Protein AF-0000000070494685 (afdb_homodimer)

Sequence (486 aa):
MKCISCQDLYDEDAAGTCKECYEEANETEEELKREIDELKAKVAFLKFWSPTPSARSHPASFSDVVLVASEDTSAGAPVPVPAHKAVLVSRSPVFRAMLENEMEESLSGTIKIGDVSYDALRTFVNYLYTAEVCLDEDMACDLLILAEKYQVQHLKDYCEKFLVSKLNWDNSVMKYAFAHQHNAKHIIDAALTLITDNMDKLTTREHYVELVEKDPRLVVEIYEAYLSKQVNTAAQKDSSRKTMKCISCQDLYDEDAAGTCKECYEEANETEEELKREIDELKAKVAFLKFWSPTPSARSHPASFSDVVLVASEDTSAGAPVPVPAHKAVLVSRSPVFRAMLENEMEESLSGTIKIGDVSYDALRTFVNYLYTAEVCLDEDMACDLLILAEKYQVQHLKDYCEKFLVSKLNWDNSVMKYAFAHQHNAKHIIDAALTLITDNMDKLTTREHYVELVEKDPRLVVEIYEAYLSKQVNTAAQKDSSRKT

Radius of gyration: 30.68 Å; Cα contacts (8 Å, |Δi|>4): 627; chains: 2; bounding box: 76×85×50 Å

Organism: Prunus dulcis (NCBI:txid3755)

pLDDT: mean 87.47, std 14.83, range [33.97, 98.25]

Secondary structure (DSSP, 8-state):
-B-TTT--B--GGGEEEEHHHHHHHHHHHHHHHHHHHHHHHHHHHHS-----SSSS--TTTT--EEEEE--TTSSSS--EEEE-HHHHHHH-HHHHHHHHTT-HHHHHTEEEE-S--HHHHHHHHHHHHHS-----HHHHHHHHHHHHHTT-HHHHHHHHHHHHHT--HHHHHHHHHHHHHTT-HHHHHHHHHHHHHTGGGGGG-HHHHHHHHH-HHHHHHHHHHHHHHHHHHHHHHHHHS--/-B-TTT--B--GGGEEEEHHHHHHHHHHHHHHHHHHHHHHHHHHHHS-----SSSS--TTTT--EEEEE--TTSSSS--EEEE-HHHHHHH-HHHHHHHHTT-HHHHHSEEEE-S--HHHHHHHHHHHHHS-----HHHHHHHHHHHHHTT-HHHHHHHHHHHHHT--HHHHHHHHHHHHHTT-HHHHHHHHHHHHHTGGGGGG-HHHHHHHHH-HHHHHHHHHHHHHHHHHHHHHHHHHTT-

Foldseek 3Di:
DADPVPRDDDDPVPDDDDPVVVVVVVVVVVVVVVVVVVVVVVLVVQFDPDPDPDDDPPLPVPFQAWEFEPPVVPDDDTDIDTDHLVLLLVQFVQSVCCCVVPHPRVVVRYHYDYDADPVLVNQLRSCSRRVDDDDDLVSLLRNLQVCLVRVRVSSNVVSLVVVLVVDDPQCLLVQLVSCVVRVNVSSVVSSLVRCLVVVVCQVVHPSNVVCCVPPVVVVVVSVVVSVVVVVVVVVVVVVVVVD/DADPVPRDDDDPVPDDDDPVVVVVVVVVVVVVVVVVVVVVVVLVVQFDPPPPPDDDPPCPVPFQAWEFEPPVPPDDDTDIDTDHLVLLLVQFVQSVCCCVVPHPRVVVRYHYDYDADPVLVNQLRSCSRRVDDDDDLVSLLRNLQVCLVRVRVSSNVVSLVVVLVVDDPQCLLVQLVSCVVRVNVSSVVSSLVRCLVVVVCQVVHPVNVVCCVPPVPVVVVSVVVSVVVVVVVVVVVVVVVVD

Structure (mmCIF, N/CA/C/O backbone):
data_AF-0000000070494685-model_v1
#
loop_
_entity.id
_entity.type
_entity.pdbx_description
1 polymer 'PREDICTED: speckle-type POZ'
#
loop_
_atom_site.group_PDB
_atom_site.id
_atom_site.type_symbol
_atom_site.label_atom_id
_atom_site.label_alt_id
_atom_site.label_comp_id
_atom_site.label_asym_id
_atom_site.label_entity_id
_atom_site.label_seq_id
_atom_site.pdbx_PDB_ins_code
_atom_site.Cartn_x
_atom_site.Cartn_y
_atom_site.Cartn_z
_atom_site.occupancy
_atom_site.B_iso_or_equiv
_atom_site.auth_seq_id
_atom_site.auth_comp_id
_atom_site.auth_asym_id
_atom_site.auth_atom_id
_atom_site.pdbx_PDB_model_num
ATOM 1 N N . MET A 1 1 ? -43.406 -6.102 5.883 1 89.25 1 MET A N 1
ATOM 2 C CA . MET A 1 1 ? -42.281 -6.742 5.238 1 89.25 1 MET A CA 1
ATOM 3 C C . MET A 1 1 ? -41.125 -6.953 6.227 1 89.25 1 MET A C 1
ATOM 5 O O . MET A 1 1 ? -41.031 -6.234 7.223 1 89.25 1 MET A O 1
ATOM 9 N N . LYS A 1 2 ? -40.344 -7.977 6.004 1 93.31 2 LYS A N 1
ATOM 10 C CA . LYS A 1 2 ? -39.219 -8.258 6.891 1 93.31 2 LYS A CA 1
ATOM 11 C C . LYS A 1 2 ? -37.906 -7.848 6.254 1 93.31 2 LYS A C 1
ATOM 13 O O . LYS A 1 2 ? -37.594 -8.25 5.129 1 93.31 2 LYS A O 1
ATOM 18 N N . CYS A 1 3 ? -37.281 -7.012 6.957 1 95.31 3 CYS A N 1
ATOM 19 C CA . CYS A 1 3 ? -36 -6.562 6.477 1 95.31 3 CYS A CA 1
ATOM 20 C C . CYS A 1 3 ? -34.969 -7.703 6.477 1 95.31 3 CYS A C 1
ATOM 22 O O . CYS A 1 3 ? -34.812 -8.391 7.484 1 95.31 3 CYS A O 1
ATOM 24 N N . ILE A 1 4 ? -34.219 -7.832 5.434 1 93.75 4 ILE A N 1
ATOM 25 C CA . ILE A 1 4 ? -33.281 -8.945 5.301 1 93.7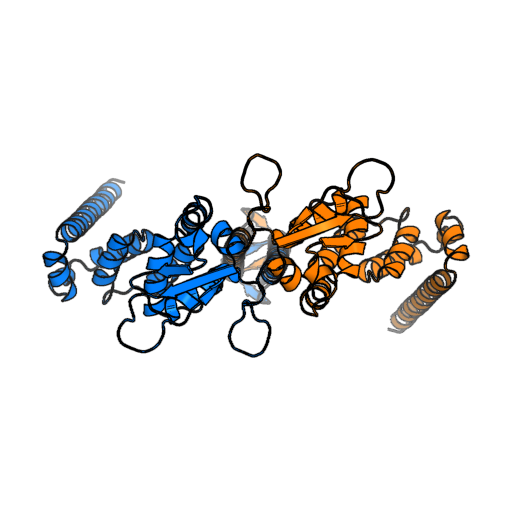5 4 ILE A CA 1
ATOM 26 C C . ILE A 1 4 ? -32.031 -8.68 6.145 1 93.75 4 ILE A C 1
ATOM 28 O O . ILE A 1 4 ? -31.422 -9.617 6.652 1 93.75 4 ILE A O 1
ATOM 32 N N . SER A 1 5 ? -31.75 -7.477 6.375 1 92.88 5 SER A N 1
ATOM 33 C CA . SER A 1 5 ? -30.531 -7.086 7.07 1 92.88 5 SER A CA 1
ATOM 34 C C . SER A 1 5 ? -30.719 -7.129 8.586 1 92.88 5 SER A C 1
ATOM 36 O O . SER A 1 5 ? -30.047 -7.895 9.273 1 92.88 5 SER A O 1
ATOM 38 N N . CYS A 1 6 ? -31.719 -6.379 9.086 1 94 6 CYS A N 1
ATOM 39 C CA . CYS A 1 6 ? -31.859 -6.281 10.531 1 94 6 CYS A CA 1
ATOM 40 C C . CYS A 1 6 ? -32.906 -7.266 11.047 1 94 6 CYS A C 1
ATOM 42 O O . CYS A 1 6 ? -33.031 -7.461 12.258 1 94 6 CYS A O 1
ATOM 44 N N . GLN A 1 7 ? -33.719 -7.832 10.18 1 93.25 7 GLN A N 1
ATOM 45 C CA . GLN A 1 7 ? -34.688 -8.852 10.484 1 93.25 7 GLN A CA 1
ATOM 46 C C . GLN A 1 7 ? -35.906 -8.258 11.211 1 93.25 7 GLN A C 1
ATOM 48 O O . GLN A 1 7 ? -36.75 -8.984 11.703 1 93.25 7 GLN A O 1
ATOM 53 N N . ASP A 1 8 ? -35.969 -6.945 11.227 1 93.62 8 ASP A N 1
ATOM 54 C CA . ASP A 1 8 ? -37.125 -6.266 11.812 1 93.62 8 ASP A CA 1
ATOM 55 C C . ASP A 1 8 ? -38.25 -6.109 10.797 1 93.62 8 ASP A C 1
ATOM 57 O O . ASP A 1 8 ? -38 -6.16 9.586 1 93.62 8 ASP A O 1
ATOM 61 N N . LEU A 1 9 ? -39.438 -5.988 11.312 1 94.69 9 LEU A N 1
ATOM 62 C CA . LEU A 1 9 ? -40.562 -5.68 10.445 1 94.69 9 LEU A CA 1
ATOM 63 C C . LEU A 1 9 ? -40.594 -4.188 10.133 1 94.69 9 LEU A C 1
ATOM 65 O O . LEU A 1 9 ? -40.25 -3.359 10.977 1 94.69 9 LEU A O 1
ATOM 69 N N . TYR A 1 10 ? -40.906 -3.924 8.867 1 93.94 10 TYR A N 1
ATOM 70 C CA . TYR A 1 10 ? -41.062 -2.525 8.484 1 93.94 10 TYR A CA 1
ATOM 71 C C . TYR A 1 10 ? -42.281 -2.344 7.574 1 93.94 10 TYR A C 1
ATOM 73 O O . TYR A 1 10 ? -42.719 -3.297 6.93 1 93.94 10 TYR A O 1
ATOM 81 N N . ASP A 1 11 ? -42.844 -1.093 7.617 1 91.69 11 ASP A N 1
ATOM 82 C CA . ASP A 1 11 ? -44 -0.776 6.793 1 91.69 11 ASP A CA 1
ATOM 83 C C . ASP A 1 11 ? -43.594 -0.224 5.434 1 91.69 11 ASP A C 1
ATOM 85 O O . ASP A 1 11 ? -42.406 -0.024 5.184 1 91.69 11 ASP A O 1
ATOM 89 N N . GLU A 1 12 ? -44.594 0.025 4.531 1 90.56 12 GLU A N 1
ATOM 90 C CA . GLU A 1 12 ? -44.344 0.465 3.16 1 90.56 12 GLU A CA 1
ATOM 91 C C . GLU A 1 12 ? -43.625 1.802 3.127 1 90.56 12 GLU A C 1
ATOM 93 O O . GLU A 1 12 ? -42.781 2.041 2.242 1 90.56 12 GLU A O 1
ATOM 98 N N . ASP A 1 13 ? -43.812 2.602 4.074 1 91.81 13 ASP A N 1
ATOM 99 C CA . ASP A 1 13 ? -43.219 3.93 4.105 1 91.81 13 ASP A CA 1
ATOM 100 C C . ASP A 1 13 ? -41.719 3.844 4.445 1 91.81 13 ASP A C 1
ATOM 102 O O . ASP A 1 13 ? -40.969 4.754 4.121 1 91.81 13 ASP A O 1
ATOM 106 N N . ALA A 1 14 ? -41.406 2.783 5.074 1 93.38 14 ALA A N 1
ATOM 107 C CA . ALA A 1 14 ? -40.031 2.611 5.52 1 93.38 14 ALA A CA 1
ATOM 108 C C . ALA A 1 14 ? -39.281 1.676 4.582 1 93.38 14 ALA A C 1
ATOM 110 O O . ALA A 1 14 ? -38.188 1.193 4.926 1 93.38 14 ALA A O 1
ATOM 111 N N . ALA A 1 15 ? -39.844 1.471 3.42 1 93.25 15 ALA A N 1
ATOM 112 C CA . ALA A 1 15 ? -39.219 0.527 2.486 1 93.25 15 ALA A CA 1
ATOM 113 C C . ALA A 1 15 ? -37.938 1.089 1.899 1 93.25 15 ALA A C 1
ATOM 115 O O . ALA A 1 15 ? -37.875 2.271 1.557 1 93.25 15 ALA A O 1
ATOM 116 N N . GLY A 1 16 ? -36.875 0.271 1.764 1 94.25 16 GLY A N 1
ATOM 117 C CA . GLY A 1 16 ? -35.594 0.662 1.21 1 94.25 16 GLY A CA 1
ATOM 118 C C . GLY A 1 16 ? -35.344 0.11 -0.183 1 94.25 16 GLY A C 1
ATOM 119 O O . GLY A 1 16 ? -35.781 0.708 -1.175 1 94.25 16 GLY A O 1
ATOM 120 N N . THR A 1 17 ? -34.844 -1.156 -0.21 1 95.75 17 THR A N 1
ATOM 121 C CA . THR A 1 17 ? -34.5 -1.706 -1.515 1 95.75 17 THR A CA 1
ATOM 122 C C . THR A 1 17 ? -35.156 -3.068 -1.722 1 95.75 17 THR A C 1
ATOM 124 O O . THR A 1 17 ? -35.625 -3.691 -0.765 1 95.75 17 THR A O 1
ATOM 127 N N . CYS A 1 18 ? -35.219 -3.414 -3.016 1 95.5 18 CYS A N 1
ATOM 128 C CA . CYS A 1 18 ? -35.656 -4.77 -3.332 1 95.5 18 CYS A CA 1
ATOM 129 C C . CYS A 1 18 ? -34.562 -5.781 -3.031 1 95.5 18 CYS A C 1
ATOM 131 O O . CYS A 1 18 ? -33.406 -5.398 -2.764 1 95.5 18 CYS A O 1
ATOM 133 N N . LYS A 1 19 ? -34.875 -7.051 -3.006 1 94.88 19 LYS A N 1
ATOM 134 C CA . LYS A 1 19 ? -33.969 -8.133 -2.633 1 94.88 19 LYS A CA 1
ATOM 135 C C . LYS A 1 19 ? -32.781 -8.203 -3.582 1 94.88 19 LYS A C 1
ATOM 137 O O . LYS A 1 19 ? -31.641 -8.398 -3.145 1 94.88 19 LYS A O 1
ATOM 142 N N . GLU A 1 20 ? -33 -8.086 -4.812 1 94.56 20 GLU A N 1
ATOM 143 C CA . GLU A 1 20 ? -31.953 -8.156 -5.82 1 94.56 20 GLU A CA 1
ATOM 144 C C . GLU A 1 20 ? -30.906 -7.059 -5.609 1 94.56 20 GLU A C 1
ATOM 146 O O . GLU A 1 20 ? -29.703 -7.32 -5.652 1 94.56 20 GLU A O 1
ATOM 151 N N . CYS A 1 21 ? -31.391 -5.871 -5.414 1 94.06 21 CYS A N 1
ATOM 152 C CA . CYS A 1 21 ? -30.484 -4.746 -5.191 1 94.06 21 CYS A CA 1
ATOM 153 C C . CYS A 1 21 ? -29.688 -4.93 -3.902 1 94.06 21 CYS A C 1
ATOM 155 O O . CYS A 1 21 ? -28.516 -4.547 -3.826 1 94.06 21 CYS A O 1
ATOM 157 N N . TYR A 1 22 ? -30.344 -5.465 -2.93 1 93.44 22 TYR A N 1
ATOM 158 C CA . TYR A 1 22 ? -29.656 -5.738 -1.674 1 93.44 22 TYR A CA 1
ATOM 159 C C . TYR A 1 22 ? -28.547 -6.758 -1.876 1 93.44 22 TYR A C 1
ATOM 161 O O . TYR A 1 22 ? -27.422 -6.582 -1.369 1 93.44 22 TYR A O 1
ATOM 169 N N . GLU A 1 23 ? -28.797 -7.82 -2.564 1 93.38 23 GLU A N 1
ATOM 170 C CA . GLU A 1 23 ? -27.812 -8.852 -2.83 1 93.38 23 GLU A CA 1
ATOM 171 C C . GLU A 1 23 ? -26.625 -8.289 -3.629 1 93.38 23 GLU A C 1
ATOM 173 O O . GLU A 1 23 ? -25.469 -8.609 -3.35 1 93.38 23 GLU A O 1
ATOM 178 N N . GLU A 1 24 ? -26.906 -7.504 -4.539 1 92.56 24 GLU A N 1
ATOM 179 C CA . GLU A 1 24 ? -25.859 -6.871 -5.34 1 92.56 24 GLU A CA 1
ATOM 180 C C . GLU A 1 24 ? -25 -5.953 -4.484 1 92.56 24 GLU A C 1
ATOM 182 O O . GLU A 1 24 ? -23.781 -5.91 -4.66 1 92.56 24 GLU A O 1
ATOM 187 N N . ALA A 1 25 ? -25.656 -5.195 -3.641 1 91.62 25 ALA A N 1
ATOM 188 C CA . ALA A 1 25 ? -24.922 -4.309 -2.738 1 91.62 25 ALA A CA 1
ATOM 189 C C . ALA A 1 25 ? -24.016 -5.102 -1.804 1 91.62 25 ALA A C 1
ATOM 191 O O . ALA A 1 25 ? -22.891 -4.68 -1.516 1 91.62 25 ALA A O 1
ATOM 192 N N . ASN A 1 26 ? -24.5 -6.168 -1.399 1 91.69 26 ASN A N 1
ATOM 193 C CA . ASN A 1 26 ? -23.719 -7.027 -0.526 1 91.69 26 ASN A CA 1
ATOM 194 C C . ASN A 1 26 ? -22.5 -7.605 -1.256 1 91.69 26 ASN A C 1
ATOM 196 O O . ASN A 1 26 ? -21.422 -7.703 -0.683 1 91.69 26 ASN A O 1
ATOM 200 N N . GLU A 1 27 ? -22.719 -8.047 -2.393 1 93.88 27 GLU A N 1
ATOM 201 C CA . GLU A 1 27 ? -21.625 -8.555 -3.205 1 93.88 27 GLU A CA 1
ATOM 202 C C . GLU A 1 27 ? -20.562 -7.477 -3.43 1 93.88 27 GLU A C 1
ATOM 204 O O . GLU A 1 27 ? -19.359 -7.758 -3.365 1 93.88 27 GLU A O 1
ATOM 209 N N . THR A 1 28 ? -20.953 -6.332 -3.705 1 93.44 28 THR A N 1
ATOM 210 C CA . THR A 1 28 ? -20.047 -5.211 -3.904 1 93.44 28 THR A CA 1
ATOM 211 C C . THR A 1 28 ? -19.234 -4.938 -2.637 1 93.44 28 THR A C 1
ATOM 213 O O . THR A 1 28 ? -18.031 -4.695 -2.701 1 93.44 28 THR A O 1
ATOM 216 N N . GLU A 1 29 ? -19.938 -4.918 -1.558 1 93.56 29 GLU A N 1
ATOM 217 C CA . GLU A 1 29 ? -19.266 -4.699 -0.28 1 93.56 29 GLU A CA 1
ATOM 218 C C . GLU A 1 29 ? -18.172 -5.742 -0.045 1 93.56 29 GLU A C 1
ATOM 220 O O . GLU A 1 29 ? -17.078 -5.406 0.412 1 93.56 29 GLU A O 1
ATOM 225 N N . GLU A 1 30 ? -18.469 -6.969 -0.358 1 94.81 30 GLU A N 1
ATOM 226 C CA . GLU A 1 30 ? -17.484 -8.039 -0.201 1 94.81 30 GLU A CA 1
ATOM 227 C C . GLU A 1 30 ? -16.281 -7.828 -1.124 1 94.81 30 GLU A C 1
ATOM 229 O O . GLU A 1 30 ? -15.148 -8.109 -0.747 1 94.81 30 GLU A O 1
ATOM 234 N N . GLU A 1 31 ? -16.531 -7.383 -2.215 1 95.94 31 GLU A N 1
ATOM 235 C CA . GLU A 1 31 ? -15.469 -7.098 -3.17 1 95.94 31 GLU A CA 1
ATOM 236 C C . GLU A 1 31 ? -14.562 -5.969 -2.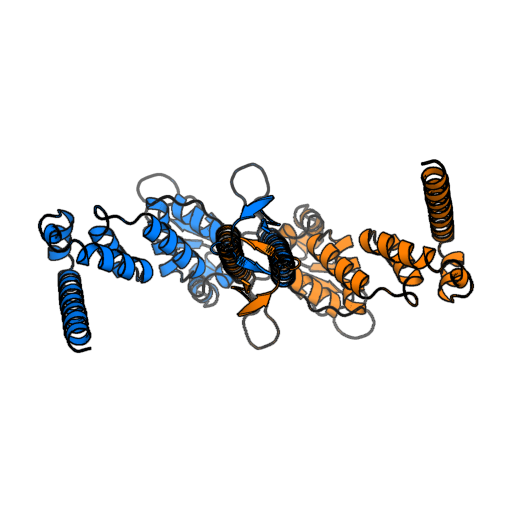674 1 95.94 31 GLU A C 1
ATOM 238 O O . GLU A 1 31 ? -13.344 -6.039 -2.816 1 95.94 31 GLU A O 1
ATOM 243 N N . LEU A 1 32 ? -15.164 -4.977 -2.125 1 97.06 32 LEU A N 1
ATOM 244 C CA . LEU A 1 32 ? -14.391 -3.865 -1.577 1 97.06 32 LEU A CA 1
ATOM 245 C C . LEU A 1 32 ? -13.516 -4.328 -0.419 1 97.06 32 LEU A C 1
ATOM 247 O O . LEU A 1 32 ? -12.359 -3.916 -0.307 1 97.06 32 LEU A O 1
ATOM 251 N N . LYS A 1 33 ? -14.055 -5.191 0.35 1 97.12 33 LYS A N 1
ATOM 252 C CA . LYS A 1 33 ? -13.297 -5.723 1.477 1 97.12 33 LYS A CA 1
ATOM 253 C C . LYS A 1 33 ? -12.109 -6.551 0.996 1 97.12 33 LYS A C 1
ATOM 255 O O . LYS A 1 33 ? -11.023 -6.48 1.575 1 97.12 33 LYS A O 1
ATOM 260 N N . ARG A 1 34 ? -12.273 -7.289 -0.026 1 96.25 34 ARG A N 1
ATOM 261 C CA . ARG A 1 34 ? -11.188 -8.07 -0.609 1 96.25 34 ARG A CA 1
ATOM 262 C C . ARG A 1 34 ? -10.086 -7.164 -1.149 1 96.25 34 ARG A C 1
ATOM 264 O O . ARG A 1 34 ? -8.898 -7.441 -0.965 1 96.25 34 ARG A O 1
ATOM 271 N N . GLU A 1 35 ? -10.523 -6.148 -1.758 1 96.19 35 GLU A N 1
ATOM 272 C CA . GLU A 1 35 ? -9.555 -5.191 -2.287 1 96.19 35 GLU A CA 1
ATOM 273 C C . GLU A 1 35 ? -8.758 -4.535 -1.163 1 96.19 35 GLU A C 1
ATOM 275 O O . GLU A 1 35 ? -7.555 -4.309 -1.303 1 96.19 35 GLU A O 1
ATOM 280 N N . ILE A 1 36 ? -9.422 -4.23 -0.165 1 97.62 36 ILE A N 1
ATOM 281 C CA . ILE A 1 36 ? -8.758 -3.629 0.987 1 97.62 36 ILE A CA 1
ATOM 282 C C . ILE A 1 36 ? -7.711 -4.594 1.541 1 97.62 36 ILE A C 1
ATOM 284 O O . ILE A 1 36 ? -6.582 -4.195 1.837 1 97.62 36 ILE A O 1
ATOM 288 N N . ASP A 1 37 ? -8.062 -5.84 1.648 1 96.69 37 ASP A N 1
ATOM 289 C CA . ASP A 1 37 ? -7.125 -6.844 2.146 1 96.69 37 ASP A CA 1
ATOM 290 C C . ASP A 1 37 ? -5.898 -6.949 1.241 1 96.69 37 ASP A C 1
ATOM 292 O O . ASP A 1 37 ? -4.773 -7.062 1.725 1 96.69 37 ASP A O 1
ATOM 296 N N . GLU A 1 38 ? -6.133 -6.922 0.045 1 95.56 38 GLU A N 1
ATOM 297 C CA . GLU A 1 38 ? -5.039 -6.996 -0.918 1 95.56 38 GLU A CA 1
ATOM 298 C C . GLU A 1 38 ? -4.121 -5.781 -0.804 1 95.56 38 GLU A C 1
ATOM 300 O O . GLU A 1 38 ? -2.895 -5.918 -0.825 1 95.56 38 GLU A O 1
ATOM 305 N N . LEU A 1 39 ? -4.707 -4.664 -0.684 1 96.12 39 LEU A N 1
ATOM 306 C CA . LEU A 1 39 ? -3.934 -3.432 -0.575 1 96.12 39 LEU A CA 1
ATOM 307 C C . LEU A 1 39 ? -3.141 -3.402 0.728 1 96.12 39 LEU A C 1
ATOM 309 O O . LEU A 1 39 ? -1.994 -2.949 0.751 1 96.12 39 LEU A O 1
ATOM 313 N N . LYS A 1 40 ? -3.762 -3.863 1.754 1 96.06 40 LYS A N 1
ATOM 314 C CA . LYS A 1 40 ? -3.059 -3.936 3.031 1 96.06 40 LYS A CA 1
ATOM 315 C C . LYS A 1 40 ? -1.847 -4.859 2.941 1 96.06 40 LYS A C 1
ATOM 317 O O . LYS A 1 40 ? -0.788 -4.559 3.496 1 96.06 40 LYS A O 1
ATOM 322 N N . ALA A 1 41 ? -2.004 -5.914 2.271 1 94.94 41 ALA A N 1
ATOM 323 C CA . ALA A 1 41 ? -0.897 -6.848 2.076 1 94.94 41 ALA A CA 1
ATOM 324 C C . ALA A 1 41 ? 0.228 -6.203 1.271 1 94.94 41 ALA A C 1
ATOM 326 O O . ALA A 1 41 ? 1.407 -6.41 1.565 1 94.94 41 ALA A O 1
ATOM 327 N N . LYS A 1 42 ? -0.121 -5.48 0.277 1 94.25 42 LYS A N 1
ATOM 328 C CA . LYS A 1 42 ? 0.865 -4.781 -0.54 1 94.25 42 LYS A CA 1
ATOM 329 C C . LYS A 1 42 ? 1.641 -3.76 0.289 1 94.25 42 LYS A C 1
ATOM 331 O O . LYS A 1 42 ? 2.865 -3.67 0.185 1 94.25 42 LYS A O 1
ATOM 336 N N . VAL A 1 43 ? 0.877 -3.051 1.052 1 93.75 43 VAL A N 1
ATOM 337 C CA . VAL A 1 43 ? 1.502 -2.055 1.918 1 93.75 43 VAL A CA 1
ATOM 338 C C . VAL A 1 43 ? 2.473 -2.742 2.875 1 93.75 43 VAL A C 1
ATOM 340 O O . VAL A 1 43 ? 3.607 -2.289 3.051 1 93.75 43 VAL A O 1
ATOM 343 N N . ALA A 1 44 ? 2.051 -3.795 3.494 1 92.25 44 ALA A N 1
ATOM 344 C CA . ALA A 1 44 ? 2.891 -4.543 4.426 1 92.25 44 ALA A CA 1
ATOM 345 C C . ALA A 1 44 ? 4.156 -5.047 3.742 1 92.25 44 ALA A C 1
ATOM 347 O O . ALA A 1 44 ? 5.238 -5.035 4.332 1 92.25 44 ALA A O 1
ATOM 348 N N . PHE A 1 45 ? 4.027 -5.414 2.541 1 93.06 45 PHE A N 1
ATOM 349 C CA . PHE A 1 45 ? 5.152 -5.934 1.769 1 93.06 45 PHE A CA 1
ATOM 350 C C . PHE A 1 45 ? 6.145 -4.82 1.445 1 93.06 45 PHE A C 1
ATOM 352 O O . PHE A 1 45 ? 7.355 -5.035 1.474 1 93.06 45 PHE A O 1
ATOM 359 N N . LEU A 1 46 ? 5.602 -3.654 1.156 1 91.31 46 LEU A N 1
ATOM 360 C CA . LEU A 1 46 ? 6.441 -2.568 0.657 1 91.31 46 LEU A CA 1
ATOM 361 C C . LEU A 1 46 ? 7.07 -1.794 1.81 1 91.31 46 LEU A C 1
ATOM 363 O O . LEU A 1 46 ? 8.031 -1.051 1.611 1 91.31 46 LEU A O 1
ATOM 367 N N . LYS A 1 47 ? 6.512 -1.984 2.932 1 86.94 47 LYS A N 1
ATOM 368 C CA . LYS A 1 47 ? 7.086 -1.324 4.098 1 86.94 47 LYS A CA 1
ATOM 369 C C . LYS A 1 47 ? 8.453 -1.903 4.438 1 86.94 47 LYS A C 1
ATOM 371 O O . LYS A 1 47 ? 8.664 -3.113 4.336 1 86.94 47 LYS A O 1
ATOM 376 N N . PHE A 1 48 ? 9.266 -1.014 4.543 1 74.5 48 PHE A N 1
ATOM 377 C CA . PHE A 1 48 ? 10.57 -1.465 5.004 1 74.5 48 PHE A CA 1
ATOM 378 C C . PHE A 1 48 ? 10.539 -1.809 6.488 1 74.5 48 PHE A C 1
ATOM 380 O O . PHE A 1 48 ? 9.812 -1.174 7.258 1 74.5 48 PHE A O 1
ATOM 387 N N . TRP A 1 49 ? 10.891 -2.871 6.75 1 59 49 TRP A N 1
ATOM 388 C CA . TRP A 1 49 ? 11.023 -3.164 8.172 1 59 49 TRP A CA 1
ATOM 389 C C . TRP A 1 49 ? 11.664 -1.996 8.914 1 59 49 TRP A C 1
ATOM 391 O O . TRP A 1 49 ? 12.703 -1.486 8.492 1 59 49 TRP A O 1
ATOM 401 N N . SER A 1 50 ? 10.75 -1.064 9.32 1 46.16 50 SER A N 1
ATOM 402 C CA . SER A 1 50 ? 11.328 0.013 10.125 1 46.16 50 SER A CA 1
ATOM 403 C C . SER A 1 50 ? 12.219 -0.535 11.234 1 46.16 50 SER A C 1
ATOM 405 O O . SER A 1 50 ? 11.898 -1.555 11.844 1 46.16 50 SER A O 1
ATOM 407 N N . PRO A 1 51 ? 13.398 -0.054 11.359 1 40.66 51 PRO A N 1
ATOM 408 C CA . PRO A 1 51 ? 14.18 -0.232 12.586 1 40.66 51 PRO A CA 1
ATOM 409 C C . PRO A 1 51 ? 13.445 0.252 13.828 1 40.66 51 PRO A C 1
ATOM 411 O O . PRO A 1 51 ? 14.078 0.652 14.812 1 40.66 51 PRO A O 1
ATOM 414 N N . THR A 1 52 ? 12.25 0.581 13.906 1 39.22 52 THR A N 1
ATOM 415 C CA . THR A 1 52 ? 12.031 1.112 15.242 1 39.22 52 THR A CA 1
ATOM 416 C C . THR A 1 52 ? 12.781 0.288 16.281 1 39.22 52 THR A C 1
ATOM 418 O O . THR A 1 52 ? 13.039 -0.899 16.078 1 39.22 52 THR A O 1
ATOM 421 N N . PRO A 1 53 ? 13.195 1.071 17.438 1 36.84 53 PRO A N 1
ATOM 422 C CA . PRO A 1 53 ? 13.93 0.493 18.562 1 36.84 53 PRO A CA 1
ATOM 423 C C . PRO A 1 53 ? 13.305 -0.805 19.062 1 36.84 53 PRO A C 1
ATOM 425 O O . PRO A 1 53 ? 13.711 -1.322 20.109 1 36.84 53 PRO A O 1
ATOM 428 N N . SER A 1 54 ? 12.172 -1.377 19 1 37.16 54 SER A N 1
ATOM 429 C CA . SER A 1 54 ? 12.5 -2.607 19.719 1 37.16 54 SER A CA 1
ATOM 430 C C . SER A 1 54 ? 13.734 -3.279 19.109 1 37.16 54 SER A C 1
ATOM 432 O O . SER A 1 54 ? 14.102 -3.002 17.969 1 37.16 54 SER A O 1
ATOM 434 N N . ALA A 1 55 ? 14.07 -4.855 19.344 1 34.16 55 ALA A N 1
ATOM 435 C CA . ALA A 1 55 ? 15.445 -5.277 19.125 1 34.16 55 ALA A CA 1
ATOM 436 C C . ALA A 1 55 ? 15.938 -4.836 17.75 1 34.16 55 ALA A C 1
ATOM 438 O O . ALA A 1 55 ? 16.891 -4.07 17.641 1 34.16 55 ALA A O 1
ATOM 439 N N . ARG A 1 56 ? 16.281 -5.898 16.719 1 34.47 56 ARG A N 1
ATOM 440 C CA . ARG A 1 56 ? 17.422 -6.254 15.867 1 34.47 56 ARG A CA 1
ATOM 441 C C . ARG A 1 56 ? 17.281 -5.633 14.484 1 34.47 56 ARG A C 1
ATOM 443 O O . ARG A 1 56 ? 18.141 -5.848 13.617 1 34.47 56 ARG A O 1
ATOM 450 N N . SER A 1 57 ? 16.125 -5.52 13.773 1 41.47 57 SER A N 1
ATOM 451 C CA . SER A 1 57 ? 16.312 -5.363 12.336 1 41.47 57 SER A CA 1
ATOM 452 C C . SER A 1 57 ? 16.781 -3.955 11.992 1 41.47 57 SER A C 1
ATOM 454 O O . SER A 1 57 ? 16.109 -2.975 12.312 1 41.47 57 SER A O 1
ATOM 456 N N . HIS A 1 58 ? 18.031 -3.436 12.125 1 44.5 58 HIS A N 1
ATOM 457 C CA . HIS A 1 58 ? 18.984 -2.371 11.875 1 44.5 58 HIS A CA 1
ATOM 458 C C . HIS A 1 58 ? 18.734 -1.689 10.539 1 44.5 58 HIS A C 1
ATOM 460 O O . HIS A 1 58 ? 18.969 -2.273 9.477 1 44.5 58 HIS A O 1
ATOM 466 N N . PRO A 1 59 ? 17.484 -1.005 10.289 1 52.22 59 PRO A N 1
ATOM 467 C CA . PRO A 1 59 ? 17.516 -0.17 9.086 1 52.22 59 PRO A CA 1
ATOM 468 C C . PRO A 1 59 ? 18.906 0.346 8.75 1 52.22 59 PRO A C 1
ATOM 470 O O . PRO A 1 59 ? 19.156 0.805 7.633 1 52.22 59 PRO A O 1
ATOM 473 N N . ALA A 1 60 ? 19.578 0.328 9.766 1 61.19 60 ALA A N 1
ATOM 474 C CA . ALA A 1 60 ? 20.922 0.91 9.688 1 61.19 60 ALA A CA 1
ATOM 475 C C . ALA A 1 60 ? 21.828 0.052 8.82 1 61.19 60 ALA A C 1
ATOM 477 O O . ALA A 1 60 ? 22.844 0.537 8.305 1 61.19 60 ALA A O 1
ATOM 478 N N . SER A 1 61 ? 21.078 -1.108 8.617 1 72.44 61 SER A N 1
ATOM 479 C CA . SER A 1 61 ? 22 -1.926 7.852 1 72.44 61 SER A CA 1
ATOM 480 C C . SER A 1 61 ? 22.125 -1.43 6.414 1 72.44 61 SER A C 1
ATOM 482 O O . SER A 1 61 ? 21.109 -1.107 5.781 1 72.44 61 SER A O 1
ATOM 484 N N . PHE A 1 62 ? 23.188 -1.11 6.066 1 79.94 62 PHE A N 1
ATOM 485 C CA . PHE A 1 62 ? 23.609 -0.745 4.723 1 79.94 62 PHE A CA 1
ATOM 486 C C . PHE A 1 62 ? 23.25 0.705 4.414 1 79.94 62 PHE A C 1
ATOM 488 O O . PHE A 1 62 ? 23.047 1.065 3.256 1 79.94 62 PHE A O 1
ATOM 495 N N . SER A 1 63 ? 22.953 1.412 5.531 1 87.5 63 SER A N 1
ATOM 496 C CA . SER A 1 63 ? 22.719 2.838 5.312 1 87.5 63 SER A CA 1
ATOM 497 C C . SER A 1 63 ? 23.906 3.484 4.609 1 87.5 63 SER A C 1
ATOM 499 O O . SER A 1 63 ? 25.047 3.059 4.785 1 87.5 63 SER A O 1
ATOM 501 N N . ASP A 1 64 ? 23.609 4.438 3.771 1 87.19 64 ASP A N 1
ATOM 502 C CA . ASP A 1 64 ? 24.688 5.086 3.021 1 87.19 64 ASP A CA 1
ATOM 503 C C . ASP A 1 64 ? 24.609 6.605 3.172 1 87.19 64 ASP A C 1
ATOM 505 O O . ASP A 1 64 ? 25.359 7.336 2.514 1 87.19 64 ASP A O 1
ATOM 509 N N . VAL A 1 65 ? 23.75 7.07 4.078 1 90 65 VAL A N 1
ATOM 510 C CA . VAL A 1 65 ? 23.656 8.492 4.391 1 90 65 VAL A CA 1
ATOM 511 C C . VAL A 1 65 ? 23.109 8.672 5.809 1 90 65 VAL A C 1
ATOM 513 O O . VAL A 1 65 ? 22.422 7.797 6.332 1 90 65 VAL A O 1
ATOM 516 N N . VAL A 1 66 ? 23.531 9.781 6.344 1 92.06 66 VAL A N 1
ATOM 517 C CA . VAL A 1 66 ? 23.047 10.07 7.691 1 92.06 66 VAL A CA 1
ATOM 518 C C . VAL A 1 66 ? 22.438 11.469 7.734 1 92.06 66 VAL A C 1
ATOM 520 O O . VAL A 1 66 ? 22.969 12.398 7.125 1 92.06 66 VAL A O 1
ATOM 523 N N . LEU A 1 67 ? 21.312 11.578 8.422 1 93.25 67 LEU A N 1
ATOM 524 C CA . LEU A 1 67 ? 20.688 12.875 8.641 1 93.25 67 LEU A CA 1
ATOM 525 C C . LEU A 1 67 ? 20.875 13.344 10.086 1 93.25 67 LEU A C 1
ATOM 527 O O . LEU A 1 67 ? 20.781 12.539 11.016 1 93.25 67 LEU A O 1
ATOM 531 N N . VAL A 1 68 ? 21.172 14.617 10.195 1 92.69 68 VAL A N 1
ATOM 532 C CA . VAL A 1 68 ? 21.438 15.156 11.523 1 92.69 68 VAL A CA 1
ATOM 533 C C . VAL A 1 68 ? 20.609 16.422 11.742 1 92.69 68 VAL A C 1
ATOM 535 O O . VAL A 1 68 ? 20.547 17.297 10.875 1 92.69 68 VAL A O 1
ATOM 538 N N . ALA A 1 69 ? 19.953 16.453 12.914 1 91.38 69 ALA A N 1
ATOM 539 C CA . ALA A 1 69 ? 19.219 17.672 13.297 1 91.38 69 ALA A CA 1
ATOM 540 C C . ALA A 1 69 ? 20.188 18.75 13.797 1 91.38 69 ALA A C 1
ATOM 542 O O . ALA A 1 69 ? 21.031 18.484 14.656 1 91.38 69 ALA A O 1
ATOM 543 N N . SER A 1 70 ? 20.406 19.859 13.211 1 79.5 70 SER A N 1
ATOM 544 C CA . SER A 1 70 ? 21.375 20.891 13.547 1 79.5 70 SER A CA 1
ATOM 545 C C . SER A 1 70 ? 20.906 21.734 14.719 1 79.5 70 SER A C 1
ATOM 547 O O . SER A 1 70 ? 21.719 22.328 15.438 1 79.5 70 SER A O 1
ATOM 549 N N . GLU A 1 71 ? 19.844 22.203 14.977 1 62.75 71 GLU A N 1
ATOM 550 C CA . GLU A 1 71 ? 19.547 23.188 16.016 1 62.75 71 GLU A CA 1
ATOM 551 C C . GLU A 1 71 ? 19.938 22.656 17.391 1 62.75 71 GLU A C 1
ATOM 553 O O . GLU A 1 71 ? 20.031 23.422 18.359 1 62.75 71 GLU A O 1
ATOM 558 N N . ASP A 1 72 ? 19.688 21.5 17.688 1 53.16 72 ASP A N 1
ATOM 559 C CA . ASP A 1 72 ? 19.766 21.297 19.125 1 53.16 72 ASP A CA 1
ATOM 560 C C . ASP A 1 72 ? 21.188 21.547 19.625 1 53.16 72 ASP A C 1
ATOM 562 O O . ASP A 1 72 ? 22.016 20.625 19.641 1 53.16 72 ASP A O 1
ATOM 566 N N . THR A 1 73 ? 21.703 22.641 19.25 1 49.38 73 THR A N 1
ATOM 567 C CA . THR A 1 73 ? 22.984 23.094 19.766 1 49.38 73 THR A CA 1
ATOM 568 C C . THR A 1 73 ? 23.125 22.75 21.25 1 49.38 73 THR A C 1
ATOM 570 O O . THR A 1 73 ? 24.203 22.906 21.828 1 49.38 73 THR A O 1
ATOM 573 N N . SER A 1 74 ? 22.031 23.141 21.953 1 46.97 74 SER A N 1
ATOM 574 C CA . SER A 1 74 ? 22.406 23.109 23.359 1 46.97 74 SER A CA 1
ATOM 575 C C . SER A 1 74 ? 23.188 21.844 23.703 1 46.97 74 SER A C 1
ATOM 577 O O . SER A 1 74 ? 24.016 21.844 24.609 1 46.97 74 SER A O 1
ATOM 579 N N . ALA A 1 75 ? 22.344 20.75 23.812 1 50.88 75 ALA A N 1
ATOM 580 C CA . ALA A 1 75 ? 22.906 19.656 24.609 1 50.88 75 ALA A CA 1
ATOM 581 C C . ALA A 1 75 ? 23.969 18.891 23.828 1 50.88 75 ALA A C 1
ATOM 583 O O . ALA A 1 75 ? 24.453 19.375 22.797 1 50.88 75 ALA A O 1
ATOM 584 N N . GLY A 1 76 ? 24.062 17.469 23.812 1 56.91 76 GLY A N 1
ATOM 585 C CA . GLY A 1 76 ? 25.016 16.406 23.5 1 56.91 76 GLY A CA 1
ATOM 586 C C . GLY A 1 76 ? 25.219 16.203 22.016 1 56.91 76 GLY A C 1
ATOM 587 O O . GLY A 1 76 ? 24.688 16.969 21.188 1 56.91 76 GLY A O 1
ATOM 588 N N . ALA A 1 77 ? 26.188 15.469 21.531 1 63.06 77 ALA A N 1
ATOM 589 C CA . ALA A 1 77 ? 26.578 15.016 20.188 1 63.06 77 ALA A CA 1
ATOM 590 C C . ALA A 1 77 ? 25.359 14.703 19.344 1 63.06 77 ALA A C 1
ATOM 592 O O . ALA A 1 77 ? 24.438 14.023 19.797 1 63.06 77 ALA A O 1
ATOM 593 N N . PRO A 1 78 ? 25.125 15.625 18.188 1 74.38 78 PRO A N 1
ATOM 594 C CA . PRO A 1 78 ? 23.969 15.344 17.328 1 74.38 78 PRO A CA 1
ATOM 595 C C . PRO A 1 78 ? 23.828 13.859 17 1 74.38 78 PRO A C 1
ATOM 597 O O . PRO A 1 78 ? 24.828 13.203 16.688 1 74.38 78 PRO A O 1
ATOM 600 N N . VAL A 1 79 ? 22.703 13.336 17.359 1 84.25 79 VAL A N 1
ATOM 601 C CA . VAL A 1 79 ? 22.453 11.922 17.094 1 84.25 79 VAL A CA 1
ATOM 602 C C . VAL A 1 79 ? 22.078 11.727 15.633 1 84.25 79 VAL A C 1
ATOM 604 O O . VAL A 1 79 ? 21.109 12.328 15.148 1 84.25 79 VAL A O 1
ATOM 607 N N . PRO A 1 80 ? 22.828 11.016 14.961 1 89.25 80 PRO A N 1
ATOM 608 C CA . PRO A 1 80 ? 22.562 10.805 13.539 1 89.25 80 PRO A CA 1
ATOM 609 C C . PRO A 1 80 ? 21.391 9.852 13.297 1 89.25 80 PRO A C 1
ATOM 611 O O . PRO A 1 80 ? 21.156 8.945 14.094 1 89.25 80 PRO A O 1
ATOM 614 N N . VAL A 1 81 ? 20.625 10.078 12.227 1 92.5 81 VAL A N 1
ATOM 615 C CA . VAL A 1 81 ? 19.562 9.195 11.758 1 92.5 81 VAL A CA 1
ATOM 616 C C . VAL A 1 81 ? 19.984 8.531 10.453 1 92.5 81 VAL A C 1
ATOM 618 O O . VAL A 1 81 ? 20 9.18 9.398 1 92.5 81 VAL A O 1
ATOM 621 N N . PRO A 1 82 ? 20.312 7.262 10.57 1 92 82 PRO A N 1
ATOM 622 C CA . PRO A 1 82 ? 20.734 6.574 9.344 1 92 82 PRO A CA 1
ATOM 623 C C . PRO A 1 82 ? 19.594 6.418 8.344 1 92 82 PRO A C 1
ATOM 625 O O . PRO A 1 82 ? 18.438 6.238 8.734 1 92 82 PRO A O 1
ATOM 628 N N . ALA A 1 83 ? 19.906 6.516 7.082 1 91.81 83 ALA A N 1
ATOM 629 C CA . ALA A 1 83 ? 18.938 6.363 6 1 91.81 83 ALA A CA 1
ATOM 630 C C . ALA A 1 83 ? 19.609 5.863 4.727 1 91.81 83 ALA A C 1
ATOM 632 O O . ALA A 1 83 ? 20.812 5.578 4.723 1 91.81 83 ALA A O 1
ATOM 633 N N . HIS A 1 84 ? 18.875 5.57 3.777 1 88.94 84 HIS A N 1
ATOM 634 C CA . HIS A 1 84 ? 19.359 5.156 2.463 1 88.94 84 HIS A CA 1
ATOM 635 C C . HIS A 1 84 ? 19.062 6.215 1.407 1 88.94 84 HIS A C 1
ATOM 637 O O . HIS A 1 84 ? 17.922 6.684 1.297 1 88.94 84 HIS A O 1
ATOM 643 N N . LYS A 1 85 ? 20.078 6.531 0.654 1 88.94 85 LYS A N 1
ATOM 644 C CA . LYS A 1 85 ? 19.906 7.535 -0.392 1 88.94 85 LYS A CA 1
ATOM 645 C C . LYS A 1 85 ? 18.766 7.156 -1.342 1 88.94 85 LYS A C 1
ATOM 647 O O . LYS A 1 85 ? 17.984 8.008 -1.751 1 88.94 85 LYS A O 1
ATOM 652 N N . ALA A 1 86 ? 18.719 5.902 -1.628 1 86.44 86 ALA A N 1
ATOM 653 C CA . ALA A 1 86 ? 17.703 5.414 -2.57 1 86.44 86 ALA A CA 1
ATOM 654 C C . ALA A 1 86 ? 16.297 5.711 -2.072 1 86.44 86 ALA A C 1
ATOM 656 O O . ALA A 1 86 ? 15.422 6.094 -2.854 1 86.44 86 ALA A O 1
ATOM 657 N N . VAL A 1 87 ? 16.062 5.531 -0.797 1 89 87 VAL A N 1
ATOM 658 C CA . VAL A 1 87 ? 14.75 5.781 -0.201 1 89 87 VAL A CA 1
ATOM 659 C C . VAL A 1 87 ? 14.445 7.277 -0.234 1 89 87 VAL A C 1
ATOM 661 O O . VAL A 1 87 ? 13.359 7.684 -0.649 1 89 87 VAL A O 1
ATOM 664 N N . LEU A 1 88 ? 15.398 8.062 0.165 1 91.25 88 LEU A N 1
ATOM 665 C CA . LEU A 1 88 ? 15.203 9.508 0.211 1 91.25 88 LEU A CA 1
ATOM 666 C C . LEU A 1 88 ? 14.898 10.062 -1.177 1 91.25 88 LEU A C 1
ATOM 668 O O . LEU A 1 88 ? 13.953 10.836 -1.345 1 91.25 88 LEU A O 1
ATOM 672 N N . VAL A 1 89 ? 15.664 9.617 -2.141 1 89.38 89 VAL A N 1
ATOM 673 C CA . VAL A 1 89 ? 15.539 10.109 -3.508 1 89.38 89 VAL A CA 1
ATOM 674 C C . VAL A 1 89 ? 14.188 9.688 -4.086 1 89.38 89 VAL A C 1
ATOM 676 O O . VAL A 1 89 ? 13.578 10.438 -4.855 1 89.38 89 VAL A O 1
ATOM 679 N N . SER A 1 90 ? 13.734 8.562 -3.68 1 88.69 90 SER A N 1
ATOM 680 C CA . SER A 1 90 ? 12.484 8.039 -4.23 1 88.69 90 SER A CA 1
ATOM 681 C C . SER A 1 90 ? 11.273 8.742 -3.619 1 88.69 90 SER A C 1
ATOM 683 O O . SER A 1 90 ? 10.227 8.844 -4.254 1 88.69 90 SER A O 1
ATOM 685 N N . ARG A 1 91 ? 11.398 9.281 -2.445 1 92.31 91 ARG A N 1
ATOM 686 C CA . ARG A 1 91 ? 10.234 9.766 -1.702 1 92.31 91 ARG A CA 1
ATOM 687 C C . ARG A 1 91 ? 10.156 11.289 -1.736 1 92.31 91 ARG A C 1
ATOM 689 O O . ARG A 1 91 ? 9.109 11.867 -1.461 1 92.31 91 ARG A O 1
ATOM 696 N N . SER A 1 92 ? 11.219 11.922 -2.084 1 94.62 92 SER A N 1
ATOM 697 C CA . SER A 1 92 ? 11.281 13.375 -2.018 1 94.62 92 SER A CA 1
ATOM 698 C C . SER A 1 92 ? 12.039 13.953 -3.213 1 94.62 92 SER A C 1
ATOM 700 O O . SER A 1 92 ? 13.227 13.688 -3.385 1 94.62 92 SER A O 1
ATOM 702 N N . PRO A 1 93 ? 11.422 14.758 -3.984 1 93.44 93 PRO A N 1
ATOM 703 C CA . PRO A 1 93 ? 12.117 15.422 -5.086 1 93.44 93 PRO A CA 1
ATOM 704 C C . PRO A 1 93 ? 13.273 16.297 -4.609 1 93.44 93 PRO A C 1
ATOM 706 O O . PRO A 1 93 ? 14.273 16.453 -5.316 1 93.44 93 PRO A O 1
ATOM 709 N N . VAL A 1 94 ? 13.141 16.844 -3.473 1 94.56 94 VAL A N 1
ATOM 710 C CA . VAL A 1 94 ? 14.18 17.703 -2.922 1 94.56 94 VAL A CA 1
ATOM 711 C C . VAL A 1 94 ? 15.414 16.875 -2.58 1 94.56 94 VAL A C 1
ATOM 713 O O . VAL A 1 94 ? 16.531 17.234 -2.951 1 94.56 94 VAL A O 1
ATOM 716 N N . PHE A 1 95 ? 15.195 15.766 -1.915 1 92.69 95 PHE A N 1
ATOM 717 C CA . PHE A 1 95 ? 16.328 14.875 -1.647 1 92.69 95 PHE A CA 1
ATOM 718 C C . PHE A 1 95 ? 16.938 14.383 -2.947 1 92.69 95 PHE A C 1
ATOM 720 O O . PHE A 1 95 ? 18.156 14.219 -3.035 1 92.69 95 PHE A O 1
ATOM 727 N N . ARG A 1 96 ? 16.141 14.172 -3.918 1 89.31 96 ARG A N 1
ATOM 728 C CA . ARG A 1 96 ? 16.641 13.719 -5.215 1 89.31 96 ARG A CA 1
ATOM 729 C C . ARG A 1 96 ? 17.578 14.75 -5.828 1 89.31 96 ARG A C 1
ATOM 731 O O . ARG A 1 96 ? 18.688 14.414 -6.246 1 89.31 96 ARG A O 1
ATOM 738 N N . ALA A 1 97 ? 17.172 15.922 -5.824 1 89.06 97 ALA A N 1
ATOM 739 C CA . ALA A 1 97 ? 17.984 17 -6.375 1 89.06 97 ALA A CA 1
ATOM 740 C C . ALA A 1 97 ? 19.266 17.188 -5.57 1 89.06 97 ALA A C 1
ATOM 742 O O . ALA A 1 97 ? 20.344 17.375 -6.141 1 89.06 97 ALA A O 1
ATOM 743 N N . MET A 1 98 ? 19.156 17.031 -4.328 1 88.62 98 MET A N 1
ATOM 744 C CA . MET A 1 98 ? 20.281 17.25 -3.426 1 88.62 98 MET A CA 1
ATOM 745 C C . MET A 1 98 ? 21.344 16.172 -3.602 1 88.62 98 MET A C 1
ATOM 747 O O . MET A 1 98 ? 22.547 16.469 -3.629 1 88.62 98 MET A O 1
ATOM 751 N N . LEU A 1 99 ? 20.906 14.977 -3.75 1 87 99 LEU A N 1
ATOM 752 C CA . LEU A 1 99 ? 21.828 13.844 -3.717 1 87 99 LEU A CA 1
ATOM 753 C C . LEU A 1 99 ? 22.312 13.5 -5.121 1 87 99 LEU A C 1
ATOM 755 O O . LEU A 1 99 ? 23.406 12.945 -5.285 1 87 99 LEU A O 1
ATOM 759 N N . GLU A 1 100 ? 21.562 13.734 -6.086 1 81.62 100 GLU A N 1
ATOM 760 C CA . GLU A 1 100 ? 21.984 13.445 -7.457 1 81.62 100 GLU A CA 1
ATOM 761 C C . GLU A 1 100 ? 22.891 14.539 -7.992 1 81.62 100 GLU A C 1
ATOM 763 O O . GLU A 1 100 ? 23.734 14.289 -8.852 1 81.62 100 GLU A O 1
ATOM 768 N N . ASN A 1 101 ? 22.719 15.734 -7.754 1 73.88 101 ASN A N 1
ATOM 769 C CA . ASN A 1 101 ? 23.531 16.828 -8.281 1 73.88 101 ASN A CA 1
ATOM 770 C C . ASN A 1 101 ? 24.797 17.031 -7.465 1 73.88 101 ASN A C 1
ATOM 772 O O . ASN A 1 101 ? 25.484 18.047 -7.617 1 73.88 101 ASN A O 1
ATOM 776 N N . GLU A 1 102 ? 25.5 15.961 -6.977 1 63.56 102 GLU A N 1
ATOM 777 C CA . GLU A 1 102 ? 26.797 15.922 -6.316 1 63.56 102 GLU A CA 1
ATOM 778 C C . GLU A 1 102 ? 26.969 17.094 -5.355 1 63.56 102 GLU A C 1
ATOM 780 O O . GLU A 1 102 ? 28 17.75 -5.344 1 63.56 102 GLU A O 1
ATOM 785 N N . MET A 1 103 ? 25.969 17.422 -4.781 1 59.53 103 MET A N 1
ATOM 786 C CA . MET A 1 103 ? 26.141 18.469 -3.785 1 59.53 103 MET A CA 1
ATOM 787 C C . MET A 1 103 ? 27 17.984 -2.625 1 59.53 103 MET A C 1
ATOM 789 O O . MET A 1 103 ? 27.234 16.781 -2.482 1 59.53 103 MET A O 1
ATOM 793 N N . GLU A 1 104 ? 27.672 18.844 -2.027 1 55.78 104 GLU A N 1
ATOM 794 C CA . GLU A 1 104 ? 28.562 18.625 -0.895 1 55.78 104 GLU A CA 1
ATOM 795 C C . GLU A 1 104 ? 28.047 17.5 0.01 1 55.78 104 GLU A C 1
ATOM 797 O O . GLU A 1 104 ? 28.812 16.672 0.479 1 55.78 104 GLU A O 1
ATOM 802 N N . GLU A 1 105 ? 26.75 17.422 0.178 1 54.62 105 GLU A N 1
ATOM 803 C CA . GLU A 1 105 ? 26.125 16.469 1.088 1 54.62 105 GLU A CA 1
ATOM 804 C C . GLU A 1 105 ? 26.234 15.039 0.551 1 54.62 105 GLU A C 1
ATOM 806 O O . GLU A 1 105 ? 26.344 14.094 1.324 1 54.62 105 GLU A O 1
ATOM 811 N N . SER A 1 106 ? 26.125 15 -0.833 1 58.41 106 SER A N 1
ATOM 812 C CA . SER A 1 106 ? 26.266 13.711 -1.502 1 58.41 106 SER A CA 1
ATOM 813 C C . SER A 1 106 ? 27.656 13.117 -1.273 1 58.41 106 SER A C 1
ATOM 815 O O . SER A 1 106 ? 27.781 11.906 -1.098 1 58.41 106 SER A O 1
ATOM 817 N N . LEU A 1 107 ? 28.516 14.055 -1.028 1 62.72 107 LEU A N 1
ATOM 818 C CA . LEU A 1 107 ? 29.906 13.617 -0.897 1 62.72 107 LEU A CA 1
ATOM 819 C C . LEU A 1 107 ? 30.219 13.242 0.547 1 62.72 107 LEU A C 1
ATOM 821 O O . LEU A 1 107 ? 30.922 12.266 0.801 1 62.72 107 LEU A O 1
ATOM 825 N N . SER A 1 108 ? 29.672 13.969 1.527 1 71.75 108 SER A N 1
ATOM 826 C CA . SER A 1 108 ? 30.016 13.742 2.93 1 71.75 108 SER A CA 1
ATOM 827 C C . SER A 1 108 ? 29.188 12.609 3.521 1 71.75 108 SER A C 1
ATOM 829 O O . SER A 1 108 ? 29.562 12.039 4.551 1 71.75 108 SER A O 1
ATOM 831 N N . GLY A 1 109 ? 28.203 12.32 2.867 1 84.56 109 GLY A N 1
ATOM 832 C CA . GLY A 1 109 ? 27.328 11.289 3.395 1 84.56 109 GLY A CA 1
ATOM 833 C C . GLY A 1 109 ? 26.469 11.766 4.555 1 84.56 109 GLY A C 1
ATOM 834 O O . GLY A 1 109 ? 25.844 10.961 5.25 1 84.56 109 GLY A O 1
ATOM 835 N N . THR A 1 110 ? 26.531 13.109 4.809 1 89.56 110 THR A N 1
ATOM 836 C CA . THR A 1 110 ? 25.766 13.672 5.918 1 89.56 110 THR A CA 1
ATOM 837 C C . THR A 1 110 ? 24.875 14.812 5.445 1 89.56 110 THR A C 1
ATOM 839 O O . THR A 1 110 ? 25.328 15.711 4.73 1 89.56 110 THR A O 1
ATOM 842 N N . ILE A 1 111 ? 23.641 14.742 5.781 1 91.56 111 ILE A N 1
ATOM 843 C CA . ILE A 1 111 ? 22.688 15.805 5.48 1 91.56 111 ILE A CA 1
ATOM 844 C C . ILE A 1 111 ? 22.25 16.5 6.777 1 91.56 111 ILE A C 1
ATOM 846 O O . ILE A 1 111 ? 21.656 15.867 7.656 1 91.56 111 ILE A O 1
ATOM 850 N N . LYS A 1 112 ? 22.516 17.703 6.828 1 91.12 112 LYS A N 1
ATOM 851 C CA . LYS A 1 112 ? 22.141 18.484 8 1 91.12 112 LYS A CA 1
ATOM 852 C C . LYS A 1 112 ? 20.797 19.172 7.785 1 91.12 112 LYS A C 1
ATOM 854 O O . LYS A 1 112 ? 20.594 19.875 6.781 1 91.12 112 LYS A O 1
ATOM 859 N N . ILE A 1 113 ? 19.922 18.953 8.703 1 92.81 113 ILE A N 1
ATOM 860 C CA . ILE A 1 113 ? 18.594 19.562 8.633 1 92.81 113 ILE A CA 1
ATOM 861 C C . ILE A 1 113 ? 18.422 20.562 9.773 1 92.81 113 ILE A C 1
ATOM 863 O O . ILE A 1 113 ? 18.516 20.203 10.945 1 92.81 113 ILE A O 1
ATOM 867 N N . GLY A 1 114 ? 18.141 21.75 9.414 1 90.5 114 GLY A N 1
ATOM 868 C CA . GLY A 1 114 ? 18.047 22.812 10.406 1 90.5 114 GLY A CA 1
ATOM 869 C C . GLY A 1 114 ? 16.641 22.953 10.977 1 90.5 114 GLY A C 1
ATOM 870 O O . GLY A 1 114 ? 15.672 22.484 10.383 1 90.5 114 GLY A O 1
ATOM 871 N N . ASP A 1 115 ? 16.562 23.438 12.242 1 88.56 115 ASP A N 1
ATOM 872 C CA . ASP A 1 115 ? 15.328 23.891 12.875 1 88.56 115 ASP A CA 1
ATOM 873 C C . ASP A 1 115 ? 14.359 22.719 13.086 1 88.56 115 ASP A C 1
ATOM 875 O O . ASP A 1 115 ? 13.164 22.859 12.828 1 88.56 115 ASP A O 1
ATOM 879 N N . VAL A 1 116 ? 14.93 21.609 13.414 1 92.25 116 VAL A N 1
ATOM 880 C CA . VAL A 1 116 ? 14.094 20.453 13.664 1 92.25 116 VAL A CA 1
ATOM 881 C C . VAL A 1 116 ? 14.648 19.656 14.836 1 92.25 116 VAL A C 1
ATOM 883 O O . VAL A 1 116 ? 15.867 19.578 15.023 1 92.25 116 VAL A O 1
ATOM 886 N N . SER A 1 117 ? 13.773 19.078 15.609 1 91.5 117 SER A N 1
ATOM 887 C CA . SER A 1 117 ? 14.203 18.203 16.688 1 91.5 117 SER A CA 1
ATOM 888 C C . SER A 1 117 ? 14.594 16.812 16.172 1 91.5 117 SER A C 1
ATOM 890 O O . SER A 1 117 ? 14.164 16.422 15.078 1 91.5 117 SER A O 1
ATOM 892 N N . TYR A 1 118 ? 15.367 16.094 16.953 1 91.88 118 TYR A N 1
ATOM 893 C CA . TYR A 1 118 ? 15.75 14.727 16.609 1 91.88 118 TYR A CA 1
ATOM 894 C C . TYR A 1 118 ? 14.516 13.844 16.453 1 91.88 118 TYR A C 1
ATOM 896 O O . TYR A 1 118 ? 14.43 13.055 15.516 1 91.88 118 TYR A O 1
ATOM 904 N N . ASP A 1 119 ? 13.641 14.016 17.375 1 92.62 119 ASP A N 1
ATOM 905 C CA . ASP A 1 119 ? 12.445 13.172 17.359 1 92.62 119 ASP A CA 1
ATOM 906 C C . ASP A 1 119 ? 11.633 13.391 16.078 1 92.62 119 ASP A C 1
ATOM 908 O O . ASP A 1 119 ? 11.164 12.43 15.469 1 92.62 119 ASP A O 1
ATOM 912 N N . ALA A 1 120 ? 11.492 14.602 15.727 1 95.19 120 ALA A N 1
ATOM 913 C CA . ALA A 1 120 ? 10.75 14.922 14.508 1 95.19 120 ALA A CA 1
ATOM 914 C C . ALA A 1 120 ? 11.469 14.375 13.273 1 95.19 120 ALA A C 1
ATOM 916 O O . ALA A 1 120 ? 10.836 13.812 12.375 1 95.19 120 ALA A O 1
ATOM 917 N N . LEU A 1 121 ? 12.781 14.547 13.32 1 95.44 121 LEU A N 1
ATOM 918 C CA . LEU A 1 121 ? 13.562 14.055 12.188 1 95.44 121 LEU A CA 1
ATOM 919 C C . LEU A 1 121 ? 13.477 12.539 12.078 1 95.44 121 LEU A C 1
ATOM 921 O O . LEU A 1 121 ? 13.25 12.008 10.984 1 95.44 121 LEU A O 1
ATOM 925 N N . ARG A 1 122 ? 13.641 11.93 13.172 1 93.81 122 ARG A N 1
ATOM 926 C CA . ARG A 1 122 ? 13.562 10.477 13.203 1 93.81 122 ARG A CA 1
ATOM 927 C C . ARG A 1 122 ? 12.195 9.992 12.727 1 93.81 122 ARG A C 1
ATOM 929 O O . ARG A 1 122 ? 12.102 9.055 11.93 1 93.81 122 ARG A O 1
ATOM 936 N N . THR A 1 123 ? 11.148 10.555 13.195 1 95.44 123 THR A N 1
ATOM 937 C CA . THR A 1 123 ? 9.797 10.203 12.805 1 95.44 123 THR A CA 1
ATOM 938 C C . THR A 1 123 ? 9.578 10.461 11.312 1 95.44 123 THR A C 1
ATOM 940 O O . THR A 1 123 ? 8.945 9.656 10.625 1 95.44 123 THR A O 1
ATOM 943 N N . PHE A 1 124 ? 10.148 11.57 10.875 1 96.81 124 PHE A N 1
ATOM 944 C CA . PHE A 1 124 ? 10.078 11.93 9.461 1 96.81 124 PHE A CA 1
ATOM 945 C C . PHE A 1 124 ? 10.734 10.859 8.602 1 96.81 124 PHE A C 1
ATOM 947 O O . PHE A 1 124 ? 10.133 10.375 7.641 1 96.81 124 PHE A O 1
ATOM 954 N N . VAL A 1 125 ? 11.875 10.461 8.969 1 95.06 125 VAL A N 1
ATOM 955 C CA . VAL A 1 125 ? 12.609 9.453 8.219 1 95.06 125 VAL A CA 1
ATOM 956 C C . VAL A 1 125 ? 11.867 8.117 8.273 1 95.06 125 VAL A C 1
ATOM 958 O O . VAL A 1 125 ? 11.703 7.449 7.254 1 95.06 125 VAL A O 1
ATOM 961 N N . ASN A 1 126 ? 11.422 7.77 9.398 1 93.44 126 ASN A N 1
ATOM 962 C CA . ASN A 1 126 ? 10.656 6.535 9.531 1 93.44 126 ASN A CA 1
ATOM 963 C C . ASN A 1 126 ? 9.43 6.527 8.617 1 93.44 126 ASN A C 1
ATOM 965 O O . ASN A 1 126 ? 9.102 5.496 8.031 1 93.44 126 ASN A O 1
ATOM 969 N N . TYR A 1 127 ? 8.797 7.621 8.508 1 95.5 127 TYR A N 1
ATOM 970 C CA . TYR A 1 127 ? 7.621 7.727 7.645 1 95.5 127 TYR A CA 1
ATOM 971 C C . TYR A 1 127 ? 7.98 7.422 6.195 1 95.5 127 TYR A C 1
ATOM 973 O O . TYR A 1 127 ? 7.195 6.809 5.469 1 95.5 127 TYR A O 1
ATOM 981 N N . LEU A 1 128 ? 9.125 7.871 5.797 1 93.62 128 LEU A N 1
ATOM 982 C CA . LEU A 1 128 ? 9.555 7.637 4.422 1 93.62 128 LEU A CA 1
ATOM 983 C C . LEU A 1 128 ? 9.68 6.141 4.141 1 93.62 128 LEU A C 1
ATOM 985 O O . LEU A 1 128 ? 9.555 5.711 2.992 1 93.62 128 LEU A O 1
ATOM 989 N N . TYR A 1 129 ? 9.836 5.379 5.172 1 89.81 129 TYR A N 1
ATOM 990 C CA . TYR A 1 129 ? 10.047 3.945 5.008 1 89.81 129 TYR A CA 1
ATOM 991 C C . TYR A 1 129 ? 8.742 3.18 5.168 1 89.81 129 TYR A C 1
ATOM 993 O O . TYR A 1 129 ? 8.594 2.076 4.633 1 89.81 129 TYR A O 1
ATOM 1001 N N . THR A 1 130 ? 7.82 3.744 5.914 1 91.38 130 THR A N 1
ATOM 1002 C CA . THR A 1 130 ? 6.703 2.914 6.348 1 91.38 130 THR A CA 1
ATOM 1003 C C . THR A 1 130 ? 5.371 3.551 5.961 1 91.38 130 THR A C 1
ATOM 1005 O O . THR A 1 130 ? 4.34 2.875 5.926 1 91.38 130 THR A O 1
ATOM 1008 N N . ALA A 1 131 ? 5.375 4.848 5.785 1 93.75 131 ALA A N 1
ATOM 1009 C CA . ALA A 1 131 ? 4.164 5.625 5.535 1 93.75 131 ALA A CA 1
ATOM 1010 C C . ALA A 1 131 ? 3.213 5.555 6.727 1 93.75 131 ALA A C 1
ATOM 1012 O O . ALA A 1 131 ? 1.991 5.566 6.555 1 93.75 131 ALA A O 1
ATOM 1013 N N . GLU A 1 132 ? 3.809 5.402 7.875 1 93.12 132 GLU A N 1
ATOM 1014 C CA . GLU A 1 132 ? 3.035 5.355 9.109 1 93.12 132 GLU A CA 1
ATOM 1015 C C . GLU A 1 132 ? 3.613 6.301 10.164 1 93.12 132 GLU A C 1
ATOM 1017 O O . GLU A 1 132 ? 4.832 6.441 10.273 1 93.12 132 GLU A O 1
ATOM 1022 N N . VAL A 1 133 ? 2.654 6.918 10.867 1 94.56 133 VAL A N 1
ATOM 1023 C CA . VAL A 1 133 ? 3.1 7.801 11.938 1 94.56 133 VAL A CA 1
ATOM 1024 C C . VAL A 1 133 ? 1.964 8.016 12.938 1 94.56 133 VAL A C 1
ATOM 1026 O O . VAL A 1 133 ? 0.789 7.996 12.562 1 94.56 133 VAL A O 1
ATOM 1029 N N . CYS A 1 134 ? 2.357 8.125 14.117 1 93.62 134 CYS A N 1
ATOM 1030 C CA . CYS A 1 134 ? 1.43 8.531 15.172 1 93.62 134 CYS A CA 1
ATOM 1031 C C . CYS A 1 134 ? 1.567 10.023 15.469 1 93.62 134 CYS A C 1
ATOM 1033 O O . CYS A 1 134 ? 2.654 10.492 15.812 1 93.62 134 CYS A O 1
ATOM 1035 N N . LEU A 1 135 ? 0.426 10.703 15.461 1 96.56 135 LEU A N 1
ATOM 1036 C CA . LEU A 1 135 ? 0.536 12.156 15.5 1 96.56 135 LEU A CA 1
ATOM 1037 C C . LEU A 1 135 ? -0.128 12.719 16.75 1 96.56 135 LEU A C 1
ATOM 1039 O O . LEU A 1 135 ? -1.188 12.242 17.172 1 96.56 135 LEU A O 1
ATOM 1043 N N . ASP A 1 136 ? 0.502 13.516 17.375 1 96.75 136 ASP A N 1
ATOM 1044 C CA . ASP A 1 136 ? -0.122 14.562 18.188 1 96.75 136 ASP A CA 1
ATOM 1045 C C . ASP A 1 136 ? 0.027 15.93 17.531 1 96.75 136 ASP A C 1
ATOM 1047 O O . ASP A 1 136 ? 0.618 16.047 16.469 1 96.75 136 ASP A O 1
ATOM 1051 N N . GLU A 1 137 ? -0.523 16.922 18.109 1 96 137 GLU A N 1
ATOM 1052 C CA . GLU A 1 137 ? -0.576 18.219 17.453 1 96 137 GLU A CA 1
ATOM 1053 C C . GLU A 1 137 ? 0.826 18.766 17.203 1 96 137 GLU A C 1
ATOM 1055 O O . GLU A 1 137 ? 1.116 19.266 16.109 1 96 137 GLU A O 1
ATOM 1060 N N . ASP A 1 138 ? 1.714 18.656 18.141 1 95.94 138 ASP A N 1
ATOM 1061 C CA . ASP A 1 138 ? 3.072 19.172 18 1 95.94 138 ASP A CA 1
ATOM 1062 C C . ASP A 1 138 ? 3.826 18.438 16.891 1 95.94 138 ASP A C 1
ATOM 1064 O O . ASP A 1 138 ? 4.441 19.062 16.031 1 95.94 138 ASP A O 1
ATOM 1068 N N . MET A 1 139 ? 3.732 17.156 16.938 1 96.94 139 MET A N 1
ATOM 1069 C CA . MET A 1 139 ? 4.402 16.344 15.922 1 96.94 139 MET A CA 1
ATOM 1070 C C . MET A 1 139 ? 3.826 16.609 14.531 1 96.94 139 MET A C 1
ATOM 1072 O O . MET A 1 139 ? 4.566 16.672 13.555 1 96.94 139 MET A O 1
ATOM 1076 N N . ALA A 1 140 ? 2.533 16.781 14.516 1 98.12 140 ALA A N 1
ATOM 1077 C CA . ALA A 1 140 ? 1.883 17.062 13.234 1 98.12 140 ALA A CA 1
ATOM 1078 C C . ALA A 1 140 ? 2.416 18.359 12.625 1 98.12 140 ALA A C 1
ATOM 1080 O O . ALA A 1 140 ? 2.684 18.422 11.422 1 98.12 140 ALA A O 1
ATOM 1081 N N . CYS A 1 141 ? 2.598 19.328 13.438 1 96.94 141 CYS A N 1
ATOM 1082 C CA . CYS A 1 141 ? 3.129 20.609 12.945 1 96.94 141 CYS A CA 1
ATOM 1083 C C . CYS A 1 141 ? 4.57 20.453 12.484 1 96.94 141 CYS A C 1
ATOM 1085 O O . CYS A 1 141 ? 4.93 20.906 11.398 1 96.94 141 CYS A O 1
ATOM 1087 N N . ASP A 1 142 ? 5.371 19.766 13.281 1 96.88 142 ASP A N 1
ATOM 1088 C CA . ASP A 1 142 ? 6.773 19.562 12.93 1 96.88 142 ASP A CA 1
ATOM 1089 C C . ASP A 1 142 ? 6.906 18.797 11.609 1 96.88 142 ASP A C 1
ATOM 1091 O O . ASP A 1 142 ? 7.703 19.172 10.75 1 96.88 142 ASP A O 1
ATOM 1095 N N . LEU A 1 143 ? 6.129 17.812 11.469 1 98.12 143 LEU A N 1
ATOM 1096 C CA . LEU A 1 143 ? 6.203 16.984 10.273 1 98.12 143 LEU A CA 1
ATOM 1097 C C . LEU A 1 143 ? 5.656 17.719 9.062 1 98.12 143 LEU A C 1
ATOM 1099 O O . LEU A 1 143 ? 6.137 17.531 7.941 1 98.12 143 LEU A O 1
ATOM 1103 N N . LEU A 1 144 ? 4.656 18.547 9.297 1 98.25 144 LEU A N 1
ATOM 1104 C CA . LEU A 1 144 ? 4.125 19.344 8.203 1 98.25 144 LEU A CA 1
ATOM 1105 C C . LEU A 1 144 ? 5.199 20.266 7.629 1 98.25 144 LEU A C 1
ATOM 1107 O O . LEU A 1 144 ? 5.32 20.406 6.41 1 98.25 144 LEU A O 1
ATOM 1111 N N . ILE A 1 145 ? 5.988 20.812 8.461 1 97.38 145 ILE A N 1
ATOM 1112 C CA . ILE A 1 145 ? 7.074 21.703 8.055 1 97.38 145 ILE A CA 1
ATOM 1113 C C . ILE A 1 145 ? 8.102 20.922 7.238 1 97.38 145 ILE A C 1
ATOM 1115 O O . ILE A 1 145 ? 8.5 21.359 6.156 1 97.38 145 ILE A O 1
ATOM 1119 N N . LEU A 1 146 ? 8.461 19.797 7.719 1 97.75 146 LEU A N 1
ATOM 1120 C CA . LEU A 1 146 ? 9.438 18.953 7.027 1 97.75 146 LEU A CA 1
ATOM 1121 C C . LEU A 1 146 ? 8.883 18.484 5.691 1 97.75 146 LEU A C 1
ATOM 1123 O O . LEU A 1 146 ? 9.594 18.469 4.684 1 97.75 146 LEU A O 1
ATOM 1127 N N . ALA A 1 147 ? 7.637 18.062 5.762 1 98.12 147 ALA A N 1
ATOM 1128 C CA . ALA A 1 147 ? 6.992 17.562 4.551 1 98.12 147 ALA A CA 1
ATOM 1129 C C . ALA A 1 147 ? 6.965 18.641 3.463 1 98.12 147 ALA A C 1
ATOM 1131 O O . ALA A 1 147 ? 7.168 18.328 2.285 1 98.12 147 ALA A O 1
ATOM 1132 N N . GLU A 1 148 ? 6.672 19.812 3.871 1 96.94 148 GLU A N 1
ATOM 1133 C CA . GLU A 1 148 ? 6.688 20.922 2.926 1 96.94 148 GLU A CA 1
ATOM 1134 C C . GLU A 1 148 ? 8.102 21.203 2.428 1 96.94 148 GLU A C 1
ATOM 1136 O O . GLU A 1 148 ? 8.328 21.344 1.225 1 96.94 148 GLU A O 1
ATOM 1141 N N . LYS A 1 149 ? 9.047 21.234 3.285 1 96.44 149 LYS A N 1
ATOM 1142 C CA . LYS A 1 149 ? 10.438 21.547 2.969 1 96.44 149 LYS A CA 1
ATOM 1143 C C . LYS A 1 149 ? 11.016 20.547 1.983 1 96.44 149 LYS A C 1
ATOM 1145 O O . LYS A 1 149 ? 11.742 20.922 1.062 1 96.44 149 LYS A O 1
ATOM 1150 N N . TYR A 1 150 ? 10.664 19.344 2.211 1 97 150 TYR A N 1
ATOM 1151 C CA . TYR A 1 150 ? 11.258 18.297 1.392 1 97 150 TYR A CA 1
ATOM 1152 C C . TYR A 1 150 ? 10.25 17.734 0.396 1 97 150 TYR A C 1
ATOM 1154 O O . TYR A 1 150 ? 10.484 16.703 -0.229 1 97 150 TYR A O 1
ATOM 1162 N N . GLN A 1 151 ? 9.141 18.328 0.313 1 96.88 151 GLN A N 1
ATOM 1163 C CA . GLN A 1 151 ? 8.102 18.062 -0.677 1 96.88 151 GLN A CA 1
ATOM 1164 C C . GLN A 1 151 ? 7.633 16.609 -0.609 1 96.88 151 GLN A C 1
ATOM 1166 O O . GLN A 1 151 ? 7.609 15.906 -1.625 1 96.88 151 GLN A O 1
ATOM 1171 N N . VAL A 1 152 ? 7.305 16.203 0.499 1 97.38 152 VAL A N 1
ATOM 1172 C CA . VAL A 1 152 ? 6.656 14.914 0.711 1 97.38 152 VAL A CA 1
ATOM 1173 C C . VAL A 1 152 ? 5.148 15.109 0.844 1 97.38 152 VAL A C 1
ATOM 1175 O O . VAL A 1 152 ? 4.617 15.172 1.957 1 97.38 152 VAL A O 1
ATOM 1178 N N . GLN A 1 153 ? 4.52 15.031 -0.246 1 96.19 153 GLN A N 1
ATOM 1179 C CA . GLN A 1 153 ? 3.119 15.438 -0.337 1 96.19 153 GLN A CA 1
ATOM 1180 C C . GLN A 1 153 ? 2.221 14.5 0.465 1 96.19 153 GLN A C 1
ATOM 1182 O O . GLN A 1 153 ? 1.271 14.945 1.113 1 96.19 153 GLN A O 1
ATOM 1187 N N . HIS A 1 154 ? 2.471 13.273 0.392 1 96.12 154 HIS A N 1
ATOM 1188 C CA . HIS A 1 154 ? 1.636 12.312 1.108 1 96.12 154 HIS A CA 1
ATOM 1189 C C . HIS A 1 154 ? 1.635 12.594 2.607 1 96.12 154 HIS A C 1
ATOM 1191 O O . HIS A 1 154 ? 0.58 12.578 3.244 1 96.12 154 HIS A O 1
ATOM 1197 N N . LEU A 1 155 ? 2.742 12.852 3.115 1 97.69 155 LEU A N 1
ATOM 1198 C CA . LEU A 1 155 ? 2.865 13.172 4.535 1 97.69 155 LEU A CA 1
ATOM 1199 C C . LEU A 1 155 ? 2.201 14.508 4.848 1 97.69 155 LEU A C 1
ATOM 1201 O O . LEU A 1 155 ? 1.532 14.648 5.875 1 97.69 155 LEU A O 1
ATOM 1205 N N . LYS A 1 156 ? 2.439 15.438 3.996 1 97.69 156 LYS A N 1
ATOM 1206 C CA . LYS A 1 156 ? 1.827 16.75 4.188 1 97.69 156 LYS A CA 1
ATOM 1207 C C . LYS A 1 156 ? 0.308 16.641 4.285 1 97.69 156 LYS A C 1
ATOM 1209 O O . LYS A 1 156 ? -0.303 17.203 5.199 1 97.69 156 LYS A O 1
ATOM 1214 N N . ASP A 1 157 ? -0.228 15.93 3.383 1 96.88 157 ASP A N 1
ATOM 1215 C CA . ASP A 1 157 ? -1.675 15.742 3.371 1 96.88 157 ASP A CA 1
ATOM 1216 C C . ASP A 1 157 ? -2.152 15.07 4.652 1 96.88 157 ASP A C 1
ATOM 1218 O O . ASP A 1 157 ? -3.184 15.445 5.215 1 96.88 157 ASP A O 1
ATOM 1222 N N . TYR A 1 158 ? -1.421 14.117 5.047 1 96.69 158 TYR A N 1
ATOM 1223 C CA . TYR A 1 158 ? -1.761 13.375 6.254 1 96.69 158 TYR A CA 1
ATOM 1224 C C . TYR A 1 158 ? -1.753 14.289 7.477 1 96.69 158 TYR A C 1
ATOM 1226 O O . TYR A 1 158 ? -2.678 14.258 8.289 1 96.69 158 TYR A O 1
ATOM 1234 N N . CYS A 1 159 ? -0.76 15.047 7.598 1 97.94 159 CYS A N 1
ATOM 1235 C CA . CYS A 1 159 ? -0.639 15.977 8.719 1 97.94 159 CYS A CA 1
ATOM 1236 C C . CYS A 1 159 ? -1.741 17.031 8.68 1 97.94 159 CYS A C 1
ATOM 1238 O O . CYS A 1 159 ? -2.316 17.359 9.719 1 97.94 159 CYS A O 1
ATOM 1240 N N . GLU A 1 160 ? -2.016 17.531 7.531 1 97.75 160 GLU A N 1
ATOM 1241 C CA . GLU A 1 160 ? -3.074 18.531 7.398 1 97.75 160 GLU A CA 1
ATOM 1242 C C . GLU A 1 160 ? -4.422 17.953 7.828 1 97.75 160 GLU A C 1
ATOM 1244 O O . GLU A 1 160 ? -5.18 18.625 8.547 1 97.75 160 GLU A O 1
ATOM 1249 N N . LYS A 1 161 ? -4.684 16.812 7.348 1 96.81 161 LYS A N 1
ATOM 1250 C CA . LYS A 1 161 ? -5.941 16.172 7.719 1 96.81 161 LYS A CA 1
ATOM 1251 C C . LYS A 1 161 ? -6.07 16.062 9.234 1 96.81 161 LYS A C 1
ATOM 1253 O O . LYS A 1 161 ? -7.129 16.344 9.797 1 96.81 161 LYS A O 1
ATOM 1258 N N . PHE A 1 162 ? -5.078 15.672 9.852 1 98 162 PHE A N 1
ATOM 1259 C CA . PHE A 1 162 ? -5.059 15.523 11.305 1 98 162 PHE A CA 1
ATOM 1260 C C . PHE A 1 162 ? -5.285 16.859 11.984 1 98 162 PHE A C 1
ATOM 1262 O O . PHE A 1 162 ? -6.125 16.969 12.883 1 98 162 PHE A O 1
ATOM 1269 N N . LEU A 1 163 ? -4.586 17.812 11.539 1 98.06 163 LEU A N 1
ATOM 1270 C CA . LEU A 1 163 ? -4.656 19.125 12.172 1 98.06 163 LEU A CA 1
ATOM 1271 C C . LEU A 1 163 ? -6.031 19.75 11.969 1 98.06 163 LEU A C 1
ATOM 1273 O O . LEU A 1 163 ? -6.539 20.453 12.844 1 98.06 163 LEU A O 1
ATOM 1277 N N . VAL A 1 164 ? -6.574 19.516 10.797 1 97.94 164 VAL A N 1
ATOM 1278 C CA . VAL A 1 164 ? -7.926 20 10.531 1 97.94 164 VAL A CA 1
ATOM 1279 C C . VAL A 1 164 ? -8.906 19.359 11.516 1 97.94 164 VAL A C 1
ATOM 1281 O O . VAL A 1 164 ? -9.812 20.031 12.023 1 97.94 164 VAL A O 1
ATOM 1284 N N . SER A 1 165 ? -8.664 18.094 11.742 1 97.31 165 SER A N 1
ATOM 1285 C CA . SER A 1 165 ? -9.555 17.375 12.656 1 97.31 165 SER A CA 1
ATOM 1286 C C . SER A 1 165 ? -9.445 17.922 14.078 1 97.31 165 SER A C 1
ATOM 1288 O O . SER A 1 165 ? -10.344 17.734 14.891 1 97.31 165 SER A O 1
ATOM 1290 N N . LYS A 1 166 ? -8.445 18.609 14.398 1 97.06 166 LYS A N 1
ATOM 1291 C CA . LYS A 1 166 ? -8.203 19.141 15.742 1 97.06 166 LYS A CA 1
ATOM 1292 C C . LYS A 1 166 ? -8.547 20.625 15.828 1 97.06 166 LYS A C 1
ATOM 1294 O O . LYS A 1 166 ? -8.414 21.234 16.891 1 97.06 166 LYS A O 1
ATOM 1299 N N . LEU A 1 167 ? -8.984 21.156 14.766 1 96.62 167 LEU A N 1
ATOM 1300 C CA . LEU A 1 167 ? -9.281 22.578 14.703 1 96.62 167 LEU A CA 1
ATOM 1301 C C . LEU A 1 167 ? -10.508 22.922 15.547 1 96.62 167 LEU A C 1
ATOM 1303 O O . LEU A 1 167 ? -11.492 22.172 15.547 1 96.62 167 LEU A O 1
ATOM 1307 N N . ASN A 1 168 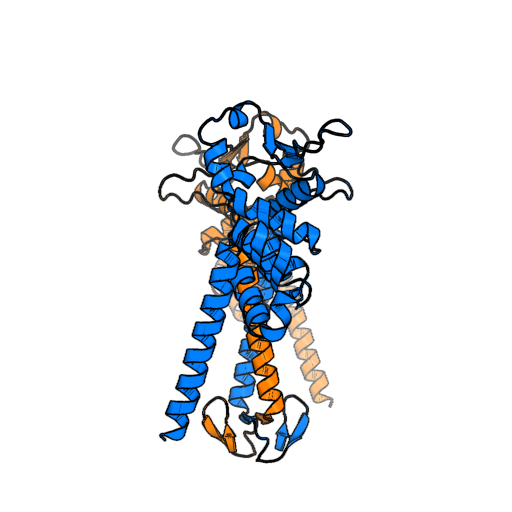? -10.422 23.922 16.234 1 95.44 168 ASN A N 1
ATOM 1308 C CA . ASN A 1 168 ? -11.531 24.516 16.969 1 95.44 168 ASN A CA 1
ATOM 1309 C C . ASN A 1 168 ? -11.391 26.031 17.062 1 95.44 168 ASN A C 1
ATOM 1311 O O . ASN A 1 168 ? -10.398 26.609 16.594 1 95.44 168 ASN A O 1
ATOM 1315 N N . TRP A 1 169 ? -12.336 26.594 17.641 1 94.12 169 TRP A N 1
ATOM 1316 C CA . TRP A 1 169 ? -12.367 28.047 17.688 1 94.12 169 TRP A CA 1
ATOM 1317 C C . TRP A 1 169 ? -11.148 28.594 18.422 1 94.12 169 TRP A C 1
ATOM 1319 O O . TRP A 1 169 ? -10.547 29.578 17.984 1 94.12 169 TRP A O 1
ATOM 1329 N N . ASP A 1 170 ? -10.641 27.953 19.422 1 93.06 170 ASP A N 1
ATOM 1330 C CA . ASP A 1 170 ? -9.57 28.438 20.297 1 93.06 170 ASP A CA 1
ATOM 1331 C C . ASP A 1 170 ? -8.227 28.438 19.578 1 93.06 170 ASP A C 1
ATOM 1333 O O . ASP A 1 170 ? -7.367 29.281 19.859 1 93.06 170 ASP A O 1
ATOM 1337 N N . ASN A 1 171 ? -8.125 27.531 18.641 1 94.56 171 ASN A N 1
ATOM 1338 C CA . ASN A 1 171 ? -6.816 27.422 18 1 94.56 171 ASN A CA 1
ATOM 1339 C C . ASN A 1 171 ? -6.875 27.828 16.531 1 94.56 171 ASN A C 1
ATOM 1341 O O . ASN A 1 171 ? -5.875 27.734 15.812 1 94.56 171 ASN A O 1
ATOM 1345 N N . SER A 1 172 ? -8 28.312 16.047 1 95.81 172 SER A N 1
ATOM 1346 C CA . SER A 1 172 ? -8.242 28.547 14.625 1 95.81 172 SER A CA 1
ATOM 1347 C C . SER A 1 172 ? -7.352 29.656 14.086 1 95.81 172 SER A C 1
ATOM 1349 O O . SER A 1 172 ? -6.742 29.516 13.023 1 95.81 172 SER A O 1
ATOM 1351 N N . VAL A 1 173 ? -7.203 30.719 14.844 1 95.56 173 VAL A N 1
ATOM 1352 C CA . VAL A 1 173 ? -6.441 31.875 14.383 1 95.56 173 VAL A CA 1
ATOM 1353 C C . VAL A 1 173 ? -4.961 31.516 14.289 1 95.56 173 VAL A C 1
ATOM 1355 O O . VAL A 1 173 ? -4.309 31.797 13.281 1 95.56 173 VAL A O 1
ATOM 1358 N N . MET A 1 174 ? -4.484 30.922 15.297 1 94.44 174 MET A N 1
ATOM 1359 C CA . MET A 1 174 ? -3.084 30.5 15.32 1 94.44 174 MET A CA 1
ATOM 1360 C C . MET A 1 174 ? -2.789 29.516 14.195 1 94.44 174 MET A C 1
ATOM 1362 O O . MET A 1 174 ? -1.768 29.625 13.516 1 94.44 174 MET A O 1
ATOM 1366 N N . LYS A 1 175 ? -3.67 28.625 13.984 1 96.69 175 LYS A N 1
ATOM 1367 C CA . LYS A 1 175 ? -3.484 27.625 12.953 1 96.69 175 LYS A CA 1
ATOM 1368 C C . LYS A 1 175 ? -3.592 28.234 11.555 1 96.69 175 LYS A C 1
ATOM 1370 O O . LYS A 1 175 ? -2.918 27.781 10.625 1 96.69 175 LYS A O 1
ATOM 1375 N N . TYR A 1 176 ? -4.402 29.219 11.469 1 97.19 176 TYR A N 1
ATOM 1376 C CA . TYR A 1 176 ? -4.52 29.938 10.211 1 97.19 176 TYR A CA 1
ATOM 1377 C C . TYR A 1 176 ? -3.193 30.578 9.82 1 97.19 176 TYR A C 1
ATOM 1379 O O . TYR A 1 176 ? -2.732 30.422 8.688 1 97.19 176 TYR A O 1
ATOM 1387 N N . ALA A 1 177 ? -2.6 31.234 10.742 1 95.69 177 ALA A N 1
ATOM 1388 C CA . ALA A 1 177 ? -1.305 31.859 10.508 1 95.69 177 ALA A CA 1
ATOM 1389 C C . ALA A 1 177 ? -0.239 30.828 10.18 1 95.69 177 ALA A C 1
ATOM 1391 O O . ALA A 1 177 ? 0.521 30.984 9.219 1 95.69 177 ALA A O 1
ATOM 1392 N N . PHE A 1 178 ? -0.217 29.766 10.922 1 96.19 178 PHE A N 1
ATOM 1393 C CA . PHE A 1 178 ? 0.718 28.672 10.719 1 96.19 178 PHE A CA 1
ATOM 1394 C C . PHE A 1 178 ? 0.569 28.078 9.328 1 96.19 178 PHE A C 1
ATOM 1396 O O . PHE A 1 178 ? 1.563 27.844 8.633 1 96.19 178 PHE A O 1
ATOM 1403 N N . ALA A 1 179 ? -0.667 27.828 8.961 1 97.44 179 ALA A N 1
ATOM 1404 C CA . ALA A 1 179 ? -0.96 27.203 7.68 1 97.44 179 ALA A CA 1
ATOM 1405 C C . ALA A 1 179 ? -0.496 28.062 6.516 1 97.44 179 ALA A C 1
ATOM 1407 O O . ALA A 1 179 ? 0.002 27.562 5.512 1 97.44 179 ALA A O 1
ATOM 1408 N N . HIS A 1 180 ? -0.667 29.344 6.645 1 95.69 180 HIS A N 1
ATOM 1409 C CA . HIS A 1 180 ? -0.213 30.25 5.605 1 95.69 180 HIS A CA 1
ATOM 1410 C C . HIS A 1 180 ? 1.308 30.25 5.488 1 95.69 180 HIS A C 1
ATOM 1412 O O . HIS A 1 180 ? 1.85 30.281 4.383 1 95.69 180 HIS A O 1
ATOM 1418 N N . GLN A 1 181 ? 1.951 30.156 6.57 1 94.25 181 GLN A N 1
ATOM 1419 C CA . GLN A 1 181 ? 3.41 30.141 6.582 1 94.25 181 GLN A CA 1
ATOM 1420 C C . GLN A 1 181 ? 3.955 28.906 5.883 1 94.25 181 GLN A C 1
ATOM 1422 O O . GLN A 1 181 ? 5.023 28.953 5.266 1 94.25 181 GLN A O 1
ATOM 1427 N N . HIS A 1 182 ? 3.225 27.859 5.93 1 95.38 182 HIS A N 1
ATOM 1428 C CA . HIS A 1 182 ? 3.754 26.594 5.441 1 95.38 182 HIS A CA 1
ATOM 1429 C C . HIS A 1 182 ? 2.902 26.047 4.301 1 95.38 182 HIS A C 1
ATOM 1431 O O . HIS A 1 182 ? 2.934 24.844 4.016 1 95.38 182 HIS A O 1
ATOM 1437 N N . ASN A 1 183 ? 2.059 26.828 3.754 1 95.88 183 ASN A N 1
ATOM 1438 C CA . ASN A 1 183 ? 1.279 26.531 2.559 1 95.88 183 ASN A CA 1
ATOM 1439 C C . ASN A 1 183 ? 0.386 25.312 2.762 1 95.88 183 ASN A C 1
ATOM 1441 O O . ASN A 1 183 ? 0.358 24.406 1.923 1 95.88 183 ASN A O 1
ATOM 1445 N N . ALA A 1 184 ? -0.225 25.25 3.875 1 97.12 184 ALA A N 1
ATOM 1446 C CA . ALA A 1 184 ? -1.164 24.172 4.172 1 97.12 184 ALA A CA 1
ATOM 1447 C C . ALA A 1 184 ? -2.592 24.578 3.814 1 97.12 184 ALA A C 1
ATOM 1449 O O . ALA A 1 184 ? -3.352 25.031 4.676 1 97.12 184 ALA A O 1
ATOM 1450 N N . LYS A 1 185 ? -2.996 24.328 2.67 1 96.69 185 LYS A N 1
ATOM 1451 C CA . LYS A 1 185 ? -4.215 24.859 2.076 1 96.69 185 LYS A CA 1
ATOM 1452 C C . LYS A 1 185 ? -5.457 24.344 2.793 1 96.69 185 LYS A C 1
ATOM 1454 O O . LYS A 1 185 ? -6.395 25.109 3.049 1 96.69 185 LYS A O 1
ATOM 1459 N N . HIS A 1 186 ? -5.426 23.125 3.107 1 96.88 186 HIS A N 1
ATOM 1460 C CA . HIS A 1 186 ? -6.598 22.547 3.752 1 96.88 186 HIS A CA 1
ATOM 1461 C C . HIS A 1 186 ? -6.828 23.156 5.129 1 96.88 186 HIS A C 1
ATOM 1463 O O . HIS A 1 186 ? -7.973 23.391 5.52 1 96.88 186 HIS A O 1
ATOM 1469 N N . ILE A 1 187 ? -5.832 23.406 5.77 1 98 187 ILE A N 1
ATOM 1470 C CA . ILE A 1 187 ? -5.938 24.016 7.086 1 98 187 ILE A CA 1
ATOM 1471 C C . ILE A 1 187 ? -6.406 25.469 6.941 1 98 187 ILE A C 1
ATOM 1473 O O . ILE A 1 187 ? -7.246 25.938 7.711 1 98 187 ILE A O 1
ATOM 1477 N N . ILE A 1 188 ? -5.895 26.125 5.961 1 97.75 188 ILE A N 1
ATOM 1478 C CA . ILE A 1 188 ? -6.27 27.516 5.707 1 97.75 188 ILE A CA 1
ATOM 1479 C C . ILE A 1 188 ? -7.777 27.609 5.484 1 97.75 188 ILE A C 1
ATOM 1481 O O . ILE A 1 188 ? -8.461 28.391 6.148 1 97.75 188 ILE A O 1
ATOM 1485 N N . ASP A 1 189 ? -8.227 26.781 4.641 1 97.5 189 ASP A N 1
ATOM 1486 C CA . ASP A 1 189 ? -9.641 26.812 4.289 1 97.5 189 ASP A CA 1
ATOM 1487 C C . ASP A 1 189 ? -10.516 26.484 5.496 1 97.5 189 ASP A C 1
ATOM 1489 O O . ASP A 1 189 ? -11.492 27.188 5.773 1 97.5 189 ASP A O 1
ATOM 1493 N N . ALA A 1 190 ? -10.156 25.5 6.195 1 97.81 190 ALA A N 1
ATOM 1494 C CA . ALA A 1 190 ? -10.945 25.078 7.352 1 97.81 190 ALA A CA 1
ATOM 1495 C C . ALA A 1 190 ? -10.898 26.125 8.461 1 97.81 190 ALA A C 1
ATOM 1497 O O . ALA A 1 190 ? -11.93 26.438 9.062 1 97.81 190 ALA A O 1
ATOM 1498 N N . ALA A 1 191 ? -9.766 26.625 8.742 1 97.62 191 ALA A N 1
ATOM 1499 C CA . ALA A 1 191 ? -9.602 27.641 9.781 1 97.62 191 ALA A CA 1
ATOM 1500 C C . ALA A 1 191 ? -10.352 28.922 9.422 1 97.62 191 ALA A C 1
ATOM 1502 O O . ALA A 1 191 ? -11 29.531 10.273 1 97.62 191 ALA A O 1
ATOM 1503 N N . LEU A 1 192 ? -10.242 29.312 8.164 1 96.88 192 LEU A N 1
ATOM 1504 C CA . LEU A 1 192 ? -10.93 30.5 7.699 1 96.88 192 LEU A CA 1
ATOM 1505 C C . LEU A 1 192 ? -12.438 30.375 7.871 1 96.88 192 LEU A C 1
ATOM 1507 O O . LEU A 1 192 ? -13.102 31.312 8.305 1 96.88 192 LEU A O 1
ATOM 1511 N N . THR A 1 193 ? -12.922 29.281 7.523 1 96.38 193 THR A N 1
ATOM 1512 C CA . THR A 1 193 ? -14.344 29.016 7.688 1 96.38 193 THR A CA 1
ATOM 1513 C C . THR A 1 193 ? -14.758 29.156 9.156 1 96.38 193 THR A C 1
ATOM 1515 O O . THR A 1 193 ? -15.742 29.812 9.469 1 96.38 193 THR A O 1
ATOM 1518 N N . LEU A 1 194 ? -14.031 28.625 10.016 1 96 194 LEU A N 1
ATOM 1519 C CA . LEU A 1 194 ? -14.312 28.688 11.445 1 96 194 LEU A CA 1
ATOM 1520 C C . LEU A 1 194 ? -14.234 30.125 11.953 1 96 194 LEU A C 1
ATOM 1522 O O . LEU A 1 194 ? -15.062 30.547 12.758 1 96 194 LEU A O 1
ATOM 1526 N N . ILE A 1 195 ? -13.234 30.797 11.5 1 96.38 195 ILE A N 1
ATOM 1527 C CA . ILE A 1 195 ? -13.016 32.188 11.922 1 96.38 195 ILE A CA 1
ATOM 1528 C C . ILE A 1 195 ? -14.172 33.062 11.453 1 96.38 195 ILE A C 1
ATOM 1530 O O . ILE A 1 195 ? -14.727 33.844 12.242 1 96.38 195 ILE A O 1
ATOM 1534 N N . THR A 1 196 ? -14.555 32.906 10.211 1 95.19 196 THR A N 1
ATOM 1535 C CA . THR A 1 196 ? -15.617 33.75 9.648 1 95.19 196 THR A CA 1
ATOM 1536 C C . THR A 1 196 ? -16.953 33.406 10.305 1 95.19 196 THR A C 1
ATOM 1538 O O . THR A 1 196 ? -17.828 34.281 10.414 1 95.19 196 THR A O 1
ATOM 1541 N N . ASP A 1 197 ? -17.109 32.219 10.75 1 94.56 197 ASP A N 1
ATOM 1542 C CA . ASP A 1 197 ? -18.328 31.812 11.445 1 94.56 197 ASP A CA 1
ATOM 1543 C C . ASP A 1 197 ? -18.391 32.438 12.844 1 94.56 197 ASP A C 1
ATOM 1545 O O . ASP A 1 197 ? -19.453 32.469 13.469 1 94.56 197 ASP A O 1
ATOM 1549 N N . ASN A 1 198 ? -17.312 32.906 13.352 1 94 198 ASN A N 1
ATOM 1550 C CA . ASN A 1 198 ? -17.234 33.5 14.68 1 94 198 ASN A CA 1
ATOM 1551 C C . ASN A 1 198 ? -16.641 34.906 14.641 1 94 198 ASN A C 1
ATOM 1553 O O . ASN A 1 198 ? -15.883 35.281 15.531 1 94 198 ASN A O 1
ATOM 1557 N N . MET A 1 199 ? -16.969 35.656 13.633 1 91.88 199 MET A N 1
ATOM 1558 C CA . MET A 1 199 ? -16.359 36.938 13.328 1 91.88 199 MET A CA 1
ATOM 1559 C C . MET A 1 199 ? -16.625 37.938 14.445 1 91.88 199 MET A C 1
ATOM 1561 O O . MET A 1 199 ? -15.781 38.812 14.727 1 91.88 199 MET A O 1
ATOM 1565 N N . ASP A 1 200 ? -17.734 37.75 15.078 1 92.31 200 ASP A N 1
ATOM 1566 C CA . ASP A 1 200 ? -18.141 38.688 16.125 1 92.31 200 ASP A CA 1
ATOM 1567 C C . ASP A 1 200 ? -17.188 38.625 17.328 1 92.31 200 ASP A C 1
ATOM 1569 O O . ASP A 1 200 ? -17.047 39.594 18.062 1 92.31 200 ASP A O 1
ATOM 1573 N N . LYS A 1 201 ? -16.469 37.5 17.453 1 93.31 201 LYS A N 1
ATOM 1574 C CA . LYS A 1 201 ? -15.594 37.281 18.594 1 93.31 201 LYS A CA 1
ATOM 1575 C C . LYS A 1 201 ? -14.125 37.375 18.188 1 93.31 201 LYS A C 1
ATOM 1577 O O . LYS A 1 201 ? -13.234 37.219 19.031 1 93.31 201 LYS A O 1
ATOM 1582 N N . LEU A 1 202 ? -13.812 37.656 17.016 1 94.44 202 LEU A N 1
ATOM 1583 C CA . LEU A 1 202 ? -12.461 37.594 16.453 1 94.44 202 LEU A CA 1
ATOM 1584 C C . LEU A 1 202 ? -11.539 38.562 17.156 1 94.44 202 LEU A C 1
ATOM 1586 O O . LEU A 1 202 ? -10.43 38.219 17.547 1 94.44 202 LEU A O 1
ATOM 1590 N N . THR A 1 203 ? -12.016 39.75 17.328 1 91 203 THR A N 1
ATOM 1591 C CA . THR A 1 203 ? -11.172 40.844 17.828 1 91 203 THR A CA 1
ATOM 1592 C C . THR A 1 203 ? -10.875 40.625 19.312 1 91 203 THR A C 1
ATOM 1594 O O . THR A 1 203 ? -9.961 41.25 19.859 1 91 203 THR A O 1
ATOM 1597 N N . THR A 1 204 ? -11.609 39.812 19.984 1 89.06 204 THR A N 1
ATOM 1598 C CA . THR A 1 204 ? -11.438 39.562 21.406 1 89.06 204 THR A CA 1
ATOM 1599 C C . THR A 1 204 ? -10.398 38.5 21.656 1 89.06 204 THR A C 1
ATOM 1601 O O . THR A 1 204 ? -9.977 38.281 22.797 1 89.06 204 THR A O 1
ATOM 1604 N N . ARG A 1 205 ? -9.953 37.875 20.641 1 88.69 205 ARG A N 1
ATOM 1605 C CA . ARG A 1 205 ? -9 36.781 20.766 1 88.69 205 ARG A CA 1
ATOM 1606 C C . ARG A 1 205 ? -7.574 37.312 20.891 1 88.69 205 ARG A C 1
ATOM 1608 O O . ARG A 1 205 ? -7.191 38.281 20.219 1 88.69 205 ARG A O 1
ATOM 1615 N N . GLU A 1 206 ? -6.867 36.625 21.781 1 86.94 206 GLU A N 1
ATOM 1616 C CA . GLU A 1 206 ? -5.473 37 22 1 86.94 206 GLU A CA 1
ATOM 1617 C C . GLU A 1 206 ? -4.641 36.812 20.734 1 86.94 206 GLU A C 1
ATOM 1619 O O . GLU A 1 206 ? -3.826 37.688 20.391 1 86.94 206 GLU A O 1
ATOM 1624 N N . HIS A 1 207 ? -4.938 35.812 20.109 1 88.56 207 HIS A N 1
ATOM 1625 C CA . HIS A 1 207 ? -4.129 35.5 18.938 1 88.56 207 HIS A CA 1
ATOM 1626 C C . HIS A 1 207 ? -4.43 36.438 17.781 1 88.56 207 HIS A C 1
ATOM 1628 O O . HIS A 1 207 ? -3.641 36.531 16.844 1 88.56 207 HIS A O 1
ATOM 1634 N N . TYR A 1 208 ? -5.508 37.156 17.906 1 91.88 208 TYR A N 1
ATOM 1635 C CA . TYR A 1 208 ? -5.844 38.156 16.891 1 91.88 208 TYR A CA 1
ATOM 1636 C C . TYR A 1 208 ? -4.867 39.312 16.922 1 91.88 208 TYR A C 1
ATOM 1638 O O . TYR A 1 208 ? -4.383 39.75 15.875 1 91.88 208 TYR A O 1
ATOM 1646 N N . VAL A 1 209 ? -4.582 39.688 18.047 1 91.19 209 VAL A N 1
ATOM 1647 C CA . VAL A 1 209 ? -3.674 40.812 18.234 1 91.19 209 VAL A CA 1
ATOM 1648 C C . VAL A 1 209 ? -2.297 40.469 17.672 1 91.19 209 VAL A C 1
ATOM 1650 O O . VAL A 1 209 ? -1.68 41.25 16.969 1 91.19 209 VAL A O 1
ATOM 1653 N N . GLU A 1 210 ? -1.916 39.312 17.984 1 91.94 210 GLU A N 1
ATOM 1654 C CA . GLU A 1 210 ? -0.625 38.844 17.5 1 91.94 210 GLU A CA 1
ATOM 1655 C C . GLU A 1 210 ? -0.613 38.75 15.977 1 91.94 210 GLU A C 1
ATOM 1657 O O . GLU A 1 210 ? 0.385 39.094 15.336 1 91.94 210 GLU A O 1
ATOM 1662 N N . LEU A 1 211 ? -1.663 38.375 15.422 1 94.19 211 LEU A N 1
ATOM 1663 C CA . LEU A 1 211 ? -1.776 38.25 13.977 1 94.19 211 LEU A CA 1
ATOM 1664 C C . LEU A 1 211 ? -1.727 39.625 13.297 1 94.19 211 LEU A C 1
ATOM 1666 O O . LEU A 1 211 ? -1.065 39.781 12.266 1 94.19 211 LEU A O 1
ATOM 1670 N N . VAL A 1 212 ? -2.352 40.562 13.852 1 93.5 212 VAL A N 1
ATOM 1671 C CA . VAL A 1 212 ? -2.367 41.906 13.312 1 93.5 212 VAL A CA 1
ATOM 1672 C C . VAL A 1 212 ? -0.95 42.469 13.305 1 93.5 212 VAL A C 1
ATOM 1674 O O . VAL A 1 212 ? -0.548 43.125 12.344 1 93.5 212 VAL A O 1
ATOM 1677 N N . GLU A 1 213 ? -0.256 42.156 14.305 1 93.62 213 GLU A N 1
ATOM 1678 C CA . GLU A 1 213 ? 1.098 42.688 14.445 1 93.62 213 GLU A CA 1
ATOM 1679 C C . GLU A 1 213 ? 2.068 41.938 13.516 1 93.62 213 GLU A C 1
ATOM 1681 O O . GLU A 1 213 ? 2.895 42.594 12.859 1 93.62 213 GLU A O 1
ATOM 1686 N N . LYS A 1 214 ? 1.92 40.719 13.398 1 93.12 214 LYS A N 1
ATOM 1687 C CA . LYS A 1 214 ? 2.914 39.906 12.695 1 93.12 214 LYS A CA 1
ATOM 1688 C C . LYS A 1 214 ? 2.611 39.844 11.203 1 93.12 214 LYS A C 1
ATOM 1690 O O . LYS A 1 214 ? 3.527 39.875 10.375 1 93.12 214 LYS A O 1
ATOM 1695 N N . ASP A 1 215 ? 1.359 39.75 10.898 1 94.44 215 ASP A N 1
ATOM 1696 C CA . ASP A 1 215 ? 0.998 39.625 9.484 1 94.44 215 ASP A CA 1
ATOM 1697 C C . ASP A 1 215 ? -0.382 40.219 9.219 1 94.44 215 ASP A C 1
ATOM 1699 O O . ASP A 1 215 ? -1.347 39.5 8.984 1 94.44 215 ASP A O 1
ATOM 1703 N N . PRO A 1 216 ? -0.427 41.5 9.102 1 94.5 216 PRO A N 1
ATOM 1704 C CA . PRO A 1 216 ? -1.703 42.188 8.906 1 94.5 216 PRO A CA 1
ATOM 1705 C C . PRO A 1 216 ? -2.383 41.812 7.594 1 94.5 216 PRO A C 1
ATOM 1707 O O . PRO A 1 216 ? -3.604 41.938 7.465 1 94.5 216 PRO A O 1
ATOM 1710 N N . ARG A 1 217 ? -1.666 41.344 6.68 1 96 217 ARG A N 1
ATOM 1711 C CA . ARG A 1 217 ? -2.242 40.969 5.402 1 96 217 ARG A CA 1
ATOM 1712 C C . ARG A 1 217 ? -3.207 39.781 5.574 1 96 217 ARG A C 1
ATOM 1714 O O . ARG A 1 217 ? -4.223 39.719 4.883 1 96 217 ARG A O 1
ATOM 1721 N N . LEU A 1 218 ? -2.875 38.938 6.453 1 95.94 218 LEU A N 1
ATOM 1722 C CA . LEU A 1 218 ? -3.744 37.781 6.715 1 95.94 218 LEU A CA 1
ATOM 1723 C C . LEU A 1 218 ? -5.07 38.25 7.316 1 95.94 218 LEU A C 1
ATOM 1725 O O . LEU A 1 218 ? -6.113 37.625 7.051 1 95.94 218 LEU A O 1
ATOM 1729 N N . VAL A 1 219 ? -4.977 39.281 8.117 1 95 219 VAL A N 1
ATOM 1730 C CA . VAL A 1 219 ? -6.18 39.844 8.727 1 95 219 VAL A CA 1
ATOM 1731 C C . VAL A 1 219 ? -7.086 40.406 7.641 1 95 219 VAL A C 1
ATOM 1733 O O . VAL A 1 219 ? -8.305 40.219 7.668 1 95 219 VAL A O 1
ATOM 1736 N N . VAL A 1 220 ? -6.465 41.062 6.715 1 95.62 220 VAL A N 1
ATOM 1737 C CA . VAL A 1 220 ? -7.211 41.594 5.586 1 95.62 220 VAL A CA 1
ATOM 1738 C C . VAL A 1 220 ? -7.914 40.469 4.832 1 95.62 220 VAL A C 1
ATOM 1740 O O . VAL A 1 220 ? -9.094 40.594 4.484 1 95.62 220 VAL A O 1
ATOM 1743 N N . GLU A 1 221 ? -7.234 39.438 4.656 1 95.81 221 GLU A N 1
ATOM 1744 C CA . GLU A 1 221 ? -7.801 38.312 3.941 1 95.81 221 GLU A CA 1
ATOM 1745 C C . GLU A 1 221 ? -9.008 37.719 4.676 1 95.81 221 GLU A C 1
ATOM 1747 O O . GLU A 1 221 ? -9.992 37.312 4.047 1 95.81 221 GLU A O 1
ATOM 1752 N N . ILE A 1 222 ? -8.961 37.688 5.926 1 96.12 222 ILE A N 1
ATOM 1753 C CA . ILE A 1 222 ? -10.062 37.219 6.746 1 96.12 222 ILE A CA 1
ATOM 1754 C C . ILE A 1 222 ? -11.289 38.094 6.547 1 96.12 222 ILE A C 1
ATOM 1756 O O . ILE A 1 222 ? -12.391 37.594 6.289 1 96.12 222 ILE A O 1
ATOM 1760 N N . TYR A 1 223 ? -11.07 39.344 6.648 1 94.94 223 TYR A N 1
ATOM 1761 C CA . TYR A 1 223 ? -12.172 40.281 6.508 1 94.94 223 TYR A CA 1
ATOM 1762 C C . TYR A 1 223 ? -12.758 40.25 5.102 1 94.94 223 TYR A C 1
ATOM 1764 O O . TYR A 1 223 ? -13.977 40.312 4.926 1 94.94 223 TYR A O 1
ATOM 1772 N N . GLU A 1 224 ? -11.898 40.125 4.176 1 95.19 224 GLU A N 1
ATOM 1773 C CA . GLU A 1 224 ? -12.367 40 2.797 1 95.19 224 GLU A CA 1
ATOM 1774 C C . GLU A 1 224 ? -13.211 38.75 2.604 1 95.19 224 GLU A C 1
ATOM 1776 O O . GLU A 1 224 ? -14.25 38.781 1.939 1 95.19 224 GLU A O 1
ATOM 1781 N N . ALA A 1 225 ? -12.781 37.688 3.143 1 94.62 225 ALA A N 1
ATOM 1782 C CA . ALA A 1 225 ? -13.531 36.438 3.049 1 94.62 225 ALA A CA 1
ATOM 1783 C C . ALA A 1 225 ? -14.883 36.562 3.748 1 94.62 225 ALA A C 1
ATOM 1785 O O . ALA A 1 225 ? -15.891 36.062 3.244 1 94.62 225 ALA A O 1
ATOM 1786 N N . TYR A 1 226 ? -14.914 37.156 4.867 1 93.88 226 TYR A N 1
ATOM 1787 C CA . TYR A 1 226 ? -16.141 37.344 5.629 1 93.88 226 TYR A CA 1
ATOM 1788 C C . TYR A 1 226 ? -17.141 38.219 4.848 1 93.88 226 TYR A C 1
ATOM 1790 O O . TYR A 1 226 ? -18.328 37.875 4.77 1 93.88 226 TYR A O 1
ATOM 1798 N N . LEU A 1 227 ? -16.594 39.281 4.234 1 92.19 227 LEU A N 1
ATOM 1799 C CA . LEU A 1 227 ? -17.453 40.188 3.465 1 92.19 227 LEU A CA 1
ATOM 1800 C C . LEU A 1 227 ? -18.016 39.469 2.238 1 92.19 227 LEU A C 1
ATOM 1802 O O . LEU A 1 227 ? -19.188 39.656 1.895 1 92.19 227 LEU A O 1
ATOM 1806 N N . SER A 1 228 ? -17.219 38.719 1.616 1 91.56 228 SER A N 1
ATOM 1807 C CA . SER A 1 228 ? -17.672 37.938 0.453 1 91.56 228 SER A CA 1
ATOM 1808 C C . SER A 1 228 ? -18.75 36.938 0.833 1 91.56 228 SER A C 1
ATOM 1810 O O . SER A 1 228 ? -19.703 36.719 0.077 1 91.56 228 SER A O 1
ATOM 1812 N N . LYS A 1 229 ? -18.609 36.344 1.957 1 88.94 229 LYS A N 1
ATOM 1813 C CA . LYS A 1 229 ? -19.578 35.375 2.463 1 88.94 229 LYS A CA 1
ATOM 1814 C C . LYS A 1 229 ? -20.922 36.062 2.758 1 88.94 229 LYS A C 1
ATOM 1816 O O . LYS A 1 229 ? -21.984 35.5 2.498 1 88.94 229 LYS A O 1
ATOM 1821 N N . GLN A 1 230 ? -20.891 37.25 3.229 1 86.88 230 GLN A N 1
ATOM 1822 C CA . GLN A 1 230 ? -22.078 38 3.559 1 86.88 230 GLN A CA 1
ATOM 1823 C C . GLN A 1 230 ? -22.828 38.406 2.299 1 86.88 230 GLN A C 1
ATOM 1825 O O . GLN A 1 230 ? -24.062 38.406 2.27 1 86.88 230 GLN A O 1
ATOM 1830 N N . VAL A 1 231 ? -22.047 38.719 1.342 1 82 231 VAL A N 1
ATOM 1831 C CA . VAL A 1 231 ? -22.656 39.125 0.085 1 82 231 VAL A CA 1
ATOM 1832 C C . VAL A 1 231 ? -23.328 37.938 -0.583 1 82 231 VAL A C 1
ATOM 1834 O O . VAL A 1 231 ? -24.438 38.062 -1.104 1 82 231 VAL A O 1
ATOM 1837 N N . ASN A 1 232 ? -22.75 36.812 -0.556 1 78.06 232 ASN A N 1
ATOM 1838 C CA . ASN A 1 232 ? -23.312 35.594 -1.171 1 78.06 232 ASN A CA 1
ATOM 1839 C C . ASN A 1 232 ? -24.562 35.125 -0.422 1 78.06 232 ASN A C 1
ATOM 1841 O O . ASN A 1 232 ? -25.516 34.625 -1.035 1 78.06 232 ASN A O 1
ATOM 1845 N N . THR A 1 233 ? -24.547 35.219 0.858 1 75.06 233 THR A N 1
ATOM 1846 C CA . THR A 1 233 ? -25.688 34.844 1.665 1 75.06 233 THR A CA 1
ATOM 1847 C C . THR A 1 233 ? -26.844 35.812 1.456 1 75.06 233 THR A C 1
ATOM 1849 O O . THR A 1 233 ? -28 35.406 1.369 1 75.06 233 THR A O 1
ATOM 1852 N N . ALA A 1 234 ? -26.469 37.062 1.304 1 71.5 234 ALA A N 1
ATOM 1853 C CA . ALA A 1 234 ? -27.5 38.062 1.047 1 71.5 234 ALA A CA 1
ATOM 1854 C C . ALA A 1 234 ? -28.109 37.906 -0.342 1 71.5 234 ALA A C 1
ATOM 1856 O O . ALA A 1 234 ? -29.312 38.062 -0.525 1 71.5 234 ALA A O 1
ATOM 1857 N N . ALA A 1 235 ? -27.266 37.469 -1.121 1 67.62 235 ALA A N 1
ATOM 1858 C CA . ALA A 1 235 ? -27.734 37.281 -2.488 1 67.62 235 ALA A CA 1
ATOM 1859 C C . ALA A 1 235 ? -28.625 36.031 -2.578 1 67.62 235 ALA A C 1
ATOM 1861 O O . ALA A 1 235 ? -29.625 36.031 -3.301 1 67.62 235 ALA A O 1
ATOM 1862 N N . GLN A 1 236 ? -28.344 35.031 -1.878 1 70.5 236 GLN A N 1
ATOM 1863 C CA . GLN A 1 236 ? -29.156 33.812 -1.893 1 70.5 236 GLN A CA 1
ATOM 1864 C C . GLN A 1 236 ? -30.5 34.062 -1.209 1 70.5 236 GLN A C 1
ATOM 1866 O O . GLN A 1 236 ? -31.516 33.469 -1.612 1 70.5 236 GLN A O 1
ATOM 1871 N N . LYS A 1 237 ? -30.516 34.812 -0.336 1 69.12 237 LYS A N 1
ATOM 1872 C CA . LYS A 1 237 ? -31.75 35.156 0.346 1 69.12 237 LYS A CA 1
ATOM 1873 C C . LYS A 1 237 ? -32.625 36.062 -0.535 1 69.12 237 LYS A C 1
ATOM 1875 O O . LYS A 1 237 ? -33.844 35.906 -0.554 1 69.12 237 LYS A O 1
ATOM 1880 N N . ASP A 1 238 ? -31.969 36.875 -1.271 1 70.38 238 ASP A N 1
ATOM 1881 C CA . ASP A 1 238 ? -32.719 37.75 -2.164 1 70.38 238 ASP A CA 1
ATOM 1882 C C . ASP A 1 238 ? -33.281 37 -3.363 1 70.38 238 ASP A C 1
ATOM 1884 O O . ASP A 1 238 ? -34.375 37.281 -3.848 1 70.38 238 ASP A O 1
ATOM 1888 N N . SER A 1 239 ? -32.594 36 -3.889 1 68.25 239 SER A N 1
ATOM 1889 C CA . SER A 1 239 ? -33.031 35.219 -5.02 1 68.25 239 SER A CA 1
ATOM 1890 C C . SER A 1 239 ? -34.156 34.25 -4.609 1 68.25 239 SER A C 1
ATOM 1892 O O . SER A 1 239 ? -35.031 33.938 -5.406 1 68.25 239 SER A O 1
ATOM 1894 N N . SER A 1 240 ? -34.125 33.75 -3.477 1 61.97 240 SER A N 1
ATOM 1895 C CA . SER A 1 240 ? -35.188 32.844 -2.996 1 61.97 240 SER A CA 1
ATOM 1896 C C . SER A 1 240 ? -36.469 33.594 -2.723 1 61.97 240 SER A C 1
ATOM 1898 O O . SER A 1 240 ? -37.562 33 -2.742 1 61.97 240 SER A O 1
ATOM 1900 N N . ARG A 1 241 ? -36.406 34.875 -2.396 1 58.28 241 ARG A N 1
ATOM 1901 C CA . ARG A 1 241 ? -37.656 35.656 -2.23 1 58.28 241 ARG A CA 1
ATOM 1902 C C . ARG A 1 241 ? -38.25 36 -3.58 1 58.28 241 ARG A C 1
ATOM 1904 O O . ARG A 1 241 ? -39.438 36.406 -3.652 1 58.28 241 ARG A O 1
ATOM 1911 N N . LYS A 1 242 ? -37.469 35.719 -4.52 1 59.16 242 LYS A N 1
ATOM 1912 C CA . LYS A 1 242 ? -38 36.094 -5.824 1 59.16 242 LYS A CA 1
ATOM 1913 C C . LYS A 1 242 ? -38.688 34.906 -6.488 1 59.16 242 LYS A C 1
ATOM 1915 O O . LYS A 1 242 ? -39.375 35.062 -7.492 1 59.16 242 LYS A O 1
ATOM 1920 N N . THR A 1 243 ? -38.5 33.656 -6.027 1 49.16 243 THR A N 1
ATOM 1921 C CA . THR A 1 243 ? -39.281 32.562 -6.609 1 49.16 243 THR A CA 1
ATOM 1922 C C . THR A 1 243 ? -40.531 32.312 -5.777 1 49.16 243 THR A C 1
ATOM 1924 O O . THR A 1 243 ? -40.438 32.219 -4.551 1 49.16 243 THR A O 1
ATOM 1927 N N . MET B 1 1 ? -44.031 -1.013 -3.744 1 89.38 1 MET B N 1
ATOM 1928 C CA . MET B 1 1 ? -43 -0.185 -3.15 1 89.38 1 MET B CA 1
ATOM 1929 C C . MET B 1 1 ? -41.969 0.203 -4.191 1 89.38 1 MET B C 1
ATOM 1931 O O . MET B 1 1 ? -41.781 -0.496 -5.191 1 89.38 1 MET B O 1
ATOM 1935 N N . LYS B 1 2 ? -41.312 1.336 -4 1 93.44 2 LYS B N 1
ATOM 1936 C CA . LYS B 1 2 ? -40.312 1.795 -4.938 1 93.44 2 LYS B CA 1
ATOM 1937 C C . LYS B 1 2 ? -38.906 1.598 -4.367 1 93.44 2 LYS B C 1
ATOM 1939 O O . LYS B 1 2 ? -38.594 2.045 -3.256 1 93.44 2 LYS B O 1
ATOM 1944 N N . CYS B 1 3 ? -38.188 0.862 -5.098 1 95.31 3 CYS B N 1
ATOM 1945 C CA . CYS B 1 3 ? -36.812 0.62 -4.68 1 95.31 3 CYS B CA 1
ATOM 1946 C C . CYS B 1 3 ? -36 1.905 -4.719 1 95.31 3 CYS B C 1
ATOM 1948 O O . CYS B 1 3 ? -36 2.607 -5.73 1 95.31 3 CYS B O 1
ATOM 1950 N N . ILE B 1 4 ? -35.219 2.15 -3.711 1 93.75 4 ILE B N 1
ATOM 1951 C CA . ILE B 1 4 ? -34.469 3.396 -3.613 1 93.75 4 ILE B CA 1
ATOM 1952 C C . ILE B 1 4 ? -33.25 3.326 -4.516 1 93.75 4 ILE B C 1
ATOM 1954 O O . ILE B 1 4 ? -32.781 4.348 -5.039 1 93.75 4 ILE B O 1
ATOM 1958 N N . SER B 1 5 ? -32.781 2.174 -4.781 1 92.88 5 SER B N 1
ATOM 1959 C CA . SER B 1 5 ? -31.562 1.978 -5.543 1 92.88 5 SER B CA 1
ATOM 1960 C C . SER B 1 5 ? -31.828 1.983 -7.043 1 92.88 5 SER B C 1
ATOM 1962 O O . SER B 1 5 ? -31.328 2.842 -7.766 1 92.88 5 SER B O 1
ATOM 1964 N N . CYS B 1 6 ? -32.719 1.089 -7.492 1 94 6 CYS B N 1
ATOM 1965 C CA . CYS B 1 6 ? -32.906 0.96 -8.93 1 94 6 CYS B CA 1
ATOM 1966 C C . CYS B 1 6 ? -34.125 1.769 -9.391 1 94 6 CYS B C 1
ATOM 1968 O O . CYS B 1 6 ? -34.344 1.933 -10.594 1 94 6 CYS B O 1
ATOM 1970 N N . GLN B 1 7 ? -34.938 2.207 -8.492 1 93.31 7 GLN B N 1
ATOM 1971 C CA . GLN B 1 7 ? -36.094 3.062 -8.75 1 93.31 7 GLN B CA 1
ATOM 1972 C C . GLN B 1 7 ? -37.25 2.279 -9.406 1 93.31 7 GLN B C 1
ATOM 1974 O O . GLN B 1 7 ? -38.219 2.863 -9.859 1 93.31 7 GLN B O 1
ATOM 1979 N N . ASP B 1 8 ? -37.094 0.975 -9.422 1 93.69 8 ASP B N 1
ATOM 1980 C CA . ASP B 1 8 ? -38.156 0.122 -9.953 1 93.69 8 ASP B CA 1
ATOM 1981 C C . ASP B 1 8 ? -39.188 -0.204 -8.875 1 93.69 8 ASP B C 1
ATOM 1983 O O . ASP B 1 8 ? -38.906 -0.108 -7.684 1 93.69 8 ASP B O 1
ATOM 1987 N N . LEU B 1 9 ? -40.375 -0.518 -9.336 1 94.69 9 LEU B N 1
ATOM 1988 C CA . LEU B 1 9 ? -41.406 -0.997 -8.406 1 94.69 9 LEU B CA 1
ATOM 1989 C C . LEU B 1 9 ? -41.188 -2.477 -8.094 1 94.69 9 LEU B C 1
ATOM 1991 O O . LEU B 1 9 ? -40.75 -3.244 -8.961 1 94.69 9 LEU B O 1
ATOM 1995 N N . TYR B 1 10 ? -41.406 -2.783 -6.828 1 94 10 TYR B N 1
ATOM 1996 C CA . TYR B 1 10 ? -41.312 -4.188 -6.438 1 94 10 TYR B CA 1
ATOM 1997 C C . TYR B 1 10 ? -42.438 -4.547 -5.465 1 94 10 TYR B C 1
ATOM 1999 O O . TYR B 1 10 ? -43 -3.672 -4.801 1 94 10 TYR B O 1
ATOM 2007 N N . ASP B 1 11 ? -42.781 -5.879 -5.488 1 91.75 11 ASP B N 1
ATOM 2008 C CA . ASP B 1 11 ? -43.844 -6.367 -4.605 1 91.75 11 ASP B CA 1
ATOM 2009 C C . ASP B 1 11 ? -43.281 -6.844 -3.273 1 91.75 11 ASP B C 1
ATOM 2011 O O . ASP B 1 11 ? -42.062 -6.852 -3.084 1 91.75 11 ASP B O 1
ATOM 2015 N N . GLU B 1 12 ? -44.156 -7.238 -2.33 1 90.62 12 GLU B N 1
ATOM 2016 C CA . GLU B 1 12 ? -43.812 -7.633 -0.974 1 90.62 12 GLU B CA 1
ATOM 2017 C C . GLU B 1 12 ? -42.875 -8.844 -0.986 1 90.62 12 GLU B C 1
ATOM 2019 O O . GLU B 1 12 ? -41.969 -8.945 -0.146 1 90.62 12 GLU B O 1
ATOM 2024 N N . ASP B 1 13 ? -43 -9.672 -1.926 1 91.81 13 ASP B N 1
ATOM 2025 C CA . ASP B 1 13 ? -42.188 -10.883 -1.996 1 91.81 13 ASP B CA 1
ATOM 2026 C C . ASP B 1 13 ? -40.75 -10.57 -2.406 1 91.81 13 ASP B C 1
ATOM 2028 O O . ASP B 1 13 ? -39.844 -11.352 -2.127 1 91.81 13 ASP B O 1
ATOM 2032 N N . ALA B 1 14 ? -40.625 -9.453 -3.037 1 93.38 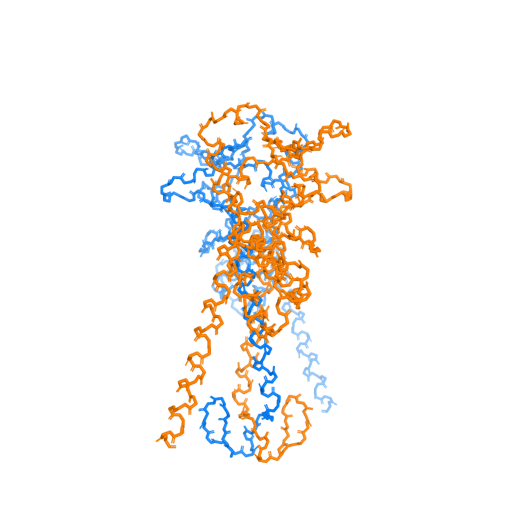14 ALA B N 1
ATOM 2033 C CA . ALA B 1 14 ? -39.312 -9.07 -3.543 1 93.38 14 ALA B CA 1
ATOM 2034 C C . ALA B 1 14 ? -38.688 -8.016 -2.643 1 93.38 14 ALA B C 1
ATOM 2036 O O . ALA B 1 14 ? -37.719 -7.363 -3.039 1 93.38 14 ALA B O 1
ATOM 2037 N N . ALA B 1 15 ? -39.219 -7.91 -1.456 1 93.12 15 ALA B N 1
ATOM 2038 C CA . ALA B 1 15 ? -38.719 -6.879 -0.546 1 93.12 15 ALA B CA 1
ATOM 2039 C C . ALA B 1 15 ? -37.312 -7.223 -0.03 1 93.12 15 ALA B C 1
ATOM 2041 O O . ALA B 1 15 ? -37.031 -8.375 0.305 1 93.12 15 ALA B O 1
ATOM 2042 N N . GLY B 1 16 ? -36.406 -6.25 0.053 1 94.25 16 GLY B N 1
ATOM 2043 C CA . GLY B 1 16 ? -35.062 -6.426 0.537 1 94.25 16 GLY B CA 1
ATOM 2044 C C . GLY B 1 16 ? -34.844 -5.84 1.919 1 94.25 16 GLY B C 1
ATOM 2045 O O . GLY B 1 16 ? -35.094 -6.496 2.926 1 94.25 16 GLY B O 1
ATOM 2046 N N . THR B 1 17 ? -34.531 -4.512 1.925 1 95.75 17 THR B N 1
ATOM 2047 C CA . THR B 1 17 ? -34.219 -3.91 3.213 1 95.75 17 THR B CA 1
ATOM 2048 C C . THR B 1 17 ? -35.062 -2.668 3.459 1 95.75 17 THR B C 1
ATOM 2050 O O . THR B 1 17 ? -35.688 -2.129 2.529 1 95.75 17 THR B O 1
ATOM 2053 N N . CYS B 1 18 ? -35.125 -2.33 4.766 1 95.5 18 CYS B N 1
ATOM 2054 C CA . CYS B 1 18 ? -35.75 -1.058 5.109 1 95.5 18 CYS B CA 1
ATOM 2055 C C . CYS B 1 18 ? -34.844 0.111 4.762 1 95.5 18 CYS B C 1
ATOM 2057 O O . CYS B 1 18 ? -33.656 -0.088 4.434 1 95.5 18 CYS B O 1
ATOM 2059 N N . LYS B 1 19 ? -35.344 1.312 4.758 1 94.88 19 LYS B N 1
ATOM 2060 C CA . LYS B 1 19 ? -34.656 2.52 4.348 1 94.88 19 LYS B CA 1
ATOM 2061 C C . LYS B 1 19 ? -33.438 2.775 5.242 1 94.88 19 LYS B C 1
ATOM 2063 O O . LYS B 1 19 ? -32.375 3.146 4.754 1 94.88 19 LYS B O 1
ATOM 2068 N N . GLU B 1 20 ? -33.562 2.629 6.48 1 94.56 20 GLU B N 1
ATOM 2069 C CA . GLU B 1 20 ? -32.5 2.863 7.438 1 94.56 20 GLU B CA 1
ATOM 2070 C C . GLU B 1 20 ? -31.312 1.94 7.172 1 94.56 20 GLU B C 1
ATOM 2072 O O . GLU B 1 20 ? -30.156 2.387 7.156 1 94.56 20 GLU B O 1
ATOM 2077 N N . CYS B 1 21 ? -31.609 0.691 6.984 1 94 21 CYS B N 1
ATOM 2078 C CA . CYS B 1 21 ? -30.547 -0.278 6.711 1 94 21 CYS B CA 1
ATOM 2079 C C . CYS B 1 21 ? -29.859 0.027 5.387 1 94 21 CYS B C 1
ATOM 2081 O O . CYS B 1 21 ? -28.656 -0.17 5.254 1 94 21 CYS B O 1
ATOM 2083 N N . TYR B 1 22 ? -30.625 0.447 4.457 1 93.44 22 TYR B N 1
ATOM 2084 C CA . TYR B 1 22 ? -30.047 0.823 3.172 1 93.44 22 TYR B CA 1
ATOM 2085 C C . TYR B 1 22 ? -29.109 2.006 3.326 1 93.44 22 TYR B C 1
ATOM 2087 O O . TYR B 1 22 ? -28 2.006 2.764 1 93.44 22 TYR B O 1
ATOM 2095 N N . GLU B 1 23 ? -29.5 3.018 4.035 1 93.44 23 GLU B N 1
ATOM 2096 C CA . GLU B 1 23 ? -28.656 4.191 4.262 1 93.44 23 GLU B CA 1
ATOM 2097 C C . GLU B 1 23 ? -27.375 3.824 5 1 93.44 23 GLU B C 1
ATOM 2099 O O . GLU B 1 23 ? -26.297 4.32 4.668 1 93.44 23 GLU B O 1
ATOM 2104 N N . GLU B 1 24 ? -27.484 3.006 5.918 1 92.62 24 GLU B N 1
ATOM 2105 C CA . GLU B 1 24 ? -26.328 2.541 6.664 1 92.62 24 GLU B CA 1
ATOM 2106 C C . GLU B 1 24 ? -25.359 1.772 5.762 1 92.62 24 GLU B C 1
ATOM 2108 O O . GLU B 1 24 ? -24.141 1.92 5.875 1 92.62 24 GLU B O 1
ATOM 2113 N N . ALA B 1 25 ? -25.938 0.925 4.945 1 91.62 25 ALA B N 1
ATOM 2114 C CA . ALA B 1 25 ? -25.125 0.159 4.004 1 91.62 25 ALA B CA 1
ATOM 2115 C C . ALA B 1 25 ? -24.391 1.081 3.033 1 91.62 25 ALA B C 1
ATOM 2117 O O . ALA B 1 25 ? -23.234 0.837 2.686 1 91.62 25 ALA B O 1
ATOM 2118 N N . ASN B 1 26 ? -25.062 2.049 2.658 1 91.69 26 ASN B N 1
ATOM 2119 C CA . ASN B 1 26 ? -24.453 3.023 1.754 1 91.69 26 ASN B CA 1
ATOM 2120 C C . ASN B 1 26 ? -23.312 3.783 2.426 1 91.69 26 ASN B C 1
ATOM 2122 O O . ASN B 1 26 ? -22.281 4.047 1.804 1 91.69 26 ASN B O 1
ATOM 2126 N N . GLU B 1 27 ? -23.547 4.188 3.586 1 93.81 27 GLU B N 1
ATOM 2127 C CA . GLU B 1 27 ? -22.5 4.855 4.348 1 93.81 27 GLU B CA 1
ATOM 2128 C C . GLU B 1 27 ? -21.281 3.957 4.516 1 93.81 27 GLU B C 1
ATOM 2130 O O . GLU B 1 27 ? -20.141 4.418 4.398 1 93.81 27 GLU B O 1
ATOM 2135 N N . THR B 1 28 ? -21.469 2.768 4.797 1 93.44 28 THR B N 1
ATOM 2136 C CA . THR B 1 28 ? -20.391 1.801 4.949 1 93.44 28 THR B CA 1
ATOM 2137 C C . THR B 1 28 ? -19.609 1.653 3.643 1 93.44 28 THR B C 1
ATOM 2139 O O . THR B 1 28 ? -18.375 1.599 3.652 1 93.44 28 THR B O 1
ATOM 2142 N N . GLU B 1 29 ? -20.344 1.522 2.596 1 93.62 29 GLU B N 1
ATOM 2143 C CA . GLU B 1 29 ? -19.703 1.409 1.287 1 93.62 29 GLU B CA 1
ATOM 2144 C C . GLU B 1 29 ? -18.797 2.607 1.008 1 93.62 29 GLU B C 1
ATOM 2146 O O . GLU B 1 29 ? -17.688 2.447 0.5 1 93.62 29 GLU B O 1
ATOM 2151 N N . GLU B 1 30 ? -19.266 3.775 1.338 1 94.81 30 GLU B N 1
ATOM 2152 C CA . GLU B 1 30 ? -18.484 4.984 1.143 1 94.81 30 GLU B CA 1
ATOM 2153 C C . GLU B 1 30 ? -17.219 4.965 2.008 1 94.81 30 GLU B C 1
ATOM 2155 O O . GLU B 1 30 ? -16.156 5.418 1.578 1 94.81 30 GLU B O 1
ATOM 2160 N N . GLU B 1 31 ? -17.344 4.496 3.105 1 95.88 31 GLU B N 1
ATOM 2161 C CA . GLU B 1 31 ? -16.203 4.387 4.008 1 95.88 31 GLU B CA 1
ATOM 2162 C C . GLU B 1 31 ? -15.164 3.412 3.465 1 95.88 31 GLU B C 1
ATOM 2164 O O . GLU B 1 31 ? -13.961 3.672 3.545 1 95.88 31 GLU B O 1
ATOM 2169 N N . LEU B 1 32 ? -15.609 2.338 2.945 1 97.06 32 LEU B N 1
ATOM 2170 C CA . LEU B 1 32 ? -14.703 1.357 2.357 1 97.06 32 LEU B CA 1
ATOM 2171 C C . LEU B 1 32 ? -13.969 1.948 1.162 1 97.06 32 LEU B C 1
ATOM 2173 O O . LEU B 1 32 ? -12.766 1.72 0.994 1 97.06 32 LEU B O 1
ATOM 2177 N N . LYS B 1 33 ? -14.672 2.699 0.41 1 97.06 33 LYS B N 1
ATOM 2178 C CA . LYS B 1 33 ? -14.055 3.338 -0.749 1 97.06 33 LYS B CA 1
ATOM 2179 C C . LYS B 1 33 ? -12.992 4.344 -0.321 1 97.06 33 LYS B C 1
ATOM 2181 O O . LYS B 1 33 ? -11.938 4.441 -0.95 1 97.06 33 LYS B O 1
ATOM 2186 N N . ARG B 1 34 ? -13.234 5.051 0.716 1 96.19 34 ARG B N 1
ATOM 2187 C CA . ARG B 1 34 ? -12.258 5.996 1.251 1 96.19 34 ARG B CA 1
ATOM 2188 C C . ARG B 1 34 ? -11.008 5.273 1.736 1 96.19 34 ARG B C 1
ATOM 2190 O O . ARG B 1 34 ? -9.883 5.738 1.501 1 96.19 34 ARG B O 1
ATOM 2197 N N . GLU B 1 35 ? -11.242 4.203 2.361 1 96.25 35 GLU B N 1
ATOM 2198 C CA . GLU B 1 35 ? -10.109 3.412 2.842 1 96.25 35 GLU B CA 1
ATOM 2199 C C . GLU B 1 35 ? -9.273 2.889 1.681 1 96.25 35 GLU B C 1
ATOM 2201 O O . GLU B 1 35 ? -8.039 2.855 1.763 1 96.25 35 GLU B O 1
ATOM 2206 N N . ILE B 1 36 ? -9.93 2.475 0.715 1 97.62 36 ILE B N 1
ATOM 2207 C CA . ILE B 1 36 ? -9.234 1.982 -0.469 1 97.62 36 ILE B CA 1
ATOM 2208 C C . ILE B 1 36 ? -8.375 3.098 -1.067 1 97.62 36 ILE B C 1
ATOM 2210 O O . ILE B 1 36 ? -7.215 2.877 -1.417 1 97.62 36 ILE B O 1
ATOM 2214 N N . ASP B 1 37 ? -8.922 4.273 -1.163 1 96.69 37 ASP B N 1
ATOM 2215 C CA . ASP B 1 37 ? -8.18 5.41 -1.702 1 96.69 37 ASP B CA 1
ATOM 2216 C C . ASP B 1 37 ? -6.945 5.711 -0.855 1 96.69 37 ASP B C 1
ATOM 2218 O O . ASP B 1 37 ? -5.875 5.996 -1.393 1 96.69 37 ASP B O 1
ATOM 2222 N N . GLU B 1 38 ? -7.109 5.648 0.355 1 95.56 38 GLU B N 1
ATOM 2223 C CA . GLU B 1 38 ? -5.996 5.898 1.265 1 95.56 38 GLU B CA 1
ATOM 2224 C C . GLU B 1 38 ? -4.906 4.844 1.104 1 95.56 38 GLU B C 1
ATOM 2226 O O . GLU B 1 38 ? -3.717 5.168 1.066 1 95.56 38 GLU B O 1
ATOM 2231 N N . LEU B 1 39 ? -5.32 3.65 1.005 1 96.19 39 LEU B N 1
ATOM 2232 C CA . LEU B 1 39 ? -4.367 2.555 0.856 1 96.19 39 LEU B CA 1
ATOM 2233 C C . LEU B 1 39 ? -3.639 2.646 -0.481 1 96.19 39 LEU B C 1
ATOM 2235 O O . LEU B 1 39 ? -2.438 2.379 -0.558 1 96.19 39 LEU B O 1
ATOM 2239 N N . LYS B 1 40 ? -4.371 3.002 -1.478 1 96.06 40 LYS B N 1
ATOM 2240 C CA . LYS B 1 40 ? -3.748 3.182 -2.787 1 96.06 40 LYS B CA 1
ATOM 2241 C C . LYS B 1 40 ? -2.693 4.285 -2.748 1 96.06 40 LYS B C 1
ATOM 2243 O O . LYS B 1 40 ? -1.628 4.152 -3.354 1 96.06 40 LYS B O 1
ATOM 2248 N N . ALA B 1 41 ? -2.98 5.301 -2.064 1 94.88 41 ALA B N 1
ATOM 2249 C CA . ALA B 1 41 ? -2.027 6.395 -1.917 1 94.88 41 ALA B CA 1
ATOM 2250 C C . ALA B 1 41 ? -0.778 5.938 -1.168 1 94.88 41 ALA B C 1
ATOM 2252 O O . ALA B 1 41 ? 0.339 6.328 -1.516 1 94.88 41 ALA B O 1
ATOM 2253 N N . LYS B 1 42 ? -0.967 5.172 -0.161 1 94.25 42 LYS B N 1
ATOM 2254 C CA . LYS B 1 42 ? 0.154 4.637 0.605 1 94.25 42 LYS B CA 1
ATOM 2255 C C . LYS B 1 42 ? 1.04 3.75 -0.265 1 94.25 42 LYS B C 1
ATOM 2257 O O . LYS B 1 42 ? 2.268 3.852 -0.217 1 94.25 42 LYS B O 1
ATOM 2262 N N . VAL B 1 43 ? 0.366 2.928 -0.995 1 93.75 43 VAL B N 1
ATOM 2263 C CA . VAL B 1 43 ? 1.099 2.041 -1.893 1 93.75 43 VAL B CA 1
ATOM 2264 C C . VAL B 1 43 ? 1.905 2.869 -2.891 1 93.75 43 VAL B C 1
ATOM 2266 O O . VAL B 1 43 ? 3.088 2.6 -3.119 1 93.75 43 VAL B O 1
ATOM 2269 N N . ALA B 1 44 ? 1.297 3.834 -3.488 1 92.25 44 ALA B N 1
ATOM 2270 C CA . ALA B 1 44 ? 1.965 4.703 -4.457 1 92.25 44 ALA B CA 1
ATOM 2271 C C . ALA B 1 44 ? 3.166 5.402 -3.826 1 92.25 44 ALA B C 1
ATOM 2273 O O . ALA B 1 44 ? 4.207 5.559 -4.469 1 92.25 44 ALA B O 1
ATOM 2274 N N . PHE B 1 45 ? 3.039 5.758 -2.619 1 92.81 45 PHE B N 1
ATOM 2275 C CA . PHE B 1 45 ? 4.102 6.445 -1.898 1 92.81 45 PHE B CA 1
ATOM 2276 C C . PHE B 1 45 ? 5.27 5.504 -1.624 1 92.81 45 PHE B C 1
ATOM 2278 O O . PHE B 1 45 ? 6.43 5.906 -1.707 1 92.81 45 PHE B O 1
ATOM 2285 N N . LEU B 1 46 ? 4.93 4.27 -1.31 1 91.31 46 LEU B N 1
ATOM 2286 C CA . LEU B 1 46 ? 5.949 3.334 -0.855 1 91.31 46 LEU B CA 1
ATOM 2287 C C . LEU B 1 46 ? 6.641 2.664 -2.039 1 91.31 46 LEU B C 1
ATOM 2289 O O . LEU B 1 46 ? 7.719 2.084 -1.888 1 91.31 46 LEU B O 1
ATOM 2293 N N . LYS B 1 47 ? 6 2.76 -3.131 1 86.94 47 LYS B N 1
ATOM 2294 C CA . LYS B 1 47 ? 6.617 2.197 -4.328 1 86.94 47 LYS B CA 1
ATOM 2295 C C . LYS B 1 47 ? 7.859 2.988 -4.727 1 86.94 47 LYS B C 1
ATOM 2297 O O . LYS B 1 47 ? 7.879 4.215 -4.625 1 86.94 47 LYS B O 1
ATOM 2302 N N . PHE B 1 48 ? 8.789 2.25 -4.879 1 74.62 48 PHE B N 1
ATOM 2303 C CA . PHE B 1 48 ? 9.984 2.904 -5.398 1 74.62 48 PHE B CA 1
ATOM 2304 C C . PHE B 1 48 ? 9.828 3.229 -6.879 1 74.62 48 PHE B C 1
ATOM 2306 O O . PHE B 1 48 ? 9.18 2.479 -7.617 1 74.62 48 PHE B O 1
ATOM 2313 N N . TRP B 1 49 ? 9.938 4.355 -7.145 1 58.88 49 TRP B N 1
ATOM 2314 C CA . TRP B 1 49 ? 9.922 4.691 -8.562 1 58.88 49 TRP B CA 1
ATOM 2315 C C . TRP B 1 49 ? 10.688 3.652 -9.375 1 58.88 49 TRP B C 1
ATOM 2317 O O . TRP B 1 49 ? 11.836 3.326 -9.062 1 58.88 49 TRP B O 1
ATOM 2327 N N . SER B 1 50 ? 9.898 2.609 -9.727 1 46 50 SER B N 1
ATOM 2328 C CA . SER B 1 50 ? 10.578 1.702 -10.648 1 46 50 SER B CA 1
ATOM 2329 C C . SER B 1 50 ? 11.219 2.465 -11.805 1 46 50 SER B C 1
ATOM 2331 O O . SER B 1 50 ? 10.656 3.441 -12.297 1 46 50 SER B O 1
ATOM 2333 N N . PRO B 1 51 ? 12.469 2.266 -12.094 1 41 51 PRO B N 1
ATOM 2334 C CA . PRO B 1 51 ? 13.023 2.652 -13.391 1 41 51 PRO B CA 1
ATOM 2335 C C . PRO B 1 51 ? 12.219 2.098 -14.57 1 41 51 PRO B C 1
ATOM 2337 O O . PRO B 1 51 ? 12.43 0.953 -14.977 1 41 51 PRO B O 1
ATOM 2340 N N . THR B 1 52 ? 11.062 1.73 -14.547 1 38.88 52 THR B N 1
ATOM 2341 C CA . THR B 1 52 ? 10.773 1.21 -15.883 1 38.88 52 THR B CA 1
ATOM 2342 C C . THR B 1 52 ? 11.516 2.014 -16.938 1 38.88 52 THR B C 1
ATOM 2344 O O . THR B 1 52 ? 11.812 3.193 -16.75 1 38.88 52 THR B O 1
ATOM 2347 N N . PRO B 1 53 ? 11.945 1.245 -18.078 1 36.97 53 PRO B N 1
ATOM 2348 C CA . PRO B 1 53 ? 12.617 1.834 -19.234 1 36.97 53 PRO B CA 1
ATOM 2349 C C . PRO B 1 53 ? 11.938 3.105 -19.734 1 36.97 53 PRO B C 1
ATOM 2351 O O . PRO B 1 53 ? 12.273 3.615 -20.812 1 36.97 53 PRO B O 1
ATOM 2354 N N . SER B 1 54 ? 10.7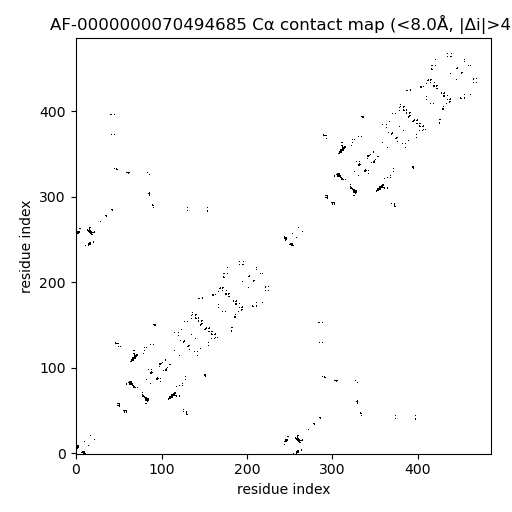97 3.658 -19.641 1 36.88 54 SER B N 1
ATOM 2355 C CA . SER B 1 54 ? 11.102 4.906 -20.344 1 36.88 54 SER B CA 1
ATOM 2356 C C . SER B 1 54 ? 12.344 5.574 -19.75 1 36.88 54 SER B C 1
ATOM 2358 O O . SER B 1 54 ? 12.742 5.277 -18.625 1 36.88 54 SER B O 1
ATOM 2360 N N . ALA B 1 55 ? 12.641 7.152 -19.938 1 33.97 55 ALA B N 1
ATOM 2361 C CA . ALA B 1 55 ? 14.016 7.598 -19.734 1 33.97 55 ALA B CA 1
ATOM 2362 C C . ALA B 1 55 ? 14.547 7.152 -18.375 1 33.97 55 ALA B C 1
ATOM 2364 O O . ALA B 1 55 ? 15.516 6.387 -18.312 1 33.97 55 ALA B O 1
ATOM 2365 N N . ARG B 1 56 ? 14.891 8.203 -17.328 1 34.5 56 ARG B N 1
ATOM 2366 C CA . ARG B 1 56 ? 16.016 8.617 -16.5 1 34.5 56 ARG B CA 1
ATOM 2367 C C . ARG B 1 56 ? 15.922 8.008 -15.109 1 34.5 56 ARG B C 1
ATOM 2369 O O . ARG B 1 56 ? 16.766 8.273 -14.25 1 34.5 56 ARG B O 1
ATOM 2376 N N . SER B 1 57 ? 14.766 7.816 -14.406 1 41.62 57 SER B N 1
ATOM 2377 C CA . SER B 1 57 ? 14.984 7.695 -12.969 1 41.62 57 SER B CA 1
ATOM 2378 C C . SER B 1 57 ? 15.547 6.328 -12.609 1 41.62 57 SER B C 1
ATOM 2380 O O . SER B 1 57 ? 14.906 5.301 -12.852 1 41.62 57 SER B O 1
ATOM 2382 N N . HIS B 1 58 ? 16.797 5.863 -12.875 1 44.69 58 HIS B N 1
ATOM 2383 C CA . HIS B 1 58 ? 17.828 4.848 -12.688 1 44.69 58 HIS B CA 1
ATOM 2384 C C . HIS B 1 58 ? 17.734 4.211 -11.305 1 44.69 58 HIS B C 1
ATOM 2386 O O . HIS B 1 58 ? 18 4.867 -10.297 1 44.69 58 HIS B O 1
ATOM 2392 N N . PRO B 1 59 ? 16.609 3.355 -10.961 1 52.25 59 PRO B N 1
ATOM 2393 C CA . PRO B 1 59 ? 16.844 2.557 -9.758 1 52.25 59 PRO B CA 1
ATOM 2394 C C . PRO B 1 59 ? 18.328 2.303 -9.492 1 52.25 59 PRO B C 1
ATOM 2396 O O . PRO B 1 59 ? 18.703 1.896 -8.391 1 52.25 59 PRO B O 1
ATOM 2399 N N . ALA B 1 60 ? 18.922 2.461 -10.531 1 61.31 60 ALA B N 1
ATOM 2400 C CA . ALA B 1 60 ? 20.344 2.109 -10.516 1 61.31 60 ALA B CA 1
ATOM 2401 C C . ALA B 1 60 ? 21.141 3.117 -9.695 1 61.31 60 ALA B C 1
ATOM 2403 O O . ALA B 1 60 ? 22.25 2.811 -9.234 1 61.31 60 ALA B O 1
ATOM 2404 N N . SER B 1 61 ? 20.219 4.16 -9.469 1 72.56 61 SER B N 1
ATOM 2405 C CA . SER B 1 61 ? 21.047 5.121 -8.742 1 72.56 61 SER B CA 1
ATOM 2406 C C . SER B 1 61 ? 21.297 4.656 -7.312 1 72.56 61 SER B C 1
ATOM 2408 O O . SER B 1 61 ? 20.391 4.184 -6.629 1 72.56 61 SER B O 1
ATOM 2410 N N . PHE B 1 62 ? 22.422 4.52 -7.02 1 80 62 PHE B N 1
ATOM 2411 C CA . PHE B 1 62 ? 22.969 4.234 -5.699 1 80 62 PHE B CA 1
ATOM 2412 C C . PHE B 1 62 ? 22.875 2.748 -5.383 1 80 62 PHE B C 1
ATOM 2414 O O . PHE B 1 62 ? 22.781 2.361 -4.215 1 80 62 PHE B O 1
ATOM 2421 N N . SER B 1 63 ? 22.641 1.992 -6.477 1 87.44 63 SER B N 1
ATOM 2422 C CA . SER B 1 63 ? 22.656 0.55 -6.258 1 87.44 63 SER B CA 1
ATOM 2423 C C . SER B 1 63 ? 23.953 0.103 -5.605 1 87.44 63 SER B C 1
ATOM 2425 O O . SER B 1 63 ? 25 0.709 -5.824 1 87.44 63 SER B O 1
ATOM 2427 N N . ASP B 1 64 ? 23.844 -0.886 -4.762 1 87.19 64 ASP B N 1
ATOM 2428 C CA . ASP B 1 64 ? 25.047 -1.357 -4.062 1 87.19 64 ASP B CA 1
ATOM 2429 C C . ASP B 1 64 ? 25.203 -2.867 -4.215 1 87.19 64 ASP B C 1
ATOM 2431 O O . ASP B 1 64 ? 26.078 -3.469 -3.592 1 87.19 64 ASP B O 1
ATOM 2435 N N . VAL B 1 65 ? 24.391 -3.467 -5.082 1 90.06 65 VAL B N 1
ATOM 2436 C CA . VAL B 1 65 ? 24.5 -4.887 -5.402 1 90.06 65 VAL B CA 1
ATOM 2437 C C . VAL B 1 65 ? 23.938 -5.152 -6.793 1 90.06 65 VAL B C 1
ATOM 2439 O O . VAL B 1 65 ? 23.094 -4.395 -7.281 1 90.06 65 VAL B O 1
ATOM 2442 N N . VAL B 1 66 ? 24.484 -6.184 -7.352 1 92 66 VAL B N 1
ATOM 2443 C CA . VAL B 1 66 ? 24 -6.551 -8.68 1 92 66 VAL B CA 1
ATOM 2444 C C . VAL B 1 66 ? 23.609 -8.031 -8.695 1 92 66 VAL B C 1
ATOM 2446 O O . VAL B 1 66 ? 24.312 -8.867 -8.117 1 92 66 VAL B O 1
ATOM 2449 N N . LEU B 1 67 ? 22.5 -8.312 -9.336 1 93.25 67 LEU B N 1
ATOM 2450 C CA . LEU B 1 67 ? 22.062 -9.695 -9.531 1 93.25 67 LEU B CA 1
ATOM 2451 C C . LEU B 1 67 ? 22.266 -10.125 -10.984 1 93.25 67 LEU B C 1
ATOM 2453 O O . LEU B 1 67 ? 22.016 -9.344 -11.906 1 93.25 67 LEU B O 1
ATOM 2457 N N . VAL B 1 68 ? 22.766 -11.336 -11.109 1 92.62 68 VAL B N 1
ATOM 2458 C CA . VAL B 1 68 ? 23.047 -11.828 -12.453 1 92.62 68 VAL B CA 1
ATOM 2459 C C . VAL B 1 68 ? 22.422 -13.203 -12.641 1 92.62 68 VAL B C 1
ATOM 2461 O O . VAL B 1 68 ? 22.531 -14.078 -11.781 1 92.62 68 VAL B O 1
ATOM 2464 N N . ALA B 1 69 ? 21.734 -13.344 -13.805 1 91.44 69 ALA B N 1
ATOM 2465 C CA . ALA B 1 69 ? 21.188 -14.656 -14.156 1 91.44 69 ALA B CA 1
ATOM 2466 C C . ALA B 1 69 ? 22.281 -15.57 -14.695 1 91.44 69 ALA B C 1
ATOM 2468 O O . ALA B 1 69 ? 23.031 -15.18 -15.594 1 91.44 69 ALA B O 1
ATOM 2469 N N . SER B 1 70 ? 22.703 -16.625 -14.125 1 79.5 70 SER B N 1
ATOM 2470 C CA . SER B 1 70 ? 23.812 -17.484 -14.5 1 79.5 70 SER B CA 1
ATOM 2471 C C . SER B 1 70 ? 23.438 -18.406 -15.656 1 79.5 70 SER B C 1
ATOM 2473 O O . SER B 1 70 ? 24.312 -18.828 -16.422 1 79.5 70 SER B O 1
ATOM 2475 N N . GLU B 1 71 ? 22.438 -19.047 -15.852 1 62.84 71 GLU B N 1
ATOM 2476 C CA . GLU B 1 71 ? 22.266 -20.062 -16.891 1 62.84 71 GLU B CA 1
ATOM 2477 C C . GLU B 1 71 ? 22.469 -19.453 -18.281 1 62.84 71 GLU B C 1
ATOM 2479 O O . GLU B 1 71 ? 22.594 -20.188 -19.266 1 62.84 71 GLU B O 1
ATOM 2484 N N . ASP B 1 72 ? 22.062 -18.328 -18.516 1 53.25 72 ASP B N 1
ATOM 2485 C CA . ASP B 1 72 ? 22.047 -18.078 -19.953 1 53.25 72 ASP B CA 1
ATOM 2486 C C . ASP B 1 72 ? 23.469 -18.125 -20.516 1 53.25 72 ASP B C 1
ATOM 2488 O O . ASP B 1 72 ? 24.156 -17.094 -20.562 1 53.25 72 ASP B O 1
ATOM 2492 N N . THR B 1 73 ? 24.125 -19.172 -20.188 1 49.09 73 THR B N 1
ATOM 2493 C CA . THR B 1 73 ? 25.422 -19.438 -20.797 1 49.09 73 THR B CA 1
ATOM 2494 C C . THR B 1 73 ? 25.438 -19.062 -22.266 1 49.09 73 THR B C 1
ATOM 2496 O O . THR B 1 73 ? 26.484 -19.094 -22.922 1 49.09 73 THR B O 1
ATOM 2499 N N . SER B 1 74 ? 24.344 -19.547 -22.922 1 47.06 74 SER B N 1
ATOM 2500 C CA . SER B 1 74 ? 24.656 -19.453 -24.359 1 47.06 74 SER B CA 1
ATOM 2501 C C . SER B 1 74 ? 25.328 -18.125 -24.688 1 47.06 74 SER B C 1
ATOM 2503 O O . SER B 1 74 ? 26.281 -18.094 -25.484 1 47.06 74 SER B O 1
ATOM 2505 N N . ALA B 1 75 ? 24.375 -17.156 -25.016 1 51.03 75 ALA B N 1
ATOM 2506 C CA . ALA B 1 75 ? 24.828 -16.094 -25.906 1 51.03 75 ALA B CA 1
ATOM 2507 C C . ALA B 1 75 ? 25.766 -15.125 -25.188 1 51.03 75 ALA B C 1
ATOM 2509 O O . ALA B 1 75 ? 26.984 -15.195 -25.328 1 51.03 75 ALA B O 1
ATOM 2510 N N . GLY B 1 76 ? 25.422 -13.797 -24.875 1 56.94 76 GLY B N 1
ATOM 2511 C CA . GLY B 1 76 ? 26.156 -12.562 -24.609 1 56.94 76 GLY B CA 1
ATOM 2512 C C . GLY B 1 76 ? 26.422 -12.336 -23.141 1 56.94 76 GLY B C 1
ATOM 2513 O O . GLY B 1 76 ? 26.078 -13.18 -22.297 1 56.94 76 GLY B O 1
ATOM 2514 N N . ALA B 1 77 ? 27.312 -11.438 -22.688 1 63.28 77 ALA B N 1
ATOM 2515 C CA . ALA B 1 77 ? 27.688 -10.93 -21.375 1 63.28 77 ALA B CA 1
ATOM 2516 C C . ALA B 1 77 ? 26.469 -10.805 -20.469 1 63.28 77 ALA B C 1
ATOM 2518 O O . ALA B 1 77 ? 25.438 -10.281 -20.875 1 63.28 77 ALA B O 1
ATOM 2519 N N . PRO B 1 78 ? 26.438 -11.727 -19.297 1 74.5 78 PRO B N 1
ATOM 2520 C CA . PRO B 1 78 ? 25.297 -11.617 -18.391 1 74.5 78 PRO B CA 1
ATOM 2521 C C . PRO B 1 78 ? 24.953 -10.172 -18.047 1 74.5 78 PRO B C 1
ATOM 2523 O O . PRO B 1 78 ? 25.859 -9.367 -17.781 1 74.5 78 PRO B O 1
ATOM 2526 N N . VAL B 1 79 ? 23.734 -9.844 -18.344 1 84.25 79 VAL B N 1
ATOM 2527 C CA . VAL B 1 79 ? 23.297 -8.484 -18.062 1 84.25 79 VAL B CA 1
ATOM 2528 C C . VAL B 1 79 ? 22.938 -8.352 -16.578 1 84.25 79 VAL B C 1
ATOM 2530 O O . VAL B 1 79 ? 22.109 -9.094 -16.062 1 84.25 79 VAL B O 1
ATOM 2533 N N . PRO B 1 80 ? 23.609 -7.523 -15.945 1 89.25 80 PRO B N 1
ATOM 2534 C CA . PRO B 1 80 ? 23.375 -7.352 -14.508 1 89.25 80 PRO B CA 1
ATOM 2535 C C . PRO B 1 80 ? 22.078 -6.59 -14.203 1 89.25 80 PRO B C 1
ATOM 2537 O O . PRO B 1 80 ? 21.672 -5.734 -14.992 1 89.25 80 PRO B O 1
ATOM 2540 N N . VAL B 1 81 ? 21.406 -6.941 -13.109 1 92.5 81 VAL B N 1
ATOM 2541 C CA . VAL B 1 81 ? 20.25 -6.23 -12.594 1 92.5 81 VAL B CA 1
ATOM 2542 C C . VAL B 1 81 ? 20.625 -5.512 -11.297 1 92.5 81 VAL B C 1
ATOM 2544 O O . VAL B 1 81 ? 20.781 -6.145 -10.25 1 92.5 81 VAL B O 1
ATOM 2547 N N . PRO B 1 82 ? 20.734 -4.203 -11.43 1 91.94 82 PRO B N 1
ATOM 2548 C CA . PRO B 1 82 ? 21.094 -3.455 -10.219 1 91.94 82 PRO B CA 1
ATOM 2549 C C . PRO B 1 82 ? 19.984 -3.479 -9.164 1 91.94 82 PRO B C 1
ATOM 2551 O O . PRO B 1 82 ? 18.797 -3.484 -9.508 1 91.94 82 PRO B O 1
ATOM 2554 N N . ALA B 1 83 ? 20.375 -3.531 -7.918 1 91.81 83 ALA B N 1
ATOM 2555 C CA . ALA B 1 83 ? 19.453 -3.529 -6.793 1 91.81 83 ALA B CA 1
ATOM 2556 C C . ALA B 1 83 ? 20.094 -2.928 -5.547 1 91.81 83 ALA B C 1
ATOM 2558 O O . ALA B 1 83 ? 21.234 -2.457 -5.598 1 91.81 83 ALA B O 1
ATOM 2559 N N . HIS B 1 84 ? 19.359 -2.746 -4.566 1 88.88 84 HIS B N 1
ATOM 2560 C CA . HIS B 1 84 ? 19.828 -2.26 -3.275 1 88.88 84 HIS B CA 1
ATOM 2561 C C . HIS B 1 84 ? 19.75 -3.35 -2.213 1 88.88 84 HIS B C 1
ATOM 2563 O O . HIS B 1 84 ? 18.719 -3.996 -2.057 1 88.88 84 HIS B O 1
ATOM 2569 N N . LYS B 1 85 ? 20.828 -3.512 -1.508 1 89 85 LYS B N 1
ATOM 2570 C CA . LYS B 1 85 ? 20.875 -4.527 -0.458 1 89 85 LYS B CA 1
ATOM 2571 C C . LYS B 1 85 ? 19.734 -4.324 0.542 1 89 85 LYS B C 1
ATOM 2573 O O . LYS B 1 85 ? 19.109 -5.293 0.982 1 89 85 LYS B O 1
ATOM 2578 N N . ALA B 1 86 ? 19.484 -3.09 0.844 1 86.5 86 ALA B N 1
ATOM 2579 C CA . ALA B 1 86 ? 18.469 -2.766 1.832 1 86.5 86 ALA B CA 1
ATOM 2580 C C . ALA B 1 86 ? 17.094 -3.285 1.395 1 86.5 86 ALA B C 1
ATOM 2582 O O . ALA B 1 86 ? 16.328 -3.797 2.213 1 86.5 86 ALA B O 1
ATOM 2583 N N . VAL B 1 87 ? 16.781 -3.154 0.132 1 89 87 VAL B N 1
ATOM 2584 C CA . VAL B 1 87 ? 15.5 -3.607 -0.407 1 89 87 VAL B CA 1
ATOM 2585 C C . VAL B 1 87 ? 15.438 -5.133 -0.37 1 89 87 VAL B C 1
ATOM 2587 O O . VAL B 1 87 ? 14.445 -5.707 0.092 1 89 87 VAL B O 1
ATOM 2590 N N . LEU B 1 88 ? 16.484 -5.754 -0.814 1 91.31 88 LEU B N 1
ATOM 2591 C CA . LEU B 1 88 ? 16.531 -7.211 -0.858 1 91.31 88 LEU B CA 1
ATOM 2592 C C . LEU B 1 88 ? 16.359 -7.801 0.539 1 91.31 88 LEU B C 1
ATOM 2594 O O . LEU B 1 88 ? 15.57 -8.719 0.743 1 91.31 88 LEU B O 1
ATOM 2598 N N . VAL B 1 89 ? 17.094 -7.238 1.469 1 89.5 89 VAL B N 1
ATOM 2599 C CA . VAL B 1 89 ? 17.109 -7.742 2.838 1 89.5 89 VAL B CA 1
ATOM 2600 C C . VAL B 1 89 ? 15.734 -7.539 3.479 1 89.5 89 VAL B C 1
ATOM 2602 O O . VAL B 1 89 ? 15.281 -8.375 4.266 1 89.5 89 VAL B O 1
ATOM 2605 N N . SER B 1 90 ? 15.086 -6.5 3.107 1 88.81 90 SER B N 1
ATOM 2606 C CA . SER B 1 90 ? 13.805 -6.184 3.717 1 88.81 90 SER B CA 1
ATOM 2607 C C . SER B 1 90 ? 12.695 -7.066 3.154 1 88.81 90 SER B C 1
ATOM 2609 O O . SER B 1 90 ? 11.695 -7.332 3.834 1 88.81 90 SER B O 1
ATOM 2611 N N . ARG B 1 91 ? 12.844 -7.578 1.968 1 92.38 91 ARG B N 1
ATOM 2612 C CA . ARG B 1 91 ? 11.742 -8.242 1.275 1 92.38 91 ARG B CA 1
ATOM 2613 C C . ARG B 1 91 ? 11.906 -9.758 1.306 1 92.38 91 ARG B C 1
ATOM 2615 O O . ARG B 1 91 ? 10.953 -10.492 1.067 1 92.38 91 ARG B O 1
ATOM 2622 N N . SER B 1 92 ? 13.062 -10.211 1.605 1 94.62 92 SER B N 1
ATOM 2623 C CA . SER B 1 92 ? 13.352 -11.641 1.529 1 94.62 92 SER B CA 1
ATOM 2624 C C . SER B 1 92 ? 14.242 -12.086 2.686 1 94.62 92 SER B C 1
ATOM 2626 O O . SER B 1 92 ? 15.391 -11.641 2.801 1 94.62 92 SER B O 1
ATOM 2628 N N . PRO B 1 93 ? 13.797 -12.977 3.467 1 93.69 93 PRO B N 1
ATOM 2629 C CA . PRO B 1 93 ? 14.641 -13.523 4.531 1 93.69 93 PRO B CA 1
ATOM 2630 C C . PRO B 1 93 ? 15.898 -14.211 3.998 1 93.69 93 PRO B C 1
ATOM 2632 O O . PRO B 1 93 ? 16.938 -14.195 4.656 1 93.69 93 PRO B O 1
ATOM 2635 N N . VAL B 1 94 ? 15.797 -14.773 2.875 1 94.62 94 VAL B N 1
ATOM 2636 C CA . VAL B 1 94 ? 16.938 -15.461 2.275 1 94.62 94 VAL B CA 1
ATOM 2637 C C . VAL B 1 94 ? 18 -14.445 1.881 1 94.62 94 VAL B C 1
ATOM 2639 O O . VAL B 1 94 ? 19.188 -14.617 2.199 1 94.62 94 VAL B O 1
ATOM 2642 N N . PHE B 1 95 ? 17.594 -13.391 1.23 1 92.69 95 PHE B N 1
ATOM 2643 C CA . PHE B 1 95 ? 18.547 -12.336 0.917 1 92.69 95 PHE B CA 1
ATOM 2644 C C . PHE B 1 95 ? 19.141 -11.75 2.189 1 92.69 95 PHE B C 1
ATOM 2646 O O . PHE B 1 95 ? 20.328 -11.398 2.223 1 92.69 95 PHE B O 1
ATOM 2653 N N . ARG B 1 96 ? 18.359 -11.656 3.195 1 89.44 96 ARG B N 1
ATOM 2654 C CA . ARG B 1 96 ? 18.844 -11.133 4.469 1 89.44 96 ARG B CA 1
ATOM 2655 C C . ARG B 1 96 ? 19.953 -12 5.035 1 89.44 96 ARG B C 1
ATOM 2657 O O . ARG B 1 96 ? 21.016 -11.492 5.406 1 89.44 96 ARG B O 1
ATOM 2664 N N . ALA B 1 97 ? 19.734 -13.219 5.047 1 89.12 97 ALA B N 1
ATOM 2665 C CA . ALA B 1 97 ? 20.734 -14.156 5.555 1 89.12 97 ALA B CA 1
ATOM 2666 C C . ALA B 1 97 ? 21.984 -14.133 4.695 1 89.12 97 ALA B C 1
ATOM 2668 O O . ALA B 1 97 ? 23.109 -14.156 5.219 1 89.12 97 ALA B O 1
ATOM 2669 N N . MET B 1 98 ? 21.812 -14.016 3.459 1 88.69 98 MET B N 1
ATOM 2670 C CA . MET B 1 98 ? 22.922 -14.055 2.508 1 88.69 98 MET B CA 1
ATOM 2671 C C . MET B 1 98 ? 23.797 -12.812 2.643 1 88.69 98 MET B C 1
ATOM 2673 O O . MET B 1 98 ? 25.031 -12.906 2.613 1 88.69 98 MET B O 1
ATOM 2677 N N . LEU B 1 99 ? 23.188 -11.703 2.822 1 87 99 LEU B N 1
ATOM 2678 C CA . LEU B 1 99 ? 23.922 -10.438 2.756 1 87 99 LEU B CA 1
ATOM 2679 C C . LEU B 1 99 ? 24.406 -10.016 4.137 1 87 99 LEU B C 1
ATOM 2681 O O . LEU B 1 99 ? 25.391 -9.289 4.258 1 87 99 LEU B O 1
ATOM 2685 N N . GLU B 1 100 ? 23.75 -10.367 5.129 1 81.75 100 GLU B N 1
ATOM 2686 C CA . GLU B 1 100 ? 24.172 -10.016 6.477 1 81.75 100 GLU B CA 1
ATOM 2687 C C . GLU B 1 100 ? 25.281 -10.953 6.969 1 81.75 100 GLU B C 1
ATOM 2689 O O . GLU B 1 100 ? 26.094 -10.57 7.797 1 81.75 100 GLU B O 1
ATOM 2694 N N . ASN B 1 101 ? 25.281 -12.172 6.746 1 73.75 101 ASN B N 1
ATOM 2695 C CA . ASN B 1 101 ? 26.266 -13.133 7.23 1 73.75 101 ASN B CA 1
ATOM 2696 C C . ASN B 1 101 ? 27.516 -13.133 6.355 1 73.75 101 ASN B C 1
ATOM 2698 O O . ASN B 1 101 ? 28.375 -14.023 6.484 1 73.75 101 ASN B O 1
ATOM 2702 N N . GLU B 1 102 ? 28.016 -11.961 5.82 1 63.38 102 GLU B N 1
ATOM 2703 C CA . GLU B 1 102 ? 29.266 -11.727 5.105 1 63.38 102 GLU B CA 1
ATOM 2704 C C . GLU B 1 102 ? 29.562 -12.859 4.125 1 63.38 102 GLU B C 1
ATOM 2706 O O . GLU B 1 102 ? 30.703 -13.344 4.055 1 63.38 102 GLU B O 1
ATOM 2711 N N . MET B 1 103 ? 28.594 -13.328 3.604 1 59.5 103 MET B N 1
ATOM 2712 C CA . MET B 1 103 ? 28.891 -14.336 2.59 1 59.5 103 MET B CA 1
ATOM 2713 C C . MET B 1 103 ? 29.609 -13.719 1.396 1 59.5 103 MET B C 1
ATOM 2715 O O . MET B 1 103 ? 29.641 -12.492 1.256 1 59.5 103 MET B O 1
ATOM 2719 N N . GLU B 1 104 ? 30.375 -14.453 0.757 1 55.66 104 GLU B N 1
ATOM 2720 C CA . GLU B 1 104 ? 31.172 -14.094 -0.413 1 55.66 104 GLU B CA 1
ATOM 2721 C C . GLU B 1 104 ? 30.453 -13.078 -1.285 1 55.66 104 GLU B C 1
ATOM 2723 O O . GLU B 1 104 ? 31.062 -12.125 -1.779 1 55.66 104 GLU B O 1
ATOM 2728 N N . GLU B 1 105 ? 29.156 -13.203 -1.392 1 54.59 105 GLU B N 1
ATOM 2729 C CA . GLU B 1 105 ? 28.344 -12.352 -2.264 1 54.59 105 GLU B CA 1
ATOM 2730 C C . GLU B 1 105 ? 28.25 -10.93 -1.718 1 54.59 105 GLU B C 1
ATOM 2732 O O . GLU B 1 105 ? 28.188 -9.969 -2.486 1 54.59 105 GLU B O 1
ATOM 2737 N N . SER B 1 106 ? 28.203 -10.906 -0.331 1 58.38 106 SER B N 1
ATOM 2738 C CA . SER B 1 106 ? 28.172 -9.609 0.344 1 58.38 106 SER B CA 1
ATOM 2739 C C . SER B 1 106 ? 29.438 -8.805 0.055 1 58.38 106 SER B C 1
ATOM 2741 O O . SER B 1 106 ? 29.375 -7.582 -0.107 1 58.38 106 SER B O 1
ATOM 2743 N N . LEU B 1 107 ? 30.422 -9.594 -0.242 1 62.75 107 LEU B N 1
ATOM 2744 C CA . LEU B 1 107 ? 31.719 -8.945 -0.435 1 62.75 107 LEU B CA 1
ATOM 2745 C C . LEU B 1 107 ? 31.906 -8.531 -1.891 1 62.75 107 LEU B C 1
ATOM 2747 O O . LEU B 1 107 ? 32.438 -7.457 -2.172 1 62.75 107 LEU B O 1
ATOM 2751 N N . SER B 1 108 ? 31.438 -9.344 -2.854 1 71.69 108 SER B N 1
ATOM 2752 C CA . SER B 1 108 ? 31.672 -9.07 -4.27 1 71.69 108 SER B CA 1
ATOM 2753 C C . SER B 1 108 ? 30.656 -8.078 -4.816 1 71.69 108 SER B C 1
ATOM 2755 O O . SER B 1 108 ? 30.875 -7.453 -5.859 1 71.69 108 SER B O 1
ATOM 2757 N N . GLY B 1 109 ? 29.672 -7.957 -4.109 1 84.62 109 GLY B N 1
ATOM 2758 C CA . GLY B 1 109 ? 28.609 -7.074 -4.594 1 84.62 109 GLY B CA 1
ATOM 2759 C C . GLY B 1 109 ? 27.797 -7.684 -5.711 1 84.62 109 GLY B C 1
ATOM 2760 O O . GLY B 1 109 ? 27.016 -6.988 -6.367 1 84.62 109 GLY B O 1
ATOM 2761 N N . THR B 1 110 ? 28.062 -9.008 -5.977 1 89.62 110 THR B N 1
ATOM 2762 C CA . THR B 1 110 ? 27.344 -9.68 -7.055 1 89.62 110 THR B CA 1
ATOM 2763 C C . THR B 1 110 ? 26.656 -10.945 -6.543 1 89.62 110 THR B C 1
ATOM 2765 O O . THR B 1 110 ? 27.281 -11.758 -5.859 1 89.62 110 THR B O 1
ATOM 2768 N N . ILE B 1 111 ? 25.422 -11.07 -6.828 1 91.56 111 ILE B N 1
ATOM 2769 C CA . ILE B 1 111 ? 24.656 -12.266 -6.488 1 91.56 111 ILE B CA 1
ATOM 2770 C C . ILE B 1 111 ? 24.281 -13.016 -7.766 1 91.56 111 ILE B C 1
ATOM 2772 O O . ILE B 1 111 ? 23.562 -12.492 -8.617 1 91.56 111 ILE B O 1
ATOM 2776 N N . LYS B 1 112 ? 24.734 -14.164 -7.836 1 91.19 112 LYS B N 1
ATOM 2777 C CA . LYS B 1 112 ? 24.422 -14.992 -8.992 1 91.19 112 LYS B CA 1
ATOM 2778 C C . LYS B 1 112 ? 23.219 -15.891 -8.719 1 91.19 112 LYS B C 1
ATOM 2780 O O . LYS B 1 112 ? 23.188 -16.609 -7.715 1 91.19 112 LYS B O 1
ATOM 2785 N N . ILE B 1 113 ? 22.281 -15.82 -9.586 1 92.81 113 ILE B N 1
ATOM 2786 C CA . ILE B 1 113 ? 21.078 -16.625 -9.453 1 92.81 113 ILE B CA 1
ATOM 2787 C C . ILE B 1 113 ? 21.016 -17.641 -10.594 1 92.81 113 ILE B C 1
ATOM 2789 O O . ILE B 1 113 ? 20.984 -17.266 -11.773 1 92.81 113 ILE B O 1
ATOM 2793 N N . GLY B 1 114 ? 20.938 -18.859 -10.242 1 90.56 114 GLY B N 1
ATOM 2794 C CA . GLY B 1 114 ? 20.953 -19.922 -11.227 1 90.56 114 GLY B CA 1
ATOM 2795 C C . GLY B 1 114 ? 19.578 -20.281 -11.742 1 90.56 114 GLY B C 1
ATOM 2796 O O . GLY B 1 114 ? 18.578 -19.969 -11.102 1 90.56 114 GLY B O 1
ATOM 2797 N N . ASP B 1 115 ? 19.516 -20.781 -13.008 1 88.62 115 ASP B N 1
ATOM 2798 C CA . ASP B 1 115 ? 18.344 -21.422 -13.594 1 88.62 115 ASP B CA 1
ATOM 2799 C C . ASP B 1 115 ? 17.203 -20.422 -13.75 1 88.62 115 ASP B C 1
ATOM 2801 O O . ASP B 1 115 ? 16.047 -20.734 -13.438 1 88.62 115 ASP B O 1
ATOM 2805 N N . VAL B 1 116 ? 17.578 -19.234 -14.094 1 92.25 116 VAL B N 1
ATOM 2806 C CA . VAL B 1 116 ? 16.547 -18.219 -14.297 1 92.25 116 VAL B CA 1
ATOM 2807 C C . VAL B 1 116 ? 16.922 -17.344 -15.492 1 92.25 116 VAL B C 1
ATOM 2809 O O . VAL B 1 116 ? 18.109 -17.078 -15.727 1 92.25 116 VAL B O 1
ATOM 2812 N N . SER B 1 117 ? 15.93 -16.922 -16.219 1 91.56 117 SER B N 1
ATOM 2813 C CA . SER B 1 117 ? 16.172 -15.992 -17.312 1 91.56 117 SER B CA 1
ATOM 2814 C C . SER B 1 117 ? 16.359 -14.562 -16.797 1 91.56 117 SER B C 1
ATOM 2816 O O . SER B 1 117 ? 15.914 -14.234 -15.695 1 91.56 117 SER B O 1
ATOM 2818 N N . TYR B 1 118 ? 16.969 -13.734 -17.625 1 91.94 118 TYR B N 1
ATOM 2819 C CA . TYR B 1 118 ? 17.141 -12.32 -17.297 1 91.94 118 TYR B CA 1
ATOM 2820 C C . TYR B 1 118 ? 15.789 -11.641 -17.078 1 91.94 118 TYR B C 1
ATOM 2822 O O . TYR B 1 118 ? 15.625 -10.867 -16.125 1 91.94 118 TYR B O 1
ATOM 2830 N N . ASP B 1 119 ? 14.914 -11.945 -17.953 1 92.62 119 ASP B N 1
ATOM 2831 C CA . ASP B 1 119 ? 13.602 -11.305 -17.875 1 92.62 119 ASP B CA 1
ATOM 2832 C C . ASP B 1 119 ? 12.891 -11.641 -16.578 1 92.62 119 ASP B C 1
ATOM 2834 O O . ASP B 1 119 ? 12.305 -10.766 -15.938 1 92.62 119 ASP B O 1
ATOM 2838 N N . ALA B 1 120 ? 12.953 -12.867 -16.219 1 95.25 120 ALA B N 1
ATOM 2839 C CA . ALA B 1 120 ? 12.328 -13.289 -14.961 1 95.25 120 ALA B CA 1
ATOM 2840 C C . ALA B 1 120 ? 13.008 -12.641 -13.758 1 95.25 120 ALA B C 1
ATOM 2842 O O . ALA B 1 120 ? 12.336 -12.18 -12.836 1 95.25 120 ALA B O 1
ATOM 2843 N N . LEU B 1 121 ? 14.328 -12.594 -13.867 1 95.5 121 LEU B N 1
ATOM 2844 C CA . LEU B 1 121 ? 15.07 -11.992 -12.773 1 95.5 121 LEU B CA 1
ATOM 2845 C C . LEU B 1 121 ? 14.75 -10.508 -12.648 1 95.5 121 LEU B C 1
ATOM 2847 O O . LEU B 1 121 ? 14.492 -10.008 -11.547 1 95.5 121 LEU B O 1
ATOM 2851 N N . ARG B 1 122 ? 14.766 -9.875 -13.75 1 93.81 122 ARG B N 1
ATOM 2852 C CA . ARG B 1 122 ? 14.453 -8.445 -13.773 1 93.81 122 ARG B CA 1
ATOM 2853 C C . ARG B 1 122 ? 13.055 -8.188 -13.234 1 93.81 122 ARG B C 1
ATOM 2855 O O . ARG B 1 122 ? 12.852 -7.273 -12.43 1 93.81 122 ARG B O 1
ATOM 2862 N N . THR B 1 123 ? 12.094 -8.914 -13.648 1 95.56 123 THR B N 1
ATOM 2863 C CA . THR B 1 123 ? 10.719 -8.781 -13.195 1 95.56 123 THR B CA 1
ATOM 2864 C C . THR B 1 123 ? 10.609 -9.062 -11.703 1 95.56 123 THR B C 1
ATOM 2866 O O . THR B 1 123 ? 9.891 -8.367 -10.977 1 95.56 123 THR B O 1
ATOM 2869 N N . PHE B 1 124 ? 11.375 -10.07 -11.297 1 96.81 124 PHE B N 1
ATOM 2870 C CA . PHE B 1 124 ? 11.422 -10.43 -9.891 1 96.81 124 PHE B CA 1
ATOM 2871 C C . PHE B 1 124 ? 11.938 -9.266 -9.047 1 96.81 124 PHE B C 1
ATOM 2873 O O . PHE B 1 124 ? 11.312 -8.875 -8.062 1 96.81 124 PHE B O 1
ATOM 2880 N N . VAL B 1 125 ? 12.992 -8.695 -9.469 1 95.06 125 VAL B N 1
ATOM 2881 C CA . VAL B 1 125 ? 13.594 -7.578 -8.75 1 95.06 125 VAL B CA 1
ATOM 2882 C C . VAL B 1 125 ? 12.641 -6.383 -8.758 1 95.06 125 VAL B C 1
ATOM 2884 O O . VAL B 1 125 ? 12.422 -5.742 -7.73 1 95.06 125 VAL B O 1
ATOM 2887 N N . ASN B 1 126 ? 12.094 -6.109 -9.867 1 93.44 126 ASN B N 1
ATOM 2888 C CA . ASN B 1 126 ? 11.133 -5.012 -9.961 1 93.44 126 ASN B CA 1
ATOM 2889 C C . ASN B 1 126 ? 9.969 -5.199 -8.992 1 93.44 126 ASN B C 1
ATOM 2891 O O . ASN B 1 126 ? 9.5 -4.234 -8.391 1 93.44 126 ASN B O 1
ATOM 2895 N N . TYR B 1 127 ? 9.516 -6.383 -8.852 1 95.44 127 TYR B N 1
ATOM 2896 C CA . TYR B 1 127 ? 8.414 -6.668 -7.941 1 95.44 127 TYR B CA 1
ATOM 2897 C C . TYR B 1 127 ? 8.781 -6.309 -6.508 1 95.44 127 TYR B C 1
ATOM 2899 O O . TYR B 1 127 ? 7.945 -5.824 -5.746 1 95.44 127 TYR B O 1
ATOM 2907 N N . LEU B 1 128 ? 10 -6.57 -6.16 1 93.69 128 LEU B N 1
ATOM 2908 C CA . LEU B 1 128 ? 10.445 -6.266 -4.809 1 93.69 128 LEU B CA 1
ATOM 2909 C C . LEU B 1 128 ? 10.344 -4.77 -4.523 1 93.69 128 LEU B C 1
ATOM 2911 O O . LEU B 1 128 ? 10.203 -4.363 -3.369 1 93.69 128 LEU B O 1
ATOM 2915 N N . TYR B 1 129 ? 10.336 -3.994 -5.547 1 89.81 129 TYR B N 1
ATOM 2916 C CA . TYR B 1 129 ? 10.328 -2.543 -5.387 1 89.81 129 TYR B CA 1
ATOM 2917 C C . TYR B 1 129 ? 8.914 -1.994 -5.484 1 89.81 129 TYR B C 1
ATOM 2919 O O . TYR B 1 129 ? 8.617 -0.928 -4.938 1 89.81 129 TYR B O 1
ATOM 2927 N N . THR B 1 130 ? 8.062 -2.703 -6.199 1 91.25 130 THR B N 1
ATOM 2928 C CA . THR B 1 130 ? 6.809 -2.059 -6.582 1 91.25 130 THR B CA 1
ATOM 2929 C C . THR B 1 130 ? 5.613 -2.896 -6.137 1 91.25 130 THR B C 1
ATOM 2931 O O . THR B 1 130 ? 4.492 -2.391 -6.051 1 91.25 130 THR B O 1
ATOM 2934 N N . ALA B 1 131 ? 5.832 -4.18 -5.969 1 93.69 131 ALA B N 1
ATOM 2935 C CA . ALA B 1 131 ? 4.77 -5.137 -5.668 1 93.69 131 ALA B CA 1
ATOM 2936 C C . ALA B 1 131 ? 3.768 -5.223 -6.812 1 93.69 131 ALA B C 1
ATOM 2938 O O . ALA B 1 131 ? 2.574 -5.434 -6.586 1 93.69 131 ALA B O 1
ATOM 2939 N N . GLU B 1 132 ? 4.281 -4.973 -7.984 1 93.06 132 GLU B N 1
ATOM 2940 C CA . GLU B 1 132 ? 3.453 -5.051 -9.18 1 93.06 132 GLU B CA 1
ATOM 2941 C C . GLU B 1 132 ? 4.125 -5.898 -10.258 1 93.06 132 GLU B C 1
ATOM 2943 O O . GLU B 1 132 ? 5.348 -5.848 -10.43 1 93.06 132 GLU B O 1
ATOM 2948 N N . VAL B 1 133 ? 3.238 -6.66 -10.93 1 94.56 133 VAL B N 1
ATOM 2949 C CA . VAL B 1 133 ? 3.766 -7.465 -12.023 1 94.56 133 VAL B CA 1
ATOM 2950 C C . VAL B 1 133 ? 2.633 -7.855 -12.969 1 94.56 133 VAL B C 1
ATOM 2952 O O . VAL B 1 133 ? 1.488 -8.023 -12.547 1 94.56 133 VAL B O 1
ATOM 2955 N N . CYS B 1 134 ? 2.994 -7.906 -14.18 1 93.62 134 CYS B N 1
ATOM 2956 C CA . CYS B 1 134 ? 2.094 -8.461 -15.188 1 93.62 134 CYS B CA 1
ATOM 2957 C C . CYS B 1 134 ? 2.447 -9.906 -15.5 1 93.62 134 CYS B C 1
ATOM 2959 O O . CYS B 1 134 ? 3.576 -10.203 -15.891 1 93.62 134 CYS B O 1
ATOM 2961 N N . LEU B 1 135 ? 1.427 -10.766 -15.422 1 96.56 135 LEU B N 1
ATOM 2962 C CA . LEU B 1 135 ? 1.761 -12.18 -15.477 1 96.56 135 LEU B CA 1
ATOM 2963 C C . LEU B 1 135 ? 1.14 -12.844 -16.703 1 96.56 135 LEU B C 1
ATOM 2965 O O . LEU B 1 135 ? 0 -12.539 -17.062 1 96.56 135 LEU B O 1
ATOM 2969 N N . ASP B 1 136 ? 1.859 -13.539 -17.359 1 96.75 136 ASP B N 1
ATOM 2970 C CA . ASP B 1 136 ? 1.372 -14.664 -18.156 1 96.75 136 ASP B CA 1
ATOM 2971 C C . ASP B 1 136 ? 1.768 -15.992 -17.5 1 96.75 136 ASP B C 1
ATOM 2973 O O . ASP B 1 136 ? 2.418 -16.016 -16.453 1 96.75 136 ASP B O 1
ATOM 2977 N N . GLU B 1 137 ? 1.366 -17.062 -18.062 1 96 137 GLU B N 1
ATOM 2978 C CA . GLU B 1 137 ? 1.552 -18.359 -17.406 1 96 137 GLU B CA 1
ATOM 2979 C C . GLU B 1 137 ? 3.033 -18.672 -17.219 1 96 137 GLU B C 1
ATOM 2981 O O . GLU B 1 137 ? 3.449 -19.125 -16.156 1 96 137 GLU B O 1
ATOM 2986 N N . ASP B 1 138 ? 3.836 -18.406 -18.203 1 96 138 ASP B N 1
ATOM 2987 C CA . ASP B 1 138 ? 5.266 -18.703 -18.125 1 96 138 ASP B CA 1
ATOM 2988 C C . ASP B 1 138 ? 5.941 -17.859 -17.047 1 96 138 ASP B C 1
ATOM 2990 O O . ASP B 1 138 ? 6.688 -18.375 -16.219 1 96 138 ASP B O 1
ATOM 2994 N N . MET B 1 139 ? 5.652 -16.609 -17.078 1 97 139 MET B N 1
ATOM 2995 C CA . MET B 1 139 ? 6.227 -15.703 -16.094 1 97 139 MET B CA 1
ATOM 2996 C C . MET B 1 139 ? 5.762 -16.062 -14.688 1 97 139 MET B C 1
ATOM 2998 O O . MET B 1 139 ? 6.543 -15.992 -13.734 1 97 139 MET B O 1
ATOM 3002 N N . ALA B 1 140 ? 4.512 -16.422 -14.609 1 98.12 140 ALA B N 1
ATOM 3003 C CA . ALA B 1 140 ? 3.973 -16.812 -13.305 1 98.12 140 ALA B CA 1
ATOM 3004 C C . ALA B 1 140 ? 4.73 -18 -12.727 1 98.12 140 ALA B C 1
ATOM 3006 O O . ALA B 1 140 ? 5.059 -18.016 -11.539 1 98.12 140 ALA B O 1
ATOM 3007 N N . CYS B 1 141 ? 5.035 -18.938 -13.547 1 97 141 CYS B N 1
ATOM 3008 C CA . CYS B 1 141 ? 5.781 -20.109 -13.086 1 97 141 CYS B CA 1
ATOM 3009 C C . CYS B 1 141 ? 7.199 -19.719 -12.68 1 97 141 CYS B C 1
ATOM 3011 O O . CYS B 1 141 ? 7.676 -20.109 -11.617 1 97 141 CYS B O 1
ATOM 3013 N N . ASP B 1 142 ? 7.84 -18.922 -13.516 1 96.94 142 ASP B N 1
ATOM 3014 C CA . ASP B 1 142 ? 9.203 -18.5 -13.234 1 96.94 142 ASP B CA 1
ATOM 3015 C C . ASP B 1 142 ? 9.273 -17.719 -11.914 1 96.94 142 ASP B C 1
ATOM 3017 O O . ASP B 1 142 ? 10.156 -17.969 -11.094 1 96.94 142 ASP B O 1
ATOM 3021 N N . LEU B 1 143 ? 8.359 -16.875 -11.734 1 98.12 143 LEU B N 1
ATOM 3022 C CA . LEU B 1 143 ? 8.352 -16.031 -10.539 1 98.12 143 LEU B CA 1
ATOM 3023 C C . LEU B 1 143 ? 7.98 -16.844 -9.305 1 98.12 143 LEU B C 1
ATOM 3025 O O . LEU B 1 143 ? 8.477 -16.578 -8.211 1 98.12 143 LEU B O 1
ATOM 3029 N N . LEU B 1 144 ? 7.117 -17.812 -9.508 1 98.25 144 LEU B N 1
ATOM 3030 C CA . LEU B 1 144 ? 6.773 -18.688 -8.391 1 98.25 144 LEU B CA 1
ATOM 3031 C C . LEU B 1 144 ? 8 -19.422 -7.875 1 98.25 144 LEU B C 1
ATOM 3033 O O . LEU B 1 144 ? 8.203 -19.547 -6.66 1 98.25 144 LEU B O 1
ATOM 3037 N N . ILE B 1 145 ? 8.828 -19.844 -8.742 1 97.44 145 ILE B N 1
ATOM 3038 C CA . ILE B 1 145 ? 10.055 -20.547 -8.391 1 97.44 145 ILE B CA 1
ATOM 3039 C C . ILE B 1 145 ? 10.977 -19.625 -7.609 1 97.44 145 ILE B C 1
ATOM 3041 O O . ILE B 1 145 ? 11.492 -19.984 -6.551 1 97.44 145 ILE B O 1
ATOM 3045 N N . LEU B 1 146 ? 11.148 -18.453 -8.109 1 97.75 146 LEU B N 1
ATOM 3046 C CA . LEU B 1 146 ? 12 -17.469 -7.453 1 97.75 146 LEU B CA 1
ATOM 3047 C C . LEU B 1 146 ? 11.438 -17.078 -6.09 1 97.75 146 LEU B C 1
ATOM 3049 O O . LEU B 1 146 ? 12.188 -16.953 -5.117 1 97.75 146 LEU B O 1
ATOM 3053 N N . ALA B 1 147 ? 10.148 -16.859 -6.098 1 98.19 147 ALA B N 1
ATOM 3054 C CA . ALA B 1 147 ? 9.484 -16.469 -4.855 1 98.19 147 ALA B CA 1
ATOM 3055 C C . ALA B 1 147 ? 9.68 -17.531 -3.775 1 98.19 147 ALA B C 1
ATOM 3057 O O . ALA B 1 147 ? 9.891 -17.203 -2.605 1 98.19 147 ALA B O 1
ATOM 3058 N N . GLU B 1 148 ? 9.562 -18.734 -4.168 1 97 148 GLU B N 1
ATOM 3059 C CA . GLU B 1 148 ? 9.797 -19.828 -3.236 1 97 148 GLU B CA 1
ATOM 3060 C C . GLU B 1 148 ? 11.258 -19.891 -2.805 1 97 148 GLU B C 1
ATOM 3062 O O . GLU B 1 148 ? 11.555 -20 -1.612 1 97 148 GLU B O 1
ATOM 3067 N N . LYS B 1 149 ? 12.148 -19.766 -3.707 1 96.44 149 LYS B N 1
ATOM 3068 C CA . LYS B 1 149 ? 13.586 -19.859 -3.455 1 96.44 149 LYS B CA 1
ATOM 3069 C C . LYS B 1 149 ? 14.039 -18.766 -2.49 1 96.44 149 LYS B C 1
ATOM 3071 O O . LYS B 1 149 ? 14.859 -19.016 -1.605 1 96.44 149 LYS B O 1
ATOM 3076 N N . TYR B 1 150 ? 13.5 -17.641 -2.703 1 97.06 150 TYR B N 1
ATOM 3077 C CA . TYR B 1 150 ? 13.953 -16.5 -1.907 1 97.06 150 TYR B CA 1
ATOM 3078 C C . TYR B 1 150 ? 12.914 -16.125 -0.863 1 97.06 150 TYR B C 1
ATOM 3080 O O . TYR B 1 150 ? 13.016 -15.055 -0.246 1 97.06 150 TYR B O 1
ATOM 3088 N N . GLN B 1 151 ? 11.914 -16.875 -0.734 1 96.88 151 GLN B N 1
ATOM 3089 C CA . GLN B 1 151 ? 10.898 -16.781 0.303 1 96.88 151 GLN B CA 1
ATOM 3090 C C . GLN B 1 151 ? 10.203 -15.414 0.261 1 96.88 151 GLN B C 1
ATOM 3092 O O . GLN B 1 151 ? 10.117 -14.727 1.28 1 96.88 151 GLN B O 1
ATOM 3097 N N . VAL B 1 152 ? 9.766 -15.078 -0.823 1 97.44 152 VAL B N 1
ATOM 3098 C CA . VAL B 1 152 ? 8.914 -13.914 -1 1 97.44 152 VAL B CA 1
ATOM 3099 C C . VAL B 1 152 ? 7.449 -14.344 -1.066 1 97.44 152 VAL B C 1
ATOM 3101 O O . VAL B 1 152 ? 6.887 -14.484 -2.154 1 97.44 152 VAL B O 1
ATOM 3104 N N . GLN B 1 153 ? 6.859 -14.352 0.058 1 96.25 153 GLN B N 1
ATOM 3105 C CA . GLN B 1 153 ? 5.547 -14.977 0.211 1 96.25 153 GLN B CA 1
ATOM 3106 C C . GLN B 1 153 ? 4.477 -14.195 -0.545 1 96.25 153 GLN B C 1
ATOM 3108 O O . GLN B 1 153 ? 3.582 -14.789 -1.153 1 96.25 153 GLN B O 1
ATOM 3113 N N . HIS B 1 154 ? 4.539 -12.945 -0.476 1 96.19 154 HIS B N 1
ATOM 3114 C CA . HIS B 1 154 ? 3.529 -12.133 -1.146 1 96.19 154 HIS B CA 1
ATOM 3115 C C . HIS B 1 154 ? 3.506 -12.414 -2.646 1 96.19 154 HIS B C 1
ATOM 3117 O O . HIS B 1 154 ? 2.436 -12.562 -3.236 1 96.19 154 HIS B O 1
ATOM 3123 N N . LEU B 1 155 ? 4.609 -12.484 -3.201 1 97.75 155 LEU B N 1
ATOM 3124 C CA . LEU B 1 155 ? 4.719 -12.789 -4.625 1 97.75 155 LEU B CA 1
ATOM 3125 C C . LEU B 1 155 ? 4.262 -14.211 -4.918 1 97.75 155 LEU B C 1
ATOM 3127 O O . LEU B 1 155 ? 3.576 -14.461 -5.91 1 97.75 155 LEU B O 1
ATOM 3131 N N . LYS B 1 156 ? 4.684 -15.094 -4.086 1 97.75 156 LYS B N 1
ATOM 3132 C CA . LYS B 1 156 ? 4.277 -16.484 -4.258 1 97.75 156 LYS B CA 1
ATOM 3133 C C . LYS B 1 156 ? 2.758 -16.625 -4.285 1 97.75 156 LYS B C 1
ATOM 3135 O O . LYS B 1 156 ? 2.201 -17.266 -5.176 1 97.75 156 LYS B O 1
ATOM 3140 N N . ASP B 1 157 ? 2.16 -16 -3.355 1 96.94 157 ASP B N 1
ATOM 3141 C CA . ASP B 1 157 ? 0.704 -16.047 -3.277 1 96.94 157 ASP B CA 1
ATOM 3142 C C . ASP B 1 157 ? 0.067 -15.461 -4.535 1 96.94 157 ASP B C 1
ATOM 3144 O O . ASP B 1 157 ? -0.915 -16 -5.051 1 96.94 157 ASP B O 1
ATOM 3148 N N . TYR B 1 158 ? 0.617 -14.406 -4.965 1 96.81 158 TYR B N 1
ATOM 3149 C CA . TYR B 1 158 ? 0.108 -13.734 -6.152 1 96.81 158 TYR B CA 1
ATOM 3150 C C . TYR B 1 158 ? 0.205 -14.641 -7.375 1 96.81 158 TYR B C 1
ATOM 3152 O O . TYR B 1 158 ? -0.75 -14.75 -8.148 1 96.81 158 TYR B O 1
ATOM 3160 N N . CYS B 1 159 ? 1.296 -15.227 -7.539 1 97.94 159 CYS B N 1
ATOM 3161 C CA . CYS B 1 159 ? 1.511 -16.125 -8.672 1 97.94 159 CYS B CA 1
ATOM 3162 C C . CYS B 1 159 ? 0.591 -17.344 -8.586 1 97.94 159 CYS B C 1
ATOM 3164 O O . CYS B 1 159 ? 0.03 -17.766 -9.594 1 97.94 159 CYS B O 1
ATOM 3166 N N . GLU B 1 160 ? 0.459 -17.875 -7.43 1 97.81 160 GLU B N 1
ATOM 3167 C CA . GLU B 1 160 ? -0.419 -19.031 -7.25 1 97.81 160 GLU B CA 1
ATOM 3168 C C . GLU B 1 160 ? -1.86 -18.688 -7.617 1 97.81 160 GLU B C 1
ATOM 3170 O O . GLU B 1 160 ? -2.533 -19.453 -8.305 1 97.81 160 GLU B O 1
ATOM 3175 N N . LYS B 1 161 ? -2.271 -17.609 -7.113 1 96.88 161 LYS B N 1
ATOM 3176 C CA . LYS B 1 161 ? -3.633 -17.172 -7.422 1 96.88 161 LYS B CA 1
ATOM 3177 C C . LYS B 1 161 ? -3.848 -17.078 -8.93 1 96.88 161 LYS B C 1
ATOM 3179 O O . LYS B 1 161 ? -4.871 -17.531 -9.445 1 96.88 161 LYS B O 1
ATOM 3184 N N . PHE B 1 162 ? -2.959 -16.531 -9.594 1 98 162 PHE B N 1
ATOM 3185 C CA . PHE B 1 162 ? -3.033 -16.391 -11.047 1 98 162 PHE B CA 1
ATOM 3186 C C . PHE B 1 162 ? -3.076 -17.75 -11.727 1 98 162 PHE B C 1
ATOM 3188 O O . PHE B 1 162 ? -3.928 -18 -12.578 1 98 162 PHE B O 1
ATOM 3195 N N . LEU B 1 163 ? -2.211 -18.562 -11.32 1 98.06 163 LEU B N 1
ATOM 3196 C CA . LEU B 1 163 ? -2.105 -19.875 -11.953 1 98.06 163 LEU B CA 1
ATOM 3197 C C . LEU B 1 163 ? -3.352 -20.719 -11.688 1 98.06 163 LEU B C 1
ATOM 3199 O O . LEU B 1 163 ? -3.781 -21.484 -12.555 1 98.06 163 LEU B O 1
ATOM 3203 N N . VAL B 1 164 ? -3.863 -20.578 -10.492 1 98 164 VAL B N 1
ATOM 3204 C CA . VAL B 1 164 ? -5.109 -21.266 -10.172 1 98 164 VAL B CA 1
ATOM 3205 C C . VAL B 1 164 ? -6.219 -20.797 -11.102 1 98 164 VAL B C 1
ATOM 3207 O O . VAL B 1 164 ? -7.031 -21.594 -11.57 1 98 164 VAL B O 1
ATOM 3210 N N . SER B 1 165 ? -6.195 -19.5 -11.336 1 97.38 165 SER B N 1
ATOM 3211 C CA . SER B 1 165 ? -7.223 -18.938 -12.203 1 97.38 165 SER B CA 1
ATOM 3212 C C . SER B 1 165 ? -7.09 -19.453 -13.633 1 97.38 165 SER B C 1
ATOM 3214 O O . SER B 1 165 ? -8.047 -19.406 -14.406 1 97.38 165 SER B O 1
ATOM 3216 N N . LYS B 1 166 ? -6.02 -19.984 -14 1 97.06 166 LYS B N 1
ATOM 3217 C CA . LYS B 1 166 ? -5.762 -20.453 -15.359 1 97.06 166 LYS B CA 1
ATOM 3218 C C . LYS B 1 166 ? -5.871 -21.984 -15.43 1 97.06 166 LYS B C 1
ATOM 3220 O O . LYS B 1 166 ? -5.691 -22.562 -16.5 1 97.06 166 LYS B O 1
ATOM 3225 N N . LEU B 1 167 ? -6.172 -22.578 -14.359 1 96.62 167 LEU B N 1
ATOM 3226 C CA . LEU B 1 167 ? -6.23 -24.031 -14.289 1 96.62 167 LEU B CA 1
ATOM 3227 C C . LEU B 1 167 ? -7.422 -24.562 -15.078 1 96.62 167 LEU B C 1
ATOM 3229 O O . LEU B 1 167 ? -8.508 -23.984 -15.031 1 96.62 167 LEU B O 1
ATOM 3233 N N . ASN B 1 168 ? -7.207 -25.547 -15.773 1 95.5 168 ASN B N 1
ATOM 3234 C CA . ASN B 1 168 ? -8.242 -26.312 -16.453 1 95.5 168 ASN B CA 1
ATOM 3235 C C . ASN B 1 168 ? -7.867 -27.781 -16.562 1 95.5 168 ASN B C 1
ATOM 3237 O O . ASN B 1 168 ? -6.773 -28.188 -16.156 1 95.5 168 ASN B O 1
ATOM 3241 N N . TRP B 1 169 ? -8.742 -28.484 -17.109 1 94.06 169 TRP B N 1
ATOM 3242 C CA . TRP B 1 169 ? -8.547 -29.938 -17.156 1 94.06 169 TRP B CA 1
ATOM 3243 C C . TRP B 1 169 ? -7.285 -30.281 -17.938 1 94.06 169 TRP B C 1
ATOM 3245 O O . TRP B 1 169 ? -6.516 -31.156 -17.531 1 94.06 169 TRP B O 1
ATOM 3255 N N . ASP B 1 170 ? -6.934 -29.578 -18.969 1 92.88 170 ASP B N 1
ATOM 3256 C CA . ASP B 1 170 ? -5.844 -29.891 -19.891 1 92.88 170 ASP B CA 1
ATOM 3257 C C . ASP B 1 170 ? -4.488 -29.688 -19.219 1 92.88 170 ASP B C 1
ATOM 3259 O O . ASP B 1 170 ? -3.521 -30.375 -19.531 1 92.88 170 ASP B O 1
ATOM 3263 N N . ASN B 1 171 ? -4.48 -28.75 -18.297 1 94.56 171 ASN B N 1
ATOM 3264 C CA . ASN B 1 171 ? -3.18 -28.438 -17.719 1 94.56 171 ASN B CA 1
ATOM 3265 C C . ASN B 1 171 ? -3.109 -28.828 -16.25 1 94.56 171 ASN B C 1
ATOM 3267 O O . ASN B 1 171 ? -2.102 -28.594 -15.586 1 94.56 171 ASN B O 1
ATOM 3271 N N . SER B 1 172 ? -4.117 -29.484 -15.719 1 95.81 172 SER B N 1
ATOM 3272 C CA . SER B 1 172 ? -4.254 -29.75 -14.289 1 95.81 172 SER B CA 1
ATOM 3273 C C . SER B 1 172 ? -3.172 -30.719 -13.805 1 95.81 172 SER B C 1
ATOM 3275 O O . SER B 1 172 ? -2.545 -30.484 -12.766 1 95.81 172 SER B O 1
ATOM 3277 N N . VAL B 1 173 ? -2.891 -31.734 -14.562 1 95.5 173 VAL B N 1
ATOM 3278 C CA . VAL B 1 173 ? -1.934 -32.75 -14.141 1 95.5 173 VAL B CA 1
ATOM 3279 C C . VAL B 1 173 ? -0.526 -32.156 -14.117 1 95.5 173 VAL B C 1
ATOM 3281 O O . VAL B 1 173 ? 0.209 -32.344 -13.141 1 95.5 173 VAL B O 1
ATOM 3284 N N . MET B 1 174 ? -0.204 -31.5 -15.141 1 94.38 174 MET B N 1
ATOM 3285 C CA . MET B 1 174 ? 1.11 -30.875 -15.219 1 94.38 174 MET B CA 1
ATOM 3286 C C . MET B 1 174 ? 1.295 -29.859 -14.102 1 94.38 174 MET B C 1
ATOM 3288 O O . MET B 1 174 ? 2.352 -29.797 -13.477 1 94.38 174 MET B O 1
ATOM 3292 N N . LYS B 1 175 ? 0.293 -29.125 -13.852 1 96.69 175 LYS B N 1
ATOM 3293 C CA . LYS B 1 175 ? 0.363 -28.078 -12.828 1 96.69 175 LYS B CA 1
ATOM 3294 C C . LYS B 1 175 ? 0.421 -28.703 -11.43 1 96.69 175 LYS B C 1
ATOM 3296 O O . LYS B 1 175 ? 1.056 -28.156 -10.531 1 96.69 1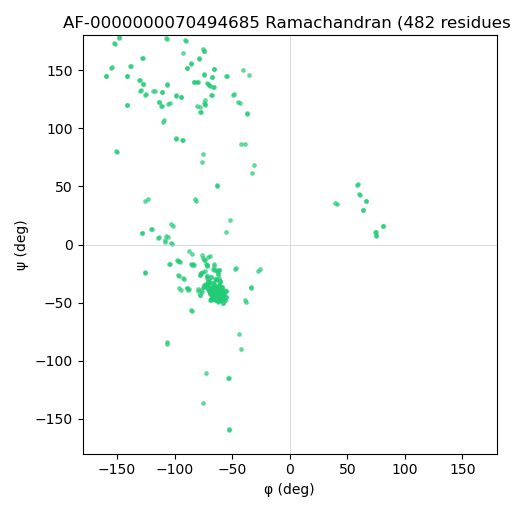75 LYS B O 1
ATOM 3301 N N . TYR B 1 176 ? -0.215 -29.797 -11.312 1 97.12 176 TYR B N 1
ATOM 3302 C CA . TYR B 1 176 ? -0.16 -30.531 -10.047 1 97.12 176 TYR B CA 1
ATOM 3303 C C . TYR B 1 176 ? 1.268 -30.953 -9.727 1 97.12 176 TYR B C 1
ATOM 3305 O O . TYR B 1 176 ? 1.75 -30.734 -8.609 1 97.12 176 TYR B O 1
ATOM 3313 N N . ALA B 1 177 ? 1.905 -31.516 -10.672 1 95.69 177 ALA B N 1
ATOM 3314 C CA . ALA B 1 177 ? 3.293 -31.922 -10.5 1 95.69 177 ALA B CA 1
ATOM 3315 C C . ALA B 1 177 ? 4.195 -30.734 -10.211 1 95.69 177 ALA B C 1
ATOM 3317 O O . ALA B 1 177 ? 5.012 -30.766 -9.289 1 95.69 177 ALA B O 1
ATOM 3318 N N . PHE B 1 178 ? 4.02 -29.688 -10.945 1 96.19 178 PHE B N 1
ATOM 3319 C CA . PHE B 1 178 ? 4.777 -28.453 -10.789 1 96.19 178 PHE B CA 1
ATOM 3320 C C . PHE B 1 178 ? 4.598 -27.891 -9.383 1 96.19 178 PHE B C 1
ATOM 3322 O O . PHE B 1 178 ? 5.574 -27.5 -8.734 1 96.19 178 PHE B O 1
ATOM 3329 N N . ALA B 1 179 ? 3.359 -27.844 -8.961 1 97.44 179 ALA B N 1
ATOM 3330 C CA . ALA B 1 179 ? 3.027 -27.25 -7.66 1 97.44 179 ALA B CA 1
ATOM 3331 C C . ALA B 1 179 ? 3.676 -28.047 -6.523 1 97.44 179 ALA B C 1
ATOM 3333 O O . ALA B 1 179 ? 4.133 -27.453 -5.539 1 97.44 179 ALA B O 1
ATOM 3334 N N . HIS B 1 180 ? 3.713 -29.328 -6.648 1 95.69 180 HIS B N 1
ATOM 3335 C CA . HIS B 1 180 ? 4.352 -30.156 -5.633 1 95.69 180 HIS B CA 1
ATOM 3336 C C . HIS B 1 180 ? 5.855 -29.906 -5.586 1 95.69 180 HIS B C 1
ATOM 3338 O O . HIS B 1 180 ? 6.445 -29.859 -4.504 1 95.69 180 HIS B O 1
ATOM 3344 N N . GLN B 1 181 ? 6.422 -29.719 -6.699 1 94.25 181 GLN B N 1
ATOM 3345 C CA . GLN B 1 181 ? 7.855 -29.469 -6.777 1 94.25 181 GLN B CA 1
ATOM 3346 C C . GLN B 1 181 ? 8.227 -28.156 -6.094 1 94.25 181 GLN B C 1
ATOM 3348 O O . GLN B 1 181 ? 9.312 -28.031 -5.527 1 94.25 181 GLN B O 1
ATOM 3353 N N . HIS B 1 182 ? 7.344 -27.25 -6.105 1 95.44 182 HIS B N 1
ATOM 3354 C CA . HIS B 1 182 ? 7.684 -25.906 -5.633 1 95.44 182 HIS B CA 1
ATOM 3355 C C . HIS B 1 182 ? 6.812 -25.5 -4.449 1 95.44 182 HIS B C 1
ATOM 3357 O O . HIS B 1 182 ? 6.664 -24.312 -4.16 1 95.44 182 HIS B O 1
ATOM 3363 N N . ASN B 1 183 ? 6.117 -26.406 -3.865 1 95.94 183 ASN B N 1
ATOM 3364 C CA . ASN B 1 183 ? 5.355 -26.219 -2.635 1 95.94 183 ASN B CA 1
ATOM 3365 C C . ASN B 1 183 ? 4.273 -25.156 -2.795 1 95.94 183 ASN B C 1
ATOM 3367 O O . ASN B 1 183 ? 4.137 -24.281 -1.947 1 95.94 183 ASN B O 1
ATOM 3371 N N . ALA B 1 184 ? 3.613 -25.203 -3.885 1 97.19 184 ALA B N 1
ATOM 3372 C CA . ALA B 1 184 ? 2.504 -24.297 -4.133 1 97.19 184 ALA B CA 1
ATOM 3373 C C . ALA B 1 184 ? 1.174 -24.906 -3.717 1 97.19 184 ALA B C 1
ATOM 3375 O O . ALA B 1 184 ? 0.454 -25.469 -4.551 1 97.19 184 ALA B O 1
ATOM 3376 N N . LYS B 1 185 ? 0.791 -24.719 -2.553 1 96.75 185 LYS B N 1
ATOM 3377 C CA . LYS B 1 185 ? -0.296 -25.453 -1.908 1 96.75 185 LYS B CA 1
ATOM 3378 C C . LYS B 1 185 ? -1.636 -25.141 -2.566 1 96.75 185 LYS B C 1
ATOM 3380 O O . LYS B 1 185 ? -2.453 -26.031 -2.781 1 96.75 185 LYS B O 1
ATOM 3385 N N . HIS B 1 186 ? -1.807 -23.922 -2.875 1 96.88 186 HIS B N 1
ATOM 3386 C CA . HIS B 1 186 ? -3.082 -23.547 -3.467 1 96.88 186 HIS B CA 1
ATOM 3387 C C . HIS B 1 186 ? -3.275 -24.188 -4.832 1 96.88 186 HIS B C 1
ATOM 3389 O O . HIS B 1 186 ? -4.383 -24.609 -5.172 1 96.88 186 HIS B O 1
ATOM 3395 N N . ILE B 1 187 ? -2.287 -24.266 -5.527 1 98 187 ILE B N 1
ATOM 3396 C CA . ILE B 1 187 ? -2.354 -24.906 -6.84 1 98 187 ILE B CA 1
ATOM 3397 C C . ILE B 1 187 ? -2.578 -26.406 -6.676 1 98 187 ILE B C 1
ATOM 3399 O O . ILE B 1 187 ? -3.369 -27 -7.406 1 98 187 ILE B O 1
ATOM 3403 N N . ILE B 1 188 ? -1.922 -26.969 -5.727 1 97.81 188 ILE B N 1
ATOM 3404 C CA . ILE B 1 188 ? -2.062 -28.406 -5.461 1 97.81 188 ILE B CA 1
ATOM 3405 C C . ILE B 1 188 ? -3.525 -28.734 -5.172 1 97.81 188 ILE B C 1
ATOM 3407 O O . ILE B 1 188 ? -4.105 -29.609 -5.809 1 97.81 188 ILE B O 1
ATOM 3411 N N . ASP B 1 189 ? -4.062 -27.984 -4.297 1 97.5 189 ASP B N 1
ATOM 3412 C CA . ASP B 1 189 ? -5.438 -28.234 -3.883 1 97.5 189 ASP B CA 1
ATOM 3413 C C . ASP B 1 189 ? -6.406 -28.062 -5.051 1 97.5 189 ASP B C 1
ATOM 3415 O O . ASP B 1 189 ? -7.27 -28.906 -5.285 1 97.5 189 ASP B O 1
ATOM 3419 N N . ALA B 1 190 ? -6.234 -27.047 -5.746 1 97.88 190 ALA B N 1
ATOM 3420 C CA . ALA B 1 190 ? -7.133 -26.75 -6.859 1 97.88 190 ALA B CA 1
ATOM 3421 C C . ALA B 1 190 ? -6.973 -27.781 -7.98 1 97.88 190 ALA B C 1
ATOM 3423 O O . ALA B 1 190 ? -7.961 -28.25 -8.531 1 97.88 190 ALA B O 1
ATOM 3424 N N . ALA B 1 191 ? -5.789 -28.094 -8.32 1 97.62 191 ALA B N 1
ATOM 3425 C CA . ALA B 1 191 ? -5.516 -29.062 -9.367 1 97.62 191 ALA B CA 1
ATOM 3426 C C . ALA B 1 191 ? -6.035 -30.453 -8.984 1 97.62 191 ALA B C 1
ATOM 3428 O O . ALA B 1 191 ? -6.621 -31.156 -9.805 1 97.62 191 ALA B O 1
ATOM 3429 N N . LEU B 1 192 ? -5.805 -30.812 -7.738 1 96.94 192 LEU B N 1
ATOM 3430 C CA . LEU B 1 192 ? -6.262 -32.094 -7.246 1 96.94 192 LEU B CA 1
ATOM 3431 C C . LEU B 1 192 ? -7.781 -32.219 -7.348 1 96.94 192 LEU B C 1
ATOM 3433 O O . LEU B 1 192 ? -8.305 -33.25 -7.754 1 96.94 192 LEU B O 1
ATOM 3437 N N . THR B 1 193 ? -8.414 -31.219 -6.973 1 96.44 193 THR B N 1
ATOM 3438 C CA . THR B 1 193 ? -9.867 -31.188 -7.07 1 96.44 193 THR B CA 1
ATOM 3439 C C . THR B 1 193 ? -10.32 -31.391 -8.516 1 96.44 193 THR B C 1
ATOM 3441 O O . THR B 1 193 ? -11.203 -32.219 -8.789 1 96.44 193 THR B O 1
ATOM 3444 N N . LEU B 1 194 ? -9.734 -30.734 -9.406 1 95.94 194 LEU B N 1
ATOM 3445 C CA . LEU B 1 194 ? -10.07 -30.844 -10.82 1 95.94 194 LEU B CA 1
ATOM 3446 C C . LEU B 1 194 ? -9.781 -32.25 -11.336 1 95.94 194 LEU B C 1
ATOM 3448 O O . LEU B 1 194 ? -10.57 -32.812 -12.102 1 95.94 194 LEU B O 1
ATOM 3452 N N . ILE B 1 195 ? -8.688 -32.781 -10.945 1 96.38 195 ILE B N 1
ATOM 3453 C CA . ILE B 1 195 ? -8.258 -34.094 -11.383 1 96.38 195 ILE B CA 1
ATOM 3454 C C . ILE B 1 195 ? -9.242 -35.156 -10.867 1 96.38 195 ILE B C 1
ATOM 3456 O O . ILE B 1 195 ? -9.703 -36 -11.625 1 96.38 195 ILE B O 1
ATOM 3460 N N . THR B 1 196 ? -9.586 -35.062 -9.602 1 95.12 196 THR B N 1
ATOM 3461 C CA . THR B 1 196 ? -10.477 -36.062 -9 1 95.12 196 THR B CA 1
ATOM 3462 C C . THR B 1 196 ? -11.875 -35.938 -9.594 1 95.12 196 THR B C 1
ATOM 3464 O O . THR B 1 196 ? -12.602 -36.938 -9.672 1 95.12 196 THR B O 1
ATOM 3467 N N . ASP B 1 197 ? -12.234 -34.781 -10.016 1 94.5 197 ASP B N 1
ATOM 3468 C CA . ASP B 1 197 ? -13.531 -34.594 -10.656 1 94.5 197 ASP B CA 1
ATOM 3469 C C . ASP B 1 197 ? -13.555 -35.219 -12.055 1 94.5 197 ASP B C 1
ATOM 3471 O O . ASP B 1 197 ? -14.625 -35.438 -12.625 1 94.5 197 ASP B O 1
ATOM 3475 N N . ASN B 1 198 ? -12.445 -35.469 -12.609 1 94 198 ASN B N 1
ATOM 3476 C CA . ASN B 1 198 ? -12.336 -36.062 -13.945 1 94 198 ASN B CA 1
ATOM 3477 C C . ASN B 1 198 ? -11.523 -37.344 -13.938 1 94 198 ASN B C 1
ATOM 3479 O O . ASN B 1 198 ? -10.758 -37.625 -14.867 1 94 198 ASN B O 1
ATOM 3483 N N . MET B 1 199 ? -11.695 -38.156 -12.906 1 91.81 199 MET B N 1
ATOM 3484 C CA . MET B 1 199 ? -10.883 -39.312 -12.633 1 91.81 199 MET B CA 1
ATOM 3485 C C . MET B 1 199 ? -11.031 -40.344 -13.742 1 91.81 199 MET B C 1
ATOM 3487 O O . MET B 1 199 ? -10.07 -41.062 -14.07 1 91.81 199 MET B O 1
ATOM 3491 N N . ASP B 1 200 ? -12.18 -40.344 -14.32 1 92.25 200 ASP B N 1
ATOM 3492 C CA . ASP B 1 200 ? -12.484 -41.344 -15.352 1 92.25 200 ASP B CA 1
ATOM 3493 C C . ASP B 1 200 ? -11.602 -41.125 -16.578 1 92.25 200 ASP B C 1
ATOM 3495 O O . ASP B 1 200 ? -11.336 -42.094 -17.328 1 92.25 200 ASP B O 1
ATOM 3499 N N . LYS B 1 201 ? -11.086 -39.906 -16.734 1 93.25 201 LYS B N 1
ATOM 3500 C CA . LYS B 1 201 ? -10.312 -39.562 -17.922 1 93.25 201 LYS B CA 1
ATOM 3501 C C . LYS B 1 201 ? -8.828 -39.406 -17.594 1 93.25 201 LYS B C 1
ATOM 3503 O O . LYS B 1 201 ? -8.016 -39.125 -18.469 1 93.25 201 LYS B O 1
ATOM 3508 N N . LEU B 1 202 ? -8.422 -39.656 -16.422 1 94.44 202 LEU B N 1
ATOM 3509 C CA . LEU B 1 202 ? -7.078 -39.344 -15.93 1 94.44 202 LEU B CA 1
ATOM 3510 C C . LEU B 1 202 ? -6.031 -40.188 -16.672 1 94.44 202 LEU B C 1
ATOM 3512 O O . LEU B 1 202 ? -5.012 -39.656 -17.109 1 94.44 202 LEU B O 1
ATOM 3516 N N . THR B 1 203 ? -6.316 -41.406 -16.844 1 90.94 203 THR B N 1
ATOM 3517 C CA . THR B 1 203 ? -5.34 -42.344 -17.391 1 90.94 203 THR B CA 1
ATOM 3518 C C . THR B 1 203 ? -5.145 -42.094 -18.891 1 90.94 203 THR B C 1
ATOM 3520 O O . THR B 1 203 ? -4.168 -42.562 -19.469 1 90.94 203 THR B O 1
ATOM 3523 N N . THR B 1 204 ? -6.031 -41.406 -19.5 1 88.88 204 THR B N 1
ATOM 3524 C CA . THR B 1 204 ? -5.957 -41.156 -20.938 1 88.88 204 THR B CA 1
ATOM 3525 C C . THR B 1 204 ? -5.125 -39.906 -21.234 1 88.88 204 THR B C 1
ATOM 3527 O O . THR B 1 204 ? -4.797 -39.625 -22.375 1 88.88 204 THR B O 1
ATOM 3530 N N . ARG B 1 205 ? -4.746 -39.25 -20.219 1 88.56 205 ARG B N 1
ATOM 3531 C CA . ARG B 1 205 ? -3.986 -38 -20.391 1 88.56 205 ARG B CA 1
ATOM 3532 C C . ARG B 1 205 ? -2.506 -38.312 -20.609 1 88.56 205 ARG B C 1
ATOM 3534 O O . ARG B 1 205 ? -1.938 -39.188 -19.953 1 88.56 205 ARG B O 1
ATOM 3541 N N . GLU B 1 206 ? -1.959 -37.531 -21.531 1 86.56 206 GLU B N 1
ATOM 3542 C CA . GLU B 1 206 ? -0.538 -37.656 -21.828 1 86.56 206 GLU B CA 1
ATOM 3543 C C . GLU B 1 206 ? 0.318 -37.344 -20.594 1 86.56 206 GLU B C 1
ATOM 3545 O O . GLU B 1 206 ? 1.276 -38.062 -20.297 1 86.56 206 GLU B O 1
ATOM 3550 N N . HIS B 1 207 ? -0.1 -36.406 -19.938 1 88.56 207 HIS B N 1
ATOM 3551 C CA . HIS B 1 207 ? 0.712 -35.969 -18.812 1 88.56 207 HIS B CA 1
ATOM 3552 C C . HIS B 1 207 ? 0.616 -36.938 -17.641 1 88.56 207 HIS B C 1
ATOM 3554 O O . HIS B 1 207 ? 1.457 -36.938 -16.75 1 88.56 207 HIS B O 1
ATOM 3560 N N . TYR B 1 208 ? -0.332 -37.812 -17.719 1 91.88 208 TYR B N 1
ATOM 3561 C CA . TYR B 1 208 ? -0.461 -38.844 -16.688 1 91.88 208 TYR B CA 1
ATOM 3562 C C . TYR B 1 208 ? 0.688 -39.844 -16.766 1 91.88 208 TYR B C 1
ATOM 3564 O O . TYR B 1 208 ? 1.283 -40.188 -15.75 1 91.88 208 TYR B O 1
ATOM 3572 N N . VAL B 1 209 ? 0.973 -40.156 -17.922 1 91.19 209 VAL B N 1
ATOM 3573 C CA . VAL B 1 209 ? 2.039 -41.125 -18.141 1 91.19 209 VAL B CA 1
ATOM 3574 C C . VAL B 1 209 ? 3.367 -40.562 -17.641 1 91.19 209 VAL B C 1
ATOM 3576 O O . VAL B 1 209 ? 4.133 -41.281 -16.969 1 91.19 209 VAL B O 1
ATOM 3579 N N . GLU B 1 210 ? 3.559 -39.406 -17.984 1 91.94 210 GLU B N 1
ATOM 3580 C CA . GLU B 1 210 ? 4.777 -38.719 -17.547 1 91.94 210 GLU B CA 1
ATOM 3581 C C . GLU B 1 210 ? 4.848 -38.625 -16.016 1 91.94 210 GLU B C 1
ATOM 3583 O O . GLU B 1 210 ? 5.914 -38.812 -15.43 1 91.94 210 GLU B O 1
ATOM 3588 N N . LEU B 1 211 ? 3.771 -38.438 -15.414 1 94.19 211 LEU B N 1
ATOM 3589 C CA . LEU B 1 211 ? 3.705 -38.312 -13.961 1 94.19 211 LEU B CA 1
ATOM 3590 C C . LEU B 1 211 ? 3.996 -39.656 -13.289 1 94.19 211 LEU B C 1
ATOM 3592 O O . LEU B 1 211 ? 4.719 -39.719 -12.297 1 94.19 211 LEU B O 1
ATOM 3596 N N . VAL B 1 212 ? 3.51 -40.656 -13.828 1 93.5 212 VAL B N 1
ATOM 3597 C CA . VAL B 1 212 ? 3.729 -42 -13.305 1 93.5 212 VAL B CA 1
ATOM 3598 C C . VAL B 1 212 ? 5.215 -42.344 -13.359 1 93.5 212 VAL B C 1
ATOM 3600 O O . VAL B 1 212 ? 5.758 -42.938 -12.414 1 93.5 212 VAL B O 1
ATOM 3603 N N . GLU B 1 213 ? 5.797 -41.906 -14.398 1 93.62 213 GLU B N 1
ATOM 3604 C CA . GLU B 1 213 ? 7.211 -42.219 -14.594 1 93.62 213 GLU B CA 1
ATOM 3605 C C . GLU B 1 213 ? 8.094 -41.375 -13.703 1 93.62 213 GLU B C 1
ATOM 3607 O O . GLU B 1 213 ? 9.047 -41.875 -13.094 1 93.62 213 GLU B O 1
ATOM 3612 N N . LYS B 1 214 ? 7.77 -40.156 -13.578 1 93.19 214 LYS B N 1
ATOM 3613 C CA . LYS B 1 214 ? 8.656 -39.219 -12.914 1 93.19 214 LYS B CA 1
ATOM 3614 C C . LYS B 1 214 ? 8.414 -39.188 -11.414 1 93.19 214 LYS B C 1
ATOM 3616 O O . LYS B 1 214 ? 9.359 -39.062 -10.625 1 93.19 214 LYS B O 1
ATOM 3621 N N . ASP B 1 215 ? 7.176 -39.281 -11.039 1 94.5 215 ASP B N 1
ATOM 3622 C CA . ASP B 1 215 ? 6.863 -39.219 -9.617 1 94.5 215 ASP B CA 1
ATOM 3623 C C . ASP B 1 215 ? 5.609 -40.031 -9.289 1 94.5 215 ASP B C 1
ATOM 3625 O O . ASP B 1 215 ? 4.551 -39.469 -9.023 1 94.5 215 ASP B O 1
ATOM 3629 N N . PRO B 1 216 ? 5.773 -41.312 -9.18 1 94.5 216 PRO B N 1
ATOM 3630 C CA . PRO B 1 216 ? 4.633 -42.188 -8.93 1 94.5 216 PRO B CA 1
ATOM 3631 C C . PRO B 1 216 ? 3.963 -41.906 -7.586 1 94.5 216 PRO B C 1
ATOM 3633 O O . PRO B 1 216 ? 2.785 -42.219 -7.406 1 94.5 216 PRO B O 1
ATOM 3636 N N . ARG B 1 217 ? 4.641 -41.344 -6.703 1 95.94 217 ARG B N 1
ATOM 3637 C CA . ARG B 1 217 ? 4.066 -41.031 -5.398 1 95.94 217 ARG B CA 1
ATOM 3638 C C . ARG B 1 217 ? 2.918 -40.031 -5.523 1 95.94 217 ARG B C 1
ATOM 3640 O O . ARG B 1 217 ? 1.934 -40.125 -4.785 1 95.94 217 ARG B O 1
ATOM 3647 N N . LEU B 1 218 ? 3.074 -39.125 -6.406 1 95.94 218 LEU B N 1
ATOM 3648 C CA . LEU B 1 218 ? 2.023 -38.156 -6.625 1 95.94 218 LEU B CA 1
ATOM 3649 C C . LEU B 1 218 ? 0.761 -38.812 -7.168 1 95.94 218 LEU B C 1
ATOM 3651 O O . LEU B 1 218 ? -0.353 -38.375 -6.852 1 95.94 218 LEU B O 1
ATOM 3655 N N . VAL B 1 219 ? 0.974 -39.812 -7.984 1 95.12 219 VAL B N 1
ATOM 3656 C CA . VAL B 1 219 ? -0.151 -40.562 -8.539 1 95.12 219 VAL B CA 1
ATOM 3657 C C . VAL B 1 219 ? -0.907 -41.281 -7.418 1 95.12 219 VAL B C 1
ATOM 3659 O O . VAL B 1 219 ? -2.139 -41.281 -7.387 1 95.12 219 VAL B O 1
ATOM 3662 N N . VAL B 1 220 ? -0.141 -41.812 -6.523 1 95.69 220 VAL B N 1
ATOM 3663 C CA . VAL B 1 220 ? -0.74 -42.469 -5.371 1 95.69 220 VAL B CA 1
ATOM 3664 C C . VAL B 1 220 ? -1.578 -41.469 -4.578 1 95.69 220 VAL B C 1
ATOM 3666 O O . VAL B 1 220 ? -2.707 -41.781 -4.184 1 95.69 220 VAL B O 1
ATOM 3669 N N . GLU B 1 221 ? -1.064 -40.344 -4.418 1 95.88 221 GLU B N 1
ATOM 3670 C CA . GLU B 1 221 ? -1.769 -39.312 -3.672 1 95.88 221 GLU B CA 1
ATOM 3671 C C . GLU B 1 221 ? -3.086 -38.938 -4.348 1 95.88 221 GLU B C 1
ATOM 3673 O O . GLU B 1 221 ? -4.09 -38.688 -3.674 1 95.88 221 GLU B O 1
ATOM 3678 N N . ILE B 1 222 ? -3.109 -38.875 -5.602 1 96.06 222 ILE B N 1
ATOM 3679 C CA . ILE B 1 222 ? -4.312 -38.562 -6.363 1 96.06 222 ILE B CA 1
ATOM 3680 C C . ILE B 1 222 ? -5.371 -39.656 -6.117 1 96.06 222 ILE B C 1
ATOM 3682 O O . ILE B 1 222 ? -6.523 -39.344 -5.805 1 96.06 222 ILE B O 1
ATOM 3686 N N . TYR B 1 223 ? -4.953 -40.844 -6.238 1 95 223 TYR B N 1
ATOM 3687 C CA . TYR B 1 223 ? -5.891 -41.938 -6.047 1 95 223 TYR B CA 1
ATOM 3688 C C . TYR B 1 223 ? -6.41 -41.969 -4.617 1 95 223 TYR B C 1
ATOM 3690 O O . TYR B 1 223 ? -7.594 -42.25 -4.383 1 95 223 TYR B O 1
ATOM 3698 N N . GLU B 1 224 ? -5.539 -41.719 -3.738 1 95.19 224 GLU B N 1
ATOM 3699 C CA . GLU B 1 224 ? -5.957 -41.688 -2.338 1 95.19 224 GLU B CA 1
ATOM 3700 C C . GLU B 1 224 ? -6.98 -40.594 -2.102 1 95.19 224 GLU B C 1
ATOM 3702 O O . GLU B 1 224 ? -7.969 -40.781 -1.392 1 95.19 224 GLU B O 1
ATOM 3707 N N . ALA B 1 225 ? -6.746 -39.469 -2.654 1 94.62 225 ALA B N 1
ATOM 3708 C CA . ALA B 1 225 ? -7.676 -38.375 -2.521 1 94.62 225 ALA B CA 1
ATOM 3709 C C . ALA B 1 225 ? -9.023 -38.688 -3.154 1 94.62 225 ALA B C 1
ATOM 3711 O O . ALA B 1 225 ? -10.078 -38.375 -2.602 1 94.62 225 ALA B O 1
ATOM 3712 N N . TYR B 1 226 ? -9.016 -39.312 -4.266 1 93.94 226 TYR B N 1
ATOM 3713 C CA . TYR B 1 226 ? -10.242 -39.688 -4.965 1 93.94 226 TYR B CA 1
ATOM 3714 C C . TYR B 1 226 ? -11.047 -40.688 -4.145 1 93.94 226 TYR B C 1
ATOM 3716 O O . TYR B 1 226 ? -12.266 -40.531 -4.008 1 93.94 226 TYR B O 1
ATOM 3724 N N . LEU B 1 227 ? -10.312 -41.656 -3.566 1 92.31 227 LEU B N 1
ATOM 3725 C CA . LEU B 1 227 ? -10.969 -42.688 -2.762 1 92.31 227 LEU B CA 1
ATOM 3726 C C . LEU B 1 227 ? -11.586 -42.094 -1.507 1 92.31 227 LEU B C 1
ATOM 3728 O O . LEU B 1 227 ? -12.695 -42.438 -1.112 1 92.31 227 LEU B O 1
ATOM 3732 N N . SER B 1 228 ? -10.891 -41.188 -0.919 1 91.69 228 SER B N 1
ATOM 3733 C CA . SER B 1 228 ? -11.398 -40.5 0.266 1 91.69 228 SER B CA 1
ATOM 3734 C C . SER B 1 228 ? -12.648 -39.688 -0.06 1 91.69 228 SER B C 1
ATOM 3736 O O . SER B 1 228 ? -13.578 -39.625 0.74 1 91.69 228 SER B O 1
ATOM 3738 N N . LYS B 1 229 ? -12.641 -39.062 -1.188 1 89 229 LYS B N 1
ATOM 3739 C CA . LYS B 1 229 ? -13.781 -38.281 -1.646 1 89 229 LYS B CA 1
ATOM 3740 C C . LYS B 1 229 ? -15.008 -39.156 -1.879 1 89 229 LYS B C 1
ATOM 3742 O O . LYS B 1 229 ? -16.125 -38.781 -1.568 1 89 229 LYS B O 1
ATOM 3747 N N . GLN B 1 230 ? -14.805 -40.312 -2.357 1 86.94 230 GLN B N 1
ATOM 3748 C CA . GLN B 1 230 ? -15.883 -41.25 -2.633 1 86.94 230 GLN B CA 1
ATOM 3749 C C . GLN B 1 230 ? -16.5 -41.781 -1.339 1 86.94 230 GLN B C 1
ATOM 3751 O O . GLN B 1 230 ? -17.719 -41.969 -1.25 1 86.94 230 GLN B O 1
ATOM 3756 N N . VAL B 1 231 ? -15.633 -41.969 -0.426 1 82.31 231 VAL B N 1
ATOM 3757 C CA . VAL B 1 231 ? -16.109 -42.469 0.856 1 82.31 231 VAL B CA 1
ATOM 3758 C C . VAL B 1 231 ? -16.938 -41.406 1.56 1 82.31 231 VAL B C 1
ATOM 3760 O O . VAL B 1 231 ? -18 -41.688 2.131 1 82.31 231 VAL B O 1
ATOM 3763 N N . ASN B 1 232 ? -16.547 -40.188 1.517 1 78 232 ASN B N 1
ATOM 3764 C CA . ASN B 1 232 ? -17.281 -39.094 2.162 1 78 232 ASN B CA 1
ATOM 3765 C C . ASN B 1 232 ? -18.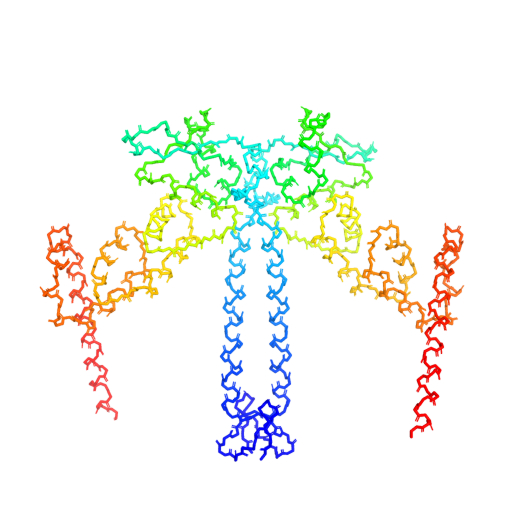609 -38.812 1.472 1 78 232 ASN B C 1
ATOM 3767 O O . ASN B 1 232 ? -19.594 -38.469 2.129 1 78 232 ASN B O 1
ATOM 3771 N N . THR B 1 233 ? -18.625 -38.906 0.206 1 74.94 233 THR B N 1
ATOM 3772 C CA . THR B 1 233 ? -19.859 -38.719 -0.544 1 74.94 233 THR B CA 1
ATOM 3773 C C . THR B 1 233 ? -20.828 -39.875 -0.288 1 74.94 233 THR B C 1
ATOM 3775 O O . THR B 1 233 ? -22.031 -39.656 -0.149 1 74.94 233 THR B O 1
ATOM 3778 N N . ALA B 1 234 ? -20.266 -41.062 -0.167 1 71.44 234 ALA B N 1
ATOM 3779 C CA . ALA B 1 234 ? -21.094 -42.219 0.135 1 71.44 234 ALA B CA 1
ATOM 3780 C C . ALA B 1 234 ? -21.656 -42.125 1.551 1 71.44 234 ALA B C 1
ATOM 3782 O O . ALA B 1 234 ? -22.812 -42.5 1.788 1 71.44 234 ALA B O 1
ATOM 3783 N N . ALA B 1 235 ? -20.875 -41.562 2.291 1 67.44 235 ALA B N 1
ATOM 3784 C CA . ALA B 1 235 ? -21.312 -41.438 3.68 1 67.44 235 ALA B CA 1
ATOM 3785 C C . ALA B 1 235 ? -22.391 -40.375 3.814 1 67.44 235 ALA B C 1
ATOM 3787 O O . ALA B 1 235 ? -23.344 -40.531 4.582 1 67.44 235 ALA B O 1
ATOM 3788 N N . GLN B 1 236 ? -22.297 -39.344 3.094 1 70.06 236 GLN B N 1
ATOM 3789 C CA . GLN B 1 236 ? -23.281 -38.281 3.15 1 70.06 236 GLN B CA 1
ATOM 3790 C C . GLN B 1 236 ? -24.609 -38.719 2.527 1 70.06 236 GLN B C 1
ATOM 3792 O O . GLN B 1 236 ? -25.688 -38.312 2.977 1 70.06 236 GLN B O 1
ATOM 3797 N N . LYS B 1 237 ? -24.531 -39.469 1.646 1 69.62 237 LYS B N 1
ATOM 3798 C CA . LYS B 1 237 ? -25.734 -40 1.014 1 69.62 237 LYS B CA 1
ATOM 3799 C C . LYS B 1 237 ? -26.422 -41.031 1.924 1 69.62 237 LYS B C 1
ATOM 3801 O O . LYS B 1 237 ? -27.641 -41.062 1.995 1 69.62 237 LYS B O 1
ATOM 3806 N N . ASP B 1 238 ? -25.609 -41.75 2.596 1 70.5 238 ASP B N 1
ATOM 3807 C CA . ASP B 1 238 ? -26.156 -42.75 3.514 1 70.5 238 ASP B CA 1
ATOM 3808 C C . ASP B 1 238 ? -26.781 -42.062 4.734 1 70.5 238 ASP B C 1
ATOM 3810 O O . ASP B 1 238 ? -27.797 -42.531 5.254 1 70.5 238 ASP B O 1
ATOM 3814 N N . SER B 1 239 ? -26.234 -41 5.25 1 67.88 239 SER B N 1
ATOM 3815 C CA . SER B 1 239 ? -26.766 -40.281 6.398 1 67.88 239 SER B CA 1
ATOM 3816 C C . SER B 1 239 ? -28.031 -39.5 6.031 1 67.88 239 SER B C 1
ATOM 3818 O O . SER B 1 239 ? -28.922 -39.344 6.863 1 67.88 239 SER B O 1
ATOM 3820 N N . SER B 1 240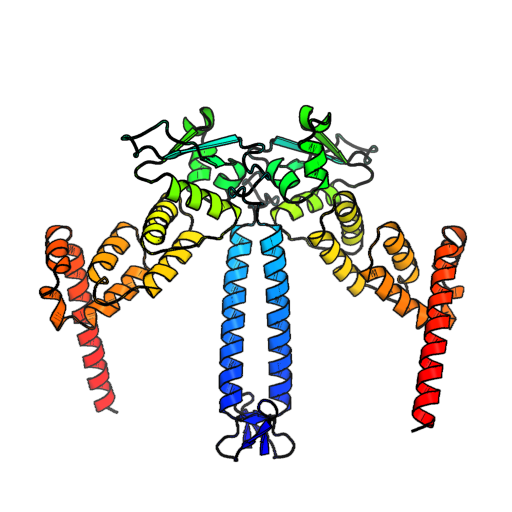 ? -28.156 -39 4.902 1 62.16 240 SER B N 1
ATOM 3821 C CA . SER B 1 240 ? -29.359 -38.281 4.461 1 62.16 240 SER B CA 1
ATOM 3822 C C . SER B 1 240 ? -30.516 -39.25 4.238 1 62.16 240 SER B C 1
ATOM 3824 O O . SER B 1 240 ? -31.688 -38.844 4.316 1 62.16 240 SER B O 1
ATOM 3826 N N . ARG B 1 241 ? -30.281 -40.5 3.91 1 57.72 241 ARG B N 1
ATOM 3827 C CA . ARG B 1 241 ? -31.359 -41.469 3.787 1 57.72 241 ARG B CA 1
ATOM 3828 C C . ARG B 1 241 ? -31.859 -41.906 5.16 1 57.72 241 ARG B C 1
ATOM 3830 O O . ARG B 1 241 ? -32.938 -42.5 5.273 1 57.72 241 ARG B O 1
ATOM 3837 N N . LYS B 1 242 ? -31.062 -41.5 6.066 1 59.22 242 LYS B N 1
ATOM 3838 C CA . LYS B 1 242 ? -31.484 -41.969 7.391 1 59.22 242 LYS B CA 1
ATOM 3839 C C . LYS B 1 242 ? -32.312 -40.875 8.094 1 59.22 242 LYS B C 1
ATOM 3841 O O . LYS B 1 242 ? -32.969 -41.156 9.109 1 59.22 242 LYS B O 1
ATOM 3846 N N . THR B 1 243 ? -32.312 -39.625 7.629 1 48.91 243 THR B N 1
ATOM 3847 C CA . THR B 1 243 ? -33.219 -38.688 8.25 1 48.91 243 THR B CA 1
ATOM 3848 C C . THR B 1 243 ? -34.531 -38.625 7.469 1 48.91 243 THR B C 1
ATOM 3850 O O . THR B 1 243 ? -34.531 -38.531 6.238 1 48.91 243 THR B O 1
#

Nearest PDB structures (foldseek):
  4j8z-assembly1_A  TM=9.231E-01  e=2.204E-13  Homo sapiens
  3htm-assembly1_B  TM=9.274E-01  e=1.611E-11  Homo sapiens
  8dwv-assembly1_E  TM=8.800E-01  e=2.417E-11  Homo sapiens
  9ety-assembly1_A  TM=8.831E-01  e=1.401E-09  Homo sapiens
  9ety-assembly1_B  TM=7.560E-01  e=6.592E-10  Homo sapiens

Solvent-accessible surface area (backbone atoms only — not comparable to full-atom values): 26193 Å² total; per-residue (Å²): 86,60,18,69,81,83,62,43,77,44,56,79,89,42,50,16,30,31,36,70,59,46,53,50,52,50,52,50,49,52,51,53,52,51,50,41,54,52,43,51,52,47,39,62,58,48,26,40,66,67,36,62,80,65,94,77,66,55,50,54,53,79,38,66,29,32,37,30,38,54,50,65,61,79,67,72,83,73,66,68,41,64,36,43,59,56,58,43,36,54,53,13,65,48,43,29,55,44,49,68,66,66,31,71,42,47,71,70,31,45,44,78,40,71,84,39,52,58,68,52,48,49,51,49,55,48,23,73,43,51,74,54,82,87,73,52,73,68,55,29,52,53,44,31,52,49,17,54,73,34,51,24,60,71,57,28,52,51,28,40,54,53,52,49,72,66,58,43,82,90,49,20,62,57,45,29,56,52,17,63,75,60,70,34,61,70,31,31,55,54,23,48,53,55,46,53,74,39,51,92,53,42,83,76,36,71,58,41,57,52,38,50,72,74,42,45,64,60,52,49,50,50,53,51,51,42,52,54,51,50,50,54,53,51,47,53,54,54,55,57,72,68,103,86,59,19,69,80,83,63,45,77,44,55,79,88,41,50,15,30,31,35,67,60,45,54,50,52,49,52,50,48,53,51,52,52,52,49,43,53,53,42,51,51,48,40,62,59,49,27,39,65,68,41,56,82,66,95,75,68,52,54,52,53,79,38,67,29,32,37,29,37,53,52,64,64,74,81,68,82,72,66,69,40,65,34,42,58,58,58,44,37,54,53,11,65,48,44,30,54,44,49,67,66,66,31,72,42,49,72,69,30,45,43,77,39,70,84,39,53,60,67,55,50,49,51,50,54,48,24,73,42,51,75,54,83,86,73,52,73,69,54,28,52,53,45,33,52,49,18,54,73,34,51,24,62,70,55,28,52,52,27,38,53,52,50,50,72,67,58,42,83,92,50,21,62,58,46,29,55,52,18,63,75,60,70,34,60,68,32,32,53,53,23,49,53,55,46,51,74,42,51,91,53,44,82,77,36,72,59,41,56,55,38,50,70,74,41,45,66,57,51,51,50,50,52,50,52,40,54,52,51,51,52,52,52,51,47,52,53,54,55,57,72,69,103

InterPro domains:
  IPR000210 BTB/POZ domain [PF00651] (60-166)
  IPR000210 BTB/POZ domain [PS50097] (63-137)
  IPR000210 BTB/POZ domain [SM00225] (63-167)
  IPR011333 SKP1/BTB/POZ domain superfamily [G3DSA:3.30.710.10] (53-167)
  IPR011333 SKP1/BTB/POZ domain superfamily [SSF54695] (61-165)